Protein AF-0000000072664346 (afdb_homodimer)

Foldseek 3Di:
DCPPPDDPPVDDPDDDPDDDDDDDDPDPDDDPPPPPPPVPVVVVVLVVVQVVFEDEPVQKAFDDFDDDAPFWTWTWTDGPNAIKIKTWGDDDQCPPVVVVLLSVLCVVQVPDDDPQAWHWRGWHDDRGTTITITHDAPCAFQLCVLAVDPDDDDPLLLLQQLLSVLVQLLSQVPDVQHKAQQADARNQWTQHPVRRIHGHDSSPIDRQVPQLDAQPDVRGDLLQFALCNLVSHRDGNLRNLSSSLSVLQCSVVSDRGPVVDDDVVSNCCVNPVVDDDDHDPPPDVLNVVLSVLSSDNDSVSHDRSVVVSVSSVVVSVVVVVVVVVVVVVVD/DPCPPDDPPPDPPVPPPDDDDDDDDPDPPDDPPPPPPPVPPVVVVLVVVQVVFEDEPVQKAFDDFDDDAPFWTWTWTDGPNAIKIKTWGDDDQCPVVVVVLLSVLCVVQVPDDDPQAWHWRGWHDDRGTTITITHDAPCAFQLCVLAVDPDDDDPLLLLQQLLSVLVQLLSQVPDVQHKAQQADARNQWGQHPVRRIHGHDSSPIDRQVPQLDAQPDVRGDLQQFALCNLVSHRDGNLRNLSSSLSVLQCSVVSDRGPVVDDDVVSNCCVNPVVDDDDHDPPPDVLNVVLSVLSSDNDSVSRDRSVVVSVSSVVVSVVVVVVVVVVVVVVD

Solvent-accessible surface area (backbone atoms only — not comparable to full-atom values): 37732 Å² total; per-residue (Å²): 137,82,82,72,82,78,79,81,72,82,77,73,89,76,78,72,78,81,81,81,84,88,83,81,73,77,77,76,79,73,80,70,77,76,76,80,73,79,61,62,64,63,54,57,56,54,56,53,58,50,59,77,38,57,43,64,72,87,58,50,42,83,60,56,78,75,44,76,56,96,54,29,39,27,24,35,29,36,46,80,87,34,70,23,27,37,38,33,55,62,69,70,77,70,43,70,66,58,49,49,43,51,52,51,26,48,62,52,43,76,70,57,53,51,94,22,36,56,50,54,52,33,30,28,83,50,93,86,44,44,32,44,34,26,62,52,43,83,53,35,27,43,40,44,42,56,72,70,42,84,63,82,73,54,69,67,57,41,52,50,31,49,44,27,47,32,46,28,48,29,49,34,52,67,37,90,74,28,39,28,52,78,64,54,44,45,72,34,23,34,18,32,89,81,58,49,28,20,46,42,77,48,70,68,37,38,48,54,93,64,29,71,50,68,64,71,66,88,76,72,74,60,72,29,55,26,37,48,57,61,63,49,37,75,53,61,62,47,42,44,38,23,10,46,24,46,44,49,50,27,59,75,64,59,48,68,65,64,70,91,49,56,64,70,54,41,39,44,41,36,37,71,65,67,50,76,83,83,76,68,86,85,56,56,62,68,57,53,49,52,34,52,37,22,58,40,87,54,54,86,70,29,63,53,42,65,57,50,42,55,54,49,52,54,50,53,55,52,53,52,51,52,52,54,49,53,56,55,66,74,98,135,82,81,80,74,73,85,76,76,82,77,80,73,75,74,72,86,70,88,84,88,82,86,80,78,81,78,77,71,80,78,79,75,78,74,79,74,79,59,62,66,65,55,57,56,54,57,52,59,51,59,77,37,57,42,62,71,86,58,52,43,83,59,55,78,75,43,76,58,97,54,30,39,26,24,36,30,35,46,80,87,34,70,23,27,38,38,35,55,64,70,72,77,70,43,70,64,58,47,49,43,52,50,51,28,48,62,51,42,74,70,58,53,50,93,21,34,56,52,55,53,32,29,28,85,51,93,87,44,43,33,44,33,26,63,55,45,83,53,35,26,43,41,45,43,56,71,68,43,86,63,82,75,52,68,69,58,42,51,49,30,49,43,27,48,33,44,26,49,30,50,36,53,67,36,89,73,27,40,26,52,78,63,56,44,45,73,32,23,34,19,32,88,80,59,50,28,19,46,44,75,49,69,68,38,38,49,54,94,62,29,71,52,67,64,74,65,88,77,73,75,57,71,30,56,26,34,48,57,62,64,52,37,80,53,62,60,47,41,44,36,23,10,45,25,46,46,50,50,27,58,75,65,60,47,68,65,64,70,91,49,56,63,69,53,41,40,45,40,36,35,72,65,68,50,74,83,84,75,68,87,85,57,56,64,69,57,52,49,52,34,52,36,22,58,40,86,54,54,86,68,29,62,51,41,65,56,49,42,55,53,48,51,53,50,52,54,52,53,53,51,52,53,54,52,54,56,56,67,73,98

Secondary structure (DSSP, 8-state):
---------------------------------------HHHHHHHHHHHHTTB--GGGEEEEEEEEE-SSEEEEEEEETTEEEEEEEEP-SS--HHHHHHHHHHHHHHTT---TTB--EEEEEE-SS-EEEEEE--TT-BHHHHHHT---PPPHHHHHHHHHHHHHHHHHHHTSSSPEE-S---GGGEEE-TT--EEE---TT-EEGGG-------S-S-GGG--HHHHTT----THHHHHHHHHHHHHHHHT--TTTTS-HHHHIIIIIIS---PPPPTT--HHHHHHHHHHT-SSGGGSPPHHHHHHHHHHHHHHHHHHHHHHHHH--/---------------------------------------HHHHHHHHHHHHTTB--GGGEEEEEEEEE-SSEEEEEEEETTEEEEEEEEP-SS--HHHHHHHHHHHHHHTT---TTB--EEEEEE-SS-EEEEEE--TT-BHHHHHHT---PPPHHHHHHHHHHHHHHHHHHHTSSS-EE-S---GGGEEE-TTS-EEE---TT-EEGGG-------S-S-GGG--HHHHTT----THHHHHHHHHHHHHHHHT--TTTTS-HHHHIIIIIIS---PPPPTT--HHHHHHHHHHT-SSGGGSPPHHHHHHHHHHHHHHHHHHHHHHHHH--

Radius of gyration: 31.1 Å; Cα contacts (8 Å, |Δi|>4): 952; chains: 2; bounding box: 90×84×97 Å

InterPro domains:
  IPR000719 Protein kinase domain [PS50011] (60-315)
  IPR000719 Protein kinase domain [SM00220] (60-316)
  IPR001245 Serine-threonine/tyrosine-protein kinase, catalytic domain [PF07714] (60-311)
  IPR008271 Serine/threonine-protein kinase, active site [PS00108] (179-191)
  IPR017441 Protein kinase, ATP binding site [PS00107] (66-87)
  IPR050167 Serine/threonine-protein kinase [PTHR23257] (41-314)

Sequence (662 aa):
MKLEVSNLKALEIEDEMQEQEDDKRLPSSAETMGSNGSSSSKGENESNSLVACEIRWEDLHFGDEIGQGFYAIVYRGIWNESDVAIKVYLGNECSEGTLQDYKKEIDIMKRLRHPNVLLFMGAVYTQERLAIVTEFLPRGSLFRTLHKNNQALDIRRRLRMALDVARGMNYLHRRNPPIVHRDLKSSNLLVDKNWTVKVGDFGLSRLKNSTFLTARSGRGTPQWMAPEVLRNEPSNEKSDVFSYGVILWELMTESIPWNNLNALQVVGVVGFMDRRLDLPQGLDPQIEYIIQDCWQRDPEQRPSFEDVIQRMTALIASAAAVSTRRSTTETMKLEVSNLKALEIEDEMQEQEDDKRLPSSAETMGSNGSSSSKGENESNSLVACEIRWEDLHFGDEIGQGFYAIVYRGIWNESDVAIKVYLGNECSEGTLQDYKKEIDIMKRLRHPNVLLFMGAVYTQERLAIVTEFLPRGSLFRTLHKNNQALDIRRRLRMALDVARGMNYLHRRNPPIVHRDLKSSNLLVDKNWTVKVGDFGLSRLKNSTFLTARSGRGTPQWMAPEVLRNEPSNEKSDVFSYGVILWELMTESIPWNNLNALQVVGVVGFMDRRLDLPQGLDPQIEYIIQDCWQRDPEQRPSFEDVIQRMTALIASAAAVSTRRSTTET

pLDDT: mean 80.13, std 26.4, range [16.0, 98.94]

Organism: Carya illinoinensis (NCBI:txid32201)

Structure (mmCIF, N/CA/C/O backbone):
data_AF-0000000072664346-model_v1
#
loop_
_entity.id
_entity.type
_entity.pdbx_description
1 polymer 'non-specific serine/threonine protein kinase'
#
loop_
_atom_site.group_PDB
_atom_site.id
_atom_site.type_symbol
_atom_site.label_atom_id
_atom_site.label_alt_id
_atom_site.label_comp_id
_atom_site.label_asym_id
_atom_site.label_entity_id
_atom_site.label_seq_id
_atom_site.pdbx_PDB_ins_code
_atom_site.Cartn_x
_atom_site.Cartn_y
_atom_site.Cartn_z
_atom_site.occupancy
_atom_site.B_iso_or_equiv
_atom_site.auth_seq_id
_atom_site.auth_comp_id
_atom_site.auth_asym_id
_atom_site.auth_atom_id
_atom_site.pdbx_PDB_model_num
ATOM 1 N N . MET A 1 1 ? 19.484 34.375 45.156 1 18.06 1 MET A N 1
ATOM 2 C CA . MET A 1 1 ? 18.5 34.344 46.25 1 18.06 1 MET A CA 1
ATOM 3 C C . MET A 1 1 ? 17.125 33.969 45.719 1 18.06 1 MET A C 1
ATOM 5 O O . MET A 1 1 ? 16.859 34.031 44.531 1 18.06 1 MET A O 1
ATOM 9 N N . LYS A 1 2 ? 16.219 33.844 46.812 1 19.61 2 LYS A N 1
ATOM 10 C CA . LYS A 1 2 ? 15.062 33.062 47.25 1 19.61 2 LYS A CA 1
ATOM 11 C C . LYS A 1 2 ? 13.789 33.5 46.531 1 19.61 2 LYS A C 1
ATOM 13 O O . LYS A 1 2 ? 13.055 34.344 47.031 1 19.61 2 LYS A O 1
ATOM 18 N N . LEU A 1 3 ? 13.789 34.062 45.281 1 18.95 3 LEU A N 1
ATOM 19 C CA . LEU A 1 3 ? 12.555 34.75 44.938 1 18.95 3 LEU A CA 1
ATOM 20 C C . LEU A 1 3 ? 11.359 33.812 45.031 1 18.95 3 LEU A C 1
ATOM 22 O O . LEU A 1 3 ? 11.242 32.875 44.25 1 18.95 3 LEU A O 1
ATOM 26 N N . GLU A 1 4 ? 10.914 33.625 46.312 1 20.72 4 GLU A N 1
ATOM 27 C CA . GLU A 1 4 ? 9.789 32.906 46.875 1 20.72 4 GLU A CA 1
ATOM 28 C C . GLU A 1 4 ? 8.469 33.375 46.281 1 20.72 4 GLU A C 1
ATOM 30 O O . GLU A 1 4 ? 8.047 34.5 46.5 1 20.72 4 GLU A O 1
ATOM 35 N N . VAL A 1 5 ? 8.297 33.188 45 1 21.7 5 VAL A N 1
ATOM 36 C CA . VAL A 1 5 ? 7.051 33.531 44.312 1 21.7 5 VAL A CA 1
ATOM 37 C C . VAL A 1 5 ? 5.859 33.031 45.125 1 21.7 5 VAL A C 1
ATOM 39 O O . VAL A 1 5 ? 5.773 31.844 45.469 1 21.7 5 VAL A O 1
ATOM 42 N N . SER A 1 6 ? 5.281 33.969 45.969 1 18.61 6 SER A N 1
ATOM 43 C CA . SER A 1 6 ? 4.148 34.188 46.875 1 18.61 6 SER A CA 1
ATOM 44 C C . SER A 1 6 ? 2.879 33.531 46.312 1 18.61 6 SER A C 1
ATOM 46 O O . SER A 1 6 ? 2.67 33.5 45.094 1 18.61 6 SER A O 1
ATOM 48 N N . ASN A 1 7 ? 2.184 32.688 47.156 1 19.41 7 ASN A N 1
ATOM 49 C CA . ASN A 1 7 ? 1.11 31.734 47.375 1 19.41 7 ASN A CA 1
ATOM 50 C C . ASN A 1 7 ? -0.263 32.375 47.25 1 19.41 7 ASN A C 1
ATOM 52 O O . ASN A 1 7 ? -0.812 32.906 48.219 1 19.41 7 ASN A O 1
ATOM 56 N N . LEU A 1 8 ? -0.493 33.281 46.25 1 16.84 8 LEU A N 1
ATOM 57 C CA . LEU A 1 8 ? -1.784 33.969 46.25 1 16.84 8 LEU A CA 1
ATOM 58 C C . LEU A 1 8 ? -2.924 32.969 46.438 1 16.84 8 LEU A C 1
ATOM 60 O O . LEU A 1 8 ? -3.15 32.125 45.562 1 16.84 8 LEU A O 1
ATOM 64 N N . LYS A 1 9 ? -3.273 32.656 47.656 1 18.67 9 LYS A N 1
ATOM 65 C CA . LYS A 1 9 ? -4.391 31.938 48.25 1 18.67 9 LYS A CA 1
ATOM 66 C C . LYS A 1 9 ? -5.727 32.469 47.75 1 18.67 9 LYS A C 1
ATOM 68 O O . LYS A 1 9 ? -6.18 33.531 48.188 1 18.67 9 LYS A O 1
ATOM 73 N N . ALA A 1 10 ? -5.996 32.594 46.438 1 18.38 10 ALA A N 1
ATOM 74 C CA . ALA A 1 10 ? -7.293 33.125 46 1 18.38 10 ALA A CA 1
ATOM 75 C C . ALA A 1 10 ? -8.43 32.5 46.812 1 18.38 10 ALA A C 1
ATOM 77 O O . ALA A 1 10 ? -8.633 31.281 46.75 1 18.38 10 ALA A O 1
ATOM 78 N N . LEU A 1 11 ? -8.836 33.125 47.906 1 18.77 11 LEU A N 1
ATOM 79 C CA . LEU A 1 11 ? -9.797 32.969 48.969 1 18.77 11 LEU A CA 1
ATOM 80 C C . LEU A 1 11 ? -11.156 32.531 48.438 1 18.77 11 LEU A C 1
ATOM 82 O O . LEU A 1 11 ? -11.438 32.688 47.25 1 18.77 11 LEU A O 1
ATOM 86 N N . GLU A 1 12 ? -12.227 32.625 49.375 1 18.42 12 GLU A N 1
ATOM 87 C CA . GLU A 1 12 ? -13.32 31.953 50.062 1 18.42 12 GLU A CA 1
ATOM 88 C C . GLU A 1 12 ? -14.672 32.312 49.438 1 18.42 12 GLU A C 1
ATOM 90 O O . GLU A 1 12 ? -15.711 32.156 50.094 1 18.42 12 GLU A O 1
ATOM 95 N N . ILE A 1 13 ? -14.734 32.969 48.25 1 18.67 13 ILE A N 1
ATOM 96 C CA . ILE A 1 13 ? -15.992 33.688 48.062 1 18.67 13 ILE A CA 1
ATOM 97 C C . ILE A 1 13 ? -17.172 32.75 48.312 1 18.67 13 ILE A C 1
ATOM 99 O O . ILE A 1 13 ? -17.266 31.688 47.688 1 18.67 13 ILE A O 1
ATOM 103 N N . GLU A 1 14 ? -17.797 32.906 49.438 1 17.89 14 GLU A N 1
ATOM 104 C CA . GLU A 1 14 ? -18.938 32.438 50.219 1 17.89 14 GLU A CA 1
ATOM 105 C C . GLU A 1 14 ? -20.188 32.312 49.375 1 17.89 14 GLU A C 1
ATOM 107 O O . GLU A 1 14 ? -20.328 33 48.375 1 17.89 14 GLU A O 1
ATOM 112 N N . ASP A 1 15 ? -21.172 31.406 49.844 1 18.48 15 ASP A N 1
ATOM 113 C CA . ASP A 1 15 ? -22.234 30.438 49.656 1 18.48 15 ASP A CA 1
ATOM 114 C C . ASP A 1 15 ? -23.578 31.141 49.406 1 18.48 15 ASP A C 1
ATOM 116 O O . ASP A 1 15 ? -24.609 30.484 49.281 1 18.48 15 ASP A O 1
ATOM 120 N N . GLU A 1 16 ? -23.594 32.5 49.531 1 18.09 16 GLU A N 1
ATOM 121 C CA . GLU A 1 16 ? -24.891 32.75 50.156 1 18.09 16 GLU A CA 1
ATOM 122 C C . GLU A 1 16 ? -26.031 32.531 49.156 1 18.09 16 GLU A C 1
ATOM 124 O O . GLU A 1 16 ? -26.906 33.406 49.062 1 18.09 16 GLU A O 1
ATOM 129 N N . MET A 1 17 ? -25.797 32.062 48.031 1 18.48 17 MET A N 1
ATOM 130 C CA . MET A 1 17 ? -26.906 32.406 47.156 1 18.48 17 MET A CA 1
ATOM 131 C C . MET A 1 17 ? -28.25 32.031 47.75 1 18.48 17 MET A C 1
ATOM 133 O O . MET A 1 17 ? -28.406 30.891 48.219 1 18.48 17 MET A O 1
ATOM 137 N N . GLN A 1 18 ? -29.156 33 47.75 1 18.3 18 GLN A N 1
ATOM 138 C CA . GLN A 1 18 ? -30.484 33.281 48.312 1 18.3 18 GLN A CA 1
ATOM 139 C C . GLN A 1 18 ? -31.484 32.219 47.875 1 18.3 18 GLN A C 1
ATOM 141 O O . GLN A 1 18 ? -31.375 31.641 46.781 1 18.3 18 GLN A O 1
ATOM 146 N N . GLU A 1 19 ? -32.594 32.062 48.719 1 17.73 19 GLU A N 1
ATOM 147 C CA . GLU A 1 19 ? -33.594 31.141 49.281 1 17.73 19 GLU A CA 1
ATOM 148 C C . GLU A 1 19 ? -34.688 30.844 48.281 1 17.73 19 GLU A C 1
ATOM 150 O O . GLU A 1 19 ? -35.344 29.797 48.344 1 17.73 19 GLU A O 1
ATOM 155 N N . GLN A 1 20 ? -35.062 31.844 47.406 1 17.22 20 GLN A N 1
ATOM 156 C CA . GLN A 1 20 ? -36.5 32 47.625 1 17.22 20 GLN A CA 1
ATOM 157 C C . GLN A 1 20 ? -37.281 30.781 47.125 1 17.22 20 GLN A C 1
ATOM 159 O O . GLN A 1 20 ? -36.781 30.016 46.312 1 17.22 20 GLN A O 1
ATOM 164 N N . GLU A 1 21 ? -38.688 31.031 47 1 17.03 21 GLU A N 1
ATOM 165 C CA . GLU A 1 21 ? -39.969 30.453 47.469 1 17.03 21 GLU A CA 1
ATOM 166 C C . GLU A 1 21 ? -40.469 29.359 46.531 1 17.03 21 GLU A C 1
ATOM 168 O O . GLU A 1 21 ? -40.75 28.25 46.969 1 17.03 21 GLU A O 1
ATOM 173 N N . ASP A 1 22 ? -41.531 29.688 45.781 1 17.56 22 ASP A N 1
ATOM 174 C CA . ASP A 1 22 ? -42.875 29.109 45.969 1 17.56 22 ASP A CA 1
ATOM 175 C C . ASP A 1 22 ? -43.062 27.859 45.094 1 17.56 22 ASP A C 1
ATOM 177 O O . ASP A 1 22 ? -42.312 27.656 44.156 1 17.56 22 ASP A O 1
ATOM 181 N N . ASP A 1 23 ? -44.344 27.391 45.062 1 16 23 ASP A N 1
ATOM 182 C CA . ASP A 1 23 ? -45.125 26.156 45.25 1 16 23 ASP A CA 1
ATOM 183 C C . ASP A 1 23 ? -45.25 25.375 43.969 1 16 23 ASP A C 1
ATOM 185 O O . ASP A 1 23 ? -44.938 24.188 43.906 1 16 23 ASP A O 1
ATOM 189 N N . LYS A 1 24 ? -46.281 25.859 43.156 1 19.19 24 LYS A N 1
ATOM 190 C CA . LYS A 1 24 ? -47.406 25.016 42.844 1 19.19 24 LYS A CA 1
ATOM 191 C C . LYS A 1 24 ? -47.062 24 41.75 1 19.19 24 LYS A C 1
ATOM 193 O O . LYS A 1 24 ? -46.125 24.219 41 1 19.19 24 LYS A O 1
ATOM 198 N N . ARG A 1 25 ? -48.125 23.188 41.438 1 18.84 25 ARG A N 1
ATOM 199 C CA . ARG A 1 25 ? -48.469 21.844 41.031 1 18.84 25 ARG A CA 1
ATOM 200 C C . ARG A 1 25 ? -48.375 21.703 39.5 1 18.84 25 ARG A C 1
ATOM 202 O O . ARG A 1 25 ? -49.375 21.734 38.812 1 18.84 25 ARG A O 1
ATOM 209 N N . LEU A 1 26 ? -47.5 22.453 38.812 1 18.08 26 LEU A N 1
ATOM 210 C CA . LEU A 1 26 ? -48.094 22.281 37.469 1 18.08 26 LEU A CA 1
ATOM 211 C C . LEU A 1 26 ? -48.188 20.797 37.125 1 18.08 26 LEU A C 1
ATOM 213 O O . LEU A 1 26 ? -47.312 20.016 37.438 1 18.08 26 LEU A O 1
ATOM 217 N N . PRO A 1 27 ? -49.469 20.391 36.656 1 20.3 27 PRO A N 1
ATOM 218 C CA . PRO A 1 27 ? -49.938 19.047 36.344 1 20.3 27 PRO A CA 1
ATOM 219 C C . PRO A 1 27 ? -49.156 18.375 35.219 1 20.3 27 PRO A C 1
ATOM 221 O O . PRO A 1 27 ? -48.844 19.016 34.219 1 20.3 27 PRO A O 1
ATOM 224 N N . SER A 1 28 ? -48.219 17.656 35.562 1 19.64 28 SER A N 1
ATOM 225 C CA . SER A 1 28 ? -47.438 16.953 34.562 1 19.64 28 SER A CA 1
ATOM 226 C C . SER A 1 28 ? -48.312 16.094 33.656 1 19.64 28 SER A C 1
ATOM 228 O O . SER A 1 28 ? -48.938 15.141 34.125 1 19.64 28 SER A O 1
ATOM 230 N N . SER A 1 29 ? -49.094 16.781 32.812 1 20.03 29 SER A N 1
ATOM 231 C CA . SER A 1 29 ? -49.812 15.883 31.922 1 20.03 29 SER A CA 1
ATOM 232 C C . SER A 1 29 ? -48.844 14.844 31.312 1 20.03 29 SER A C 1
ATOM 234 O O . SER A 1 29 ? -47.688 15.133 31.047 1 20.03 29 SER A O 1
ATOM 236 N N . ALA A 1 30 ? -49.344 13.492 31.281 1 18.97 30 ALA A N 1
ATOM 237 C CA . ALA A 1 30 ? -48.938 12.102 31.109 1 18.97 30 ALA A CA 1
ATOM 238 C C . ALA A 1 30 ? -48.312 11.875 29.75 1 18.97 30 ALA A C 1
ATOM 240 O O . ALA A 1 30 ? -47.344 11.117 29.641 1 18.97 30 ALA A O 1
ATOM 241 N N . GLU A 1 31 ? -48.844 12.438 28.641 1 21.3 31 GLU A N 1
ATOM 242 C CA . GLU A 1 31 ? -49 11.367 27.656 1 21.3 31 GLU A CA 1
ATOM 243 C C . GLU A 1 31 ? -47.688 11.062 26.953 1 21.3 31 GLU A C 1
ATOM 245 O O . GLU A 1 31 ? -47.156 11.906 26.234 1 21.3 31 GLU A O 1
ATOM 250 N N . THR A 1 32 ? -46.688 10.602 27.547 1 21.44 32 THR A N 1
ATOM 251 C CA . THR A 1 32 ? -45.469 10.328 26.797 1 21.44 32 THR A CA 1
ATOM 252 C C . THR A 1 32 ? -45.719 9.297 25.703 1 21.44 32 THR A C 1
ATOM 254 O O . THR A 1 32 ? -46.125 8.156 26 1 21.44 32 THR A O 1
ATOM 257 N N . MET A 1 33 ? -46.25 9.719 24.562 1 23.98 33 MET A N 1
ATOM 258 C CA . MET A 1 33 ? -46.25 8.797 23.422 1 23.98 33 MET A CA 1
ATOM 259 C C . MET A 1 33 ? -44.844 8.211 23.203 1 23.98 33 MET A C 1
ATOM 261 O O . MET A 1 33 ? -43.875 8.945 23.125 1 23.98 33 MET A O 1
ATOM 265 N N . GLY A 1 34 ? -44.594 7.012 23.672 1 23.16 34 GLY A N 1
ATOM 266 C CA . GLY A 1 34 ? -43.469 6.133 23.547 1 23.16 34 GLY A CA 1
ATOM 267 C C . GLY A 1 34 ? -42.938 6.008 22.125 1 23.16 34 GLY A C 1
ATOM 268 O O . GLY A 1 34 ? -43.625 5.453 21.266 1 23.16 34 GLY A O 1
ATOM 269 N N . SER A 1 35 ? -42.406 7.105 21.531 1 26.16 35 SER A N 1
ATOM 270 C CA . SER A 1 35 ? -41.781 6.855 20.234 1 26.16 35 SER A CA 1
ATOM 271 C C . SER A 1 35 ? -40.812 5.684 20.297 1 26.16 35 SER A C 1
ATOM 273 O O . SER A 1 35 ? -39.938 5.645 21.172 1 26.16 35 SER A O 1
ATOM 275 N N . ASN A 1 36 ? -41.219 4.469 19.922 1 27.02 36 ASN A N 1
ATOM 276 C CA . ASN A 1 36 ? -40.406 3.277 19.688 1 27.02 36 ASN A CA 1
ATOM 277 C C . ASN A 1 36 ? -39.219 3.59 18.812 1 27.02 36 ASN A C 1
ATOM 279 O O . ASN A 1 36 ? -39.344 4.047 17.688 1 27.02 36 ASN A O 1
ATOM 283 N N . GLY A 1 37 ? -38.188 4.125 19.375 1 27.14 37 GLY A N 1
ATOM 284 C CA . GLY A 1 37 ? -36.875 4.363 18.781 1 27.14 37 GLY A CA 1
ATOM 285 C C . GLY A 1 37 ? -36.344 3.176 18 1 27.14 37 GLY A C 1
ATOM 286 O O . GLY A 1 37 ? -36.25 2.072 18.547 1 27.14 37 GLY A O 1
ATOM 287 N N . SER A 1 38 ? -36.594 3.146 16.719 1 32 38 SER A N 1
ATOM 288 C CA . SER A 1 38 ? -35.938 2.299 15.727 1 32 38 SER A CA 1
ATOM 289 C C . SER A 1 38 ? -34.438 2.355 15.867 1 32 38 SER A C 1
ATOM 291 O O . SER A 1 38 ? -33.75 3.031 15.094 1 32 38 SER A O 1
ATOM 293 N N . SER A 1 39 ? -33.906 2.418 17.062 1 33.78 39 SER A N 1
ATOM 294 C CA . SER A 1 39 ? -32.469 2.414 17.234 1 33.78 39 SER A CA 1
ATOM 295 C C . SER A 1 39 ? -31.844 1.115 16.734 1 33.78 39 SER A C 1
ATOM 297 O O . SER A 1 39 ? -30.625 0.948 16.75 1 33.78 39 SER A O 1
ATOM 299 N N . SER A 1 40 ? -32.656 0.131 16.531 1 36.44 40 SER A N 1
ATOM 300 C CA . SER A 1 40 ? -32 -1.166 16.406 1 36.44 40 SER A CA 1
ATOM 301 C C . SER A 1 40 ? -31.281 -1.273 15.062 1 36.44 40 SER A C 1
ATOM 303 O O . SER A 1 40 ? -30.438 -2.158 14.883 1 36.44 40 SER A O 1
ATOM 305 N N . SER A 1 41 ? -31.734 -0.542 14.094 1 38.72 41 SER A N 1
ATOM 306 C CA . SER A 1 41 ? -31.188 -0.863 12.773 1 38.72 41 SER A CA 1
ATOM 307 C C . SER A 1 41 ? -29.766 -0.348 12.633 1 38.72 41 SER A C 1
ATOM 309 O O . SER A 1 41 ? -28.984 -0.865 11.82 1 38.72 41 SER A O 1
ATOM 311 N N . LYS A 1 42 ? -29.344 0.7 13.297 1 40.41 42 LYS A N 1
ATOM 312 C CA . LYS A 1 42 ? -27.984 1.227 13.188 1 40.41 42 LYS A CA 1
ATOM 313 C C . LYS A 1 42 ? -26.984 0.299 13.867 1 40.41 42 LYS A C 1
ATOM 315 O O . LYS A 1 42 ? -25.828 0.22 13.461 1 40.41 42 LYS A O 1
ATOM 320 N N . GLY A 1 43 ? -27.312 -0.434 14.906 1 40.62 43 GLY A N 1
ATOM 321 C CA . GLY A 1 43 ? -26.453 -1.358 15.625 1 40.62 43 GLY A CA 1
ATOM 322 C C . GLY A 1 43 ? -26.047 -2.568 14.797 1 40.62 43 GLY A C 1
ATOM 323 O O . GLY A 1 43 ? -24.922 -3.049 14.898 1 40.62 43 GLY A O 1
ATOM 324 N N . GLU A 1 44 ? -26.953 -3.143 14.141 1 43.72 44 GLU A N 1
ATOM 325 C CA . GLU A 1 44 ? -26.703 -4.363 13.383 1 43.72 44 GLU A CA 1
ATOM 326 C C . GLU A 1 44 ? -25.797 -4.09 12.18 1 43.72 44 GLU A C 1
ATOM 328 O O . GLU A 1 44 ? -24.938 -4.902 11.844 1 43.72 44 GLU A O 1
ATOM 333 N N . ASN A 1 45 ? -25.953 -3.016 11.5 1 45.5 45 ASN A N 1
ATOM 334 C CA . ASN A 1 45 ? -25.141 -2.686 10.328 1 45.5 45 ASN A CA 1
ATOM 335 C C . ASN A 1 45 ? -23.703 -2.336 10.711 1 45.5 45 ASN A C 1
ATOM 337 O O . ASN A 1 45 ? -22.766 -2.656 9.984 1 45.5 45 ASN A O 1
ATOM 341 N N . GLU A 1 46 ? -23.578 -1.609 11.836 1 47.22 46 GLU A N 1
ATOM 342 C CA . GLU A 1 46 ? -22.25 -1.286 12.375 1 47.22 46 GLU A CA 1
ATOM 343 C C . GLU A 1 46 ? -21.5 -2.549 12.773 1 47.22 46 GLU A C 1
ATOM 345 O O . GLU A 1 46 ? -20.297 -2.645 12.57 1 47.22 46 GLU A O 1
ATOM 350 N N . SER A 1 47 ? -22.172 -3.439 13.531 1 47.31 47 SER A N 1
ATOM 351 C CA . SER A 1 47 ? -21.562 -4.715 13.914 1 47.31 47 SER A CA 1
ATOM 352 C C . SER A 1 47 ? -21.078 -5.484 12.688 1 47.31 47 SER A C 1
ATOM 354 O O . SER A 1 47 ? -20.031 -6.129 12.727 1 47.31 47 SER A O 1
ATOM 356 N N . ASN A 1 48 ? -21.797 -5.309 11.609 1 51.53 48 ASN A N 1
ATOM 357 C CA . ASN A 1 48 ? -21.484 -6.086 10.414 1 51.53 48 ASN A CA 1
ATOM 358 C C . ASN A 1 48 ? -20.234 -5.562 9.711 1 51.53 48 ASN A C 1
ATOM 360 O O . ASN A 1 48 ? -19.453 -6.348 9.172 1 51.53 48 ASN A O 1
ATOM 364 N N . SER A 1 49 ? -20.031 -4.227 9.812 1 57.03 49 SER A N 1
ATOM 365 C CA . SER A 1 49 ? -18.906 -3.621 9.109 1 57.03 49 SER A CA 1
ATOM 366 C C . SER A 1 49 ? -17.578 -4.004 9.766 1 57.03 49 SER A C 1
ATOM 368 O O . SER A 1 49 ? -16.594 -4.277 9.078 1 57.03 49 SER A O 1
ATOM 370 N N . LEU A 1 50 ? -17.625 -4.18 11.07 1 60.38 50 LEU A N 1
ATOM 371 C CA . LEU A 1 50 ? -16.391 -4.551 11.758 1 60.38 50 LEU A CA 1
ATOM 372 C C . LEU A 1 50 ? -16.062 -6.027 11.547 1 60.38 50 LEU A C 1
ATOM 374 O O . LEU A 1 50 ? -14.906 -6.426 11.578 1 60.38 50 LEU A O 1
ATOM 378 N N . VAL A 1 51 ? -17.031 -6.723 11.242 1 64.75 51 VAL A N 1
ATOM 379 C CA . VAL A 1 51 ? -16.859 -8.164 11.109 1 64.75 51 VAL A CA 1
ATOM 380 C C . VAL A 1 51 ? -15.969 -8.469 9.906 1 64.75 51 VAL A C 1
ATOM 382 O O . VAL A 1 51 ? -15.094 -9.336 9.977 1 64.75 51 VAL A O 1
ATOM 385 N N . ALA A 1 52 ? -15.953 -7.578 8.945 1 77.44 52 ALA A N 1
ATOM 386 C CA . ALA A 1 52 ? -15.219 -7.859 7.715 1 77.44 52 ALA A CA 1
ATOM 387 C C . ALA A 1 52 ? -13.727 -7.602 7.898 1 77.44 52 ALA A C 1
ATOM 389 O O . ALA A 1 52 ? -12.898 -8.188 7.199 1 77.44 52 ALA A O 1
ATOM 390 N N . CYS A 1 53 ? -13.359 -6.871 8.906 1 88.75 53 CYS A N 1
ATOM 391 C CA . CYS A 1 53 ? -11.953 -6.531 9.094 1 88.75 53 CYS A CA 1
ATOM 392 C C . CYS A 1 53 ? -11.461 -6.996 10.453 1 88.75 53 CYS A C 1
ATOM 394 O O . CYS A 1 53 ? -10.453 -6.488 10.961 1 88.75 53 CYS A O 1
ATOM 396 N N . GLU A 1 54 ? -12.094 -7.965 10.984 1 93.06 54 GLU A N 1
ATOM 397 C CA . GLU A 1 54 ? -11.75 -8.414 12.328 1 93.06 54 GLU A CA 1
ATOM 398 C C . GLU A 1 54 ? -10.523 -9.328 12.305 1 93.06 54 GLU A C 1
ATOM 400 O O . GLU A 1 54 ? -10.438 -10.234 11.477 1 93.06 54 GLU A O 1
ATOM 405 N N . ILE A 1 55 ? -9.641 -9.078 13.188 1 96.38 55 ILE A N 1
ATOM 406 C CA . ILE A 1 55 ? -8.469 -9.898 13.461 1 96.38 55 ILE A CA 1
ATOM 407 C C . ILE A 1 55 ? -8.539 -10.461 14.875 1 96.38 55 ILE A C 1
ATOM 409 O O . ILE A 1 55 ? -8.898 -9.742 15.812 1 96.38 55 ILE A O 1
ATOM 413 N N . ARG A 1 56 ? -8.32 -11.727 15.086 1 95.12 56 ARG A N 1
ATOM 414 C CA . ARG A 1 56 ? -8.297 -12.305 16.422 1 95.12 56 ARG A CA 1
ATOM 415 C C . ARG A 1 56 ? -7.008 -11.93 17.156 1 95.12 56 ARG A C 1
ATOM 417 O O . ARG A 1 56 ? -5.918 -12.016 16.594 1 95.12 56 ARG A O 1
ATOM 424 N N . TRP A 1 57 ? -7.133 -11.609 18.375 1 95.62 57 TRP A N 1
ATOM 425 C CA . TRP A 1 57 ? -6 -11.234 19.219 1 95.62 57 TRP A CA 1
ATOM 426 C C . TRP A 1 57 ? -4.949 -12.336 19.234 1 95.62 57 TRP A C 1
ATOM 428 O O . TRP A 1 57 ? -3.75 -12.055 19.172 1 95.62 57 TRP A O 1
ATOM 438 N N . GLU A 1 58 ? -5.395 -13.578 19.203 1 95.5 58 GLU A N 1
ATOM 439 C CA . GLU A 1 58 ? -4.539 -14.75 19.359 1 95.5 58 GLU A CA 1
ATOM 440 C C . GLU A 1 58 ? -3.672 -14.969 18.125 1 95.5 58 GLU A C 1
ATOM 442 O O . GLU A 1 58 ? -2.686 -15.711 18.172 1 95.5 58 GLU A O 1
ATOM 447 N N . ASP A 1 59 ? -4.066 -14.344 17.062 1 95.94 59 ASP A N 1
ATOM 448 C CA . ASP A 1 59 ? -3.322 -14.516 15.82 1 95.94 59 ASP A CA 1
ATOM 449 C C . ASP A 1 59 ? -2.182 -13.508 15.719 1 95.94 59 ASP A C 1
ATOM 451 O O . ASP A 1 59 ? -1.374 -13.57 14.789 1 95.94 59 ASP A O 1
ATOM 455 N N . LEU A 1 60 ? -2.121 -12.625 16.656 1 97.69 60 LEU A N 1
ATOM 456 C CA . LEU A 1 60 ? -1.086 -11.594 16.656 1 97.69 60 LEU A CA 1
ATOM 457 C C . LEU A 1 60 ? 0.101 -12.023 17.516 1 97.69 60 LEU A C 1
ATOM 459 O O . LEU A 1 60 ? -0.078 -12.539 18.609 1 97.69 60 LEU A O 1
ATOM 463 N N . HIS A 1 61 ? 1.264 -11.844 16.969 1 98.19 61 HIS A N 1
ATOM 464 C CA . HIS A 1 61 ? 2.498 -12.016 17.719 1 98.19 61 HIS A CA 1
ATOM 465 C C . HIS A 1 61 ? 3.178 -10.68 17.984 1 98.19 61 HIS A C 1
ATOM 467 O O . HIS A 1 61 ? 3.621 -10.016 17.047 1 98.19 61 HIS A O 1
ATOM 473 N N . PHE A 1 62 ? 3.379 -10.328 19.25 1 97.69 62 PHE A N 1
ATOM 474 C CA . PHE A 1 62 ? 3.889 -9.016 19.625 1 97.69 62 PHE A CA 1
ATOM 475 C C . PHE A 1 62 ? 5.406 -9.039 19.734 1 97.69 62 PHE A C 1
ATOM 477 O O . PHE A 1 62 ? 5.988 -9.992 20.25 1 97.69 62 PHE A O 1
ATOM 484 N N . GLY A 1 63 ? 6 -8.016 19.219 1 97.56 63 GLY A N 1
ATOM 485 C CA . GLY A 1 63 ? 7.414 -7.73 19.406 1 97.56 63 GLY A CA 1
ATOM 486 C C . GLY A 1 63 ? 7.672 -6.488 20.234 1 97.56 63 GLY A C 1
ATOM 487 O O . GLY A 1 63 ? 7.051 -6.297 21.281 1 97.56 63 GLY A O 1
ATOM 488 N N . ASP A 1 64 ? 8.562 -5.625 19.766 1 96.56 64 ASP A N 1
ATOM 489 C CA . ASP A 1 64 ? 9 -4.453 20.516 1 96.56 64 ASP A CA 1
ATOM 490 C C . ASP A 1 64 ? 7.969 -3.33 20.422 1 96.56 64 ASP A C 1
ATOM 492 O O . ASP A 1 64 ? 7.273 -3.199 19.406 1 96.56 64 ASP A O 1
ATOM 496 N N . GLU A 1 65 ? 7.965 -2.514 21.5 1 95.56 65 GLU A N 1
ATOM 497 C CA . GLU A 1 65 ? 7.254 -1.241 21.438 1 95.56 65 GLU A CA 1
ATOM 498 C C . GLU A 1 65 ? 7.965 -0.256 20.516 1 95.56 65 GLU A C 1
ATOM 500 O O . GLU A 1 65 ? 9.172 -0.044 20.641 1 95.56 65 GLU A O 1
ATOM 505 N N . ILE A 1 66 ? 7.207 0.311 19.609 1 94.06 66 ILE A N 1
ATOM 506 C CA . ILE A 1 66 ? 7.867 1.182 18.641 1 94.06 66 ILE A CA 1
ATOM 507 C C . ILE A 1 66 ? 7.27 2.584 18.719 1 94.06 66 ILE A C 1
ATOM 509 O O . ILE A 1 66 ? 7.742 3.506 18.047 1 94.06 66 ILE A O 1
ATOM 513 N N . GLY A 1 67 ? 6.242 2.719 19.422 1 89 67 GLY A N 1
ATOM 514 C CA . GLY A 1 67 ? 5.621 4.023 19.578 1 89 67 GLY A CA 1
ATOM 515 C C . GLY A 1 67 ? 4.645 4.082 20.734 1 89 67 GLY A C 1
ATOM 516 O O . GLY A 1 67 ? 4.09 3.059 21.141 1 89 67 GLY A O 1
ATOM 517 N N . GLN A 1 68 ? 4.508 5.324 21.172 1 83.88 68 GLN A N 1
ATOM 518 C CA . GLN A 1 68 ? 3.564 5.555 22.266 1 83.88 68 GLN A CA 1
ATOM 519 C C . GLN A 1 68 ? 2.785 6.852 22.062 1 83.88 68 GLN A C 1
ATOM 521 O O . GLN A 1 68 ? 3.359 7.871 21.672 1 83.88 68 GLN A O 1
ATOM 526 N N . GLY A 1 69 ? 1.467 6.641 22.047 1 73.19 69 GLY A N 1
ATOM 527 C CA . GLY A 1 69 ? 0.605 7.812 22.047 1 73.19 69 GLY A CA 1
ATOM 528 C C . GLY A 1 69 ? -0.107 8.031 23.375 1 73.19 69 GLY A C 1
ATOM 529 O O . GLY A 1 69 ? 0.21 7.375 24.375 1 73.19 69 GLY A O 1
ATOM 530 N N . PHE A 1 70 ? -0.987 9.062 23.344 1 66.5 70 PHE A N 1
ATOM 531 C CA . PHE A 1 70 ? -1.687 9.438 24.578 1 66.5 70 PHE A CA 1
ATOM 532 C C . PHE A 1 70 ? -2.518 8.266 25.094 1 66.5 70 PHE A C 1
ATOM 534 O O . PHE A 1 70 ? -2.529 8 26.297 1 66.5 70 PHE A O 1
ATOM 541 N N . TYR A 1 71 ? -3.133 7.582 24.203 1 75.06 71 TYR A N 1
ATOM 542 C CA . TYR A 1 71 ? -4.043 6.547 24.672 1 75.06 71 TYR A CA 1
ATOM 543 C C . TYR A 1 71 ? -3.723 5.203 24.031 1 75.06 71 TYR A C 1
ATOM 545 O O . TYR A 1 71 ? -4.543 4.281 24.062 1 75.06 71 TYR A O 1
ATOM 553 N N . ALA A 1 72 ? -2.547 5.113 23.422 1 88.75 72 ALA A N 1
ATOM 554 C CA . ALA A 1 72 ? -2.262 3.854 22.734 1 88.75 72 ALA A CA 1
ATOM 555 C C . ALA A 1 72 ? -0.761 3.588 22.688 1 88.75 72 ALA A C 1
ATOM 557 O O . ALA A 1 72 ? 0.044 4.52 22.766 1 88.75 72 ALA A O 1
ATOM 558 N N . ILE A 1 73 ? -0.424 2.377 22.609 1 93 73 ILE A N 1
ATOM 559 C CA . ILE A 1 73 ? 0.94 1.912 22.391 1 93 73 ILE A CA 1
ATOM 560 C C . ILE A 1 73 ? 1.013 1.145 21.078 1 93 73 ILE A C 1
ATOM 562 O O . ILE A 1 73 ? 0.124 0.348 20.766 1 93 73 ILE A O 1
ATOM 566 N N . VAL A 1 74 ? 2.057 1.42 20.359 1 96.38 74 VAL A N 1
ATOM 567 C CA . VAL A 1 74 ? 2.23 0.719 19.094 1 96.38 74 VAL A CA 1
ATOM 568 C C . VAL A 1 74 ? 3.371 -0.288 19.203 1 96.38 74 VAL A C 1
ATOM 570 O O . VAL A 1 74 ? 4.469 0.057 19.656 1 96.38 74 VAL A O 1
ATOM 573 N N . TYR A 1 75 ? 3.078 -1.516 18.812 1 97.56 75 TYR A N 1
ATOM 574 C CA . TYR A 1 75 ? 4.055 -2.6 18.797 1 97.56 75 TYR A CA 1
ATOM 575 C C . TYR A 1 75 ? 4.359 -3.053 17.375 1 97.56 75 TYR A C 1
ATOM 577 O O . TYR A 1 75 ? 3.473 -3.072 16.531 1 97.56 75 TYR A O 1
ATOM 585 N N . ARG A 1 76 ? 5.629 -3.352 17.203 1 97.94 76 ARG A N 1
ATOM 586 C CA . ARG A 1 76 ? 5.918 -4.211 16.062 1 97.94 76 ARG A CA 1
ATOM 587 C C . ARG A 1 76 ? 5.43 -5.633 16.312 1 97.94 76 ARG A C 1
ATOM 589 O O . ARG A 1 76 ? 5.488 -6.129 17.438 1 97.94 76 ARG A O 1
ATOM 596 N N . GLY A 1 77 ? 4.922 -6.312 15.227 1 98.19 77 GLY A N 1
ATOM 597 C CA . GLY A 1 77 ? 4.449 -7.676 15.398 1 98.19 77 GLY A CA 1
ATOM 598 C C . GLY A 1 77 ? 4.359 -8.445 14.094 1 98.19 77 GLY A C 1
ATOM 599 O O . GLY A 1 77 ? 4.859 -7.992 13.062 1 98.19 77 GLY A O 1
ATOM 600 N N . ILE A 1 78 ? 3.838 -9.648 14.234 1 98.06 78 ILE A N 1
ATOM 601 C CA . ILE A 1 78 ? 3.607 -10.531 13.094 1 98.06 78 ILE A CA 1
ATOM 602 C C . ILE A 1 78 ? 2.145 -10.961 13.062 1 98.06 78 ILE A C 1
ATOM 604 O O . ILE A 1 78 ? 1.571 -11.32 14.094 1 98.06 78 ILE A O 1
ATOM 608 N N . TRP A 1 79 ? 1.495 -10.805 11.945 1 97.88 79 TRP A N 1
ATOM 609 C CA . TRP A 1 79 ? 0.167 -11.344 11.68 1 97.88 79 TRP A CA 1
ATOM 610 C C . TRP A 1 79 ? 0.178 -12.203 10.414 1 97.88 79 TRP A C 1
ATOM 612 O O . TRP A 1 79 ? 0.492 -11.719 9.328 1 97.88 79 TRP A O 1
ATOM 622 N N . ASN A 1 80 ? -0.069 -13.5 10.531 1 96.06 80 ASN A N 1
ATOM 623 C CA . ASN A 1 80 ? -0.067 -14.43 9.406 1 96.06 80 ASN A CA 1
ATOM 624 C C . ASN A 1 80 ? 1.221 -14.328 8.594 1 96.06 80 ASN A C 1
ATOM 626 O O . ASN A 1 80 ? 1.178 -14.188 7.371 1 96.06 80 ASN A O 1
ATOM 630 N N . GLU A 1 81 ? 2.369 -14.297 9.266 1 95.94 81 GLU A N 1
ATOM 631 C CA . GLU A 1 81 ? 3.713 -14.352 8.695 1 95.94 81 GLU A CA 1
ATOM 632 C C . GLU A 1 81 ? 4.059 -13.047 7.98 1 95.94 81 GLU A C 1
ATOM 634 O O . GLU A 1 81 ? 4.949 -13.016 7.125 1 95.94 81 GLU A O 1
ATOM 639 N N . SER A 1 82 ? 3.316 -12 8.32 1 96.62 82 SER A N 1
ATOM 640 C CA . SER A 1 82 ? 3.621 -10.672 7.785 1 96.62 82 SER A CA 1
ATOM 641 C C . SER A 1 82 ? 3.961 -9.695 8.906 1 96.62 82 SER A C 1
ATOM 643 O O . SER A 1 82 ? 3.336 -9.711 9.961 1 96.62 82 SER A O 1
ATOM 645 N N . ASP A 1 83 ? 4.922 -8.844 8.625 1 96.88 83 ASP A N 1
ATOM 646 C CA . ASP A 1 83 ? 5.238 -7.777 9.562 1 96.88 83 ASP A CA 1
ATOM 647 C C . ASP A 1 83 ? 4.105 -6.758 9.648 1 96.88 83 ASP A C 1
ATOM 649 O O . ASP A 1 83 ? 3.604 -6.301 8.617 1 96.88 83 ASP A O 1
ATOM 653 N N . VAL A 1 84 ? 3.703 -6.449 10.914 1 98.5 84 VAL A N 1
ATOM 654 C CA . VAL A 1 84 ? 2.623 -5.488 11.109 1 98.5 84 VAL A CA 1
ATOM 655 C C . VAL A 1 84 ? 2.971 -4.543 12.258 1 98.5 84 VAL A C 1
ATOM 657 O O . VAL A 1 84 ? 3.896 -4.805 13.023 1 98.5 84 VAL A O 1
ATOM 660 N N . ALA A 1 85 ? 2.344 -3.383 12.273 1 98.38 85 ALA A N 1
ATOM 661 C CA . ALA A 1 85 ? 2.268 -2.529 13.453 1 98.38 85 ALA A CA 1
ATOM 662 C C . ALA A 1 85 ? 0.927 -2.691 14.164 1 98.38 85 ALA A C 1
ATOM 664 O O . ALA A 1 85 ? -0.127 -2.682 13.523 1 98.38 85 ALA A O 1
ATOM 665 N N . ILE A 1 86 ? 0.995 -2.881 15.469 1 98.12 86 ILE A N 1
ATOM 666 C CA . ILE A 1 86 ? -0.196 -3.111 16.281 1 98.12 86 ILE A CA 1
ATOM 667 C C . ILE A 1 86 ? -0.38 -1.963 17.266 1 98.12 86 ILE A C 1
ATOM 669 O O . ILE A 1 86 ? 0.375 -1.841 18.234 1 98.12 86 ILE A O 1
ATOM 673 N N . LYS A 1 87 ? -1.318 -1.118 17.016 1 96.19 87 LYS A N 1
ATOM 674 C CA . LYS A 1 87 ? -1.688 -0.049 17.938 1 96.19 87 LYS A CA 1
ATOM 675 C C . LYS A 1 87 ? -2.693 -0.54 18.969 1 96.19 87 LYS A C 1
ATOM 677 O O . LYS A 1 87 ? -3.854 -0.804 18.641 1 96.19 87 LYS A O 1
ATOM 682 N N . VAL A 1 88 ? -2.271 -0.649 20.203 1 95.06 88 VAL A N 1
ATOM 683 C CA . VAL A 1 88 ? -3.1 -1.167 21.281 1 95.06 88 VAL A CA 1
ATOM 684 C C . VAL A 1 88 ? -3.619 -0.012 22.141 1 95.06 88 VAL A C 1
ATOM 686 O O . VAL A 1 88 ? -2.838 0.809 22.625 1 95.06 88 VAL A O 1
ATOM 689 N N . TYR A 1 89 ? -4.883 0.052 22.266 1 90 89 TYR A N 1
ATOM 690 C CA . TYR A 1 89 ? -5.492 1.112 23.062 1 90 89 TYR A CA 1
ATOM 691 C C . TYR A 1 89 ? -5.523 0.74 24.547 1 90 89 TYR A C 1
ATOM 693 O O . TYR A 1 89 ? -5.812 -0.405 24.891 1 90 89 TYR A O 1
ATOM 701 N N . LEU A 1 90 ? -4.891 1.751 25.25 1 77.62 90 LEU A N 1
ATOM 702 C CA . LEU A 1 90 ? -4.758 1.562 26.688 1 77.62 90 LEU A CA 1
ATOM 703 C C . LEU A 1 90 ? -6.016 2.035 27.422 1 77.62 90 LEU A C 1
ATOM 705 O O . LEU A 1 90 ? -6.688 2.961 26.969 1 77.62 90 LEU A O 1
ATOM 709 N N . GLY A 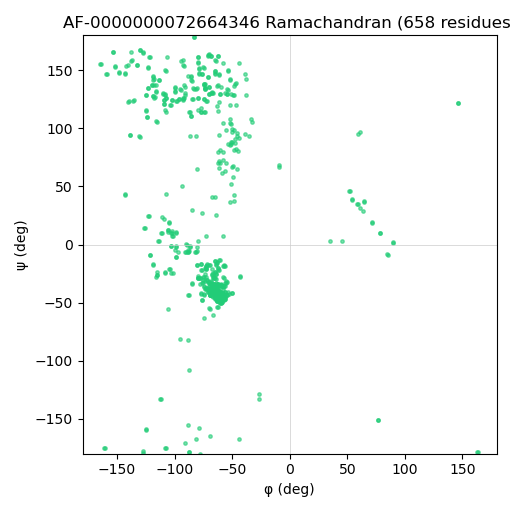1 91 ? -6.477 1.476 28.453 1 63.38 91 GLY A N 1
ATOM 710 C CA . GLY A 1 91 ? -7.488 1.943 29.391 1 63.38 91 GLY A CA 1
ATOM 711 C C . GLY A 1 91 ? -8.344 0.825 29.953 1 63.38 91 GLY A C 1
ATOM 712 O O . GLY A 1 91 ? -8.422 -0.258 29.359 1 63.38 91 GLY A O 1
ATOM 713 N N . ASN A 1 92 ? -8.328 0.716 31.234 1 55.41 92 ASN A N 1
ATOM 714 C CA . ASN A 1 92 ? -9.289 -0.143 31.906 1 55.41 92 ASN A CA 1
ATOM 715 C C . ASN A 1 92 ? -10.578 -0.288 31.094 1 55.41 92 ASN A C 1
ATOM 717 O O . ASN A 1 92 ? -10.672 0.226 29.984 1 55.41 92 ASN A O 1
ATOM 721 N N . GLU A 1 93 ? -11.719 -0.112 31.828 1 48.75 93 GLU A N 1
ATOM 722 C CA . GLU A 1 93 ? -13.086 -0.18 31.312 1 48.75 93 GLU A CA 1
ATOM 723 C C . GLU A 1 93 ? -13.25 0.699 30.078 1 48.75 93 GLU A C 1
ATOM 725 O O . GLU A 1 93 ? -12.891 1.879 30.094 1 48.75 93 GLU A O 1
ATOM 730 N N . CYS A 1 94 ? -12.914 0.135 28.781 1 53.31 94 CYS A N 1
ATOM 731 C CA . CYS A 1 94 ? -13.336 0.827 27.562 1 53.31 94 CYS A CA 1
ATOM 732 C C . CYS A 1 94 ? -14.297 1.966 27.906 1 53.31 94 CYS A C 1
ATOM 734 O O . CYS A 1 94 ? -15.508 1.759 27.984 1 53.31 94 CYS A O 1
ATOM 736 N N . SER A 1 95 ? -13.711 2.992 28.578 1 63.84 95 SER A N 1
ATOM 737 C CA . SER A 1 95 ? -14.633 4.117 28.734 1 63.84 95 SER A CA 1
ATOM 738 C C . SER A 1 95 ? -15.32 4.434 27.406 1 63.84 95 SER A C 1
ATOM 740 O O . SER A 1 95 ? -14.797 4.137 26.328 1 63.84 95 SER A O 1
ATOM 742 N N . GLU A 1 96 ? -16.438 4.668 27.484 1 73.25 96 GLU A N 1
ATOM 743 C CA . GLU A 1 96 ? -17.312 4.969 26.344 1 73.25 96 GLU A CA 1
ATOM 744 C C . GLU A 1 96 ? -16.625 5.914 25.359 1 73.25 96 GLU A C 1
ATOM 746 O O . GLU A 1 96 ? -16.781 5.766 24.156 1 73.25 96 GLU A O 1
ATOM 751 N N . GLY A 1 97 ? -15.695 6.742 25.969 1 76.31 97 GLY A N 1
ATOM 752 C CA . GLY A 1 97 ? -15.023 7.703 25.109 1 76.31 97 GLY A CA 1
ATOM 753 C C . GLY A 1 97 ? -13.938 7.082 24.25 1 76.31 97 GLY A C 1
ATOM 754 O O . GLY A 1 97 ? -13.859 7.34 23.047 1 76.31 97 GLY A O 1
ATOM 755 N N . THR A 1 98 ? -13.195 6.23 24.828 1 78.25 98 THR A N 1
ATOM 756 C CA . THR A 1 98 ? -12.117 5.555 24.109 1 78.25 98 THR A CA 1
ATOM 757 C C . THR A 1 98 ? -12.68 4.645 23.031 1 78.25 98 THR A C 1
ATOM 759 O O . THR A 1 98 ? -12.148 4.59 21.906 1 78.25 98 THR A O 1
ATOM 762 N N . LEU A 1 99 ? -13.695 4 23.359 1 84.56 99 LEU A N 1
ATOM 763 C CA . LEU A 1 99 ? -14.336 3.09 22.406 1 84.56 99 LEU A CA 1
ATOM 764 C C . LEU A 1 99 ? -14.891 3.854 21.203 1 84.56 99 LEU A C 1
ATOM 766 O O . LEU A 1 99 ? -14.781 3.393 20.062 1 84.56 99 LEU A O 1
ATOM 770 N N . GLN A 1 100 ? -15.469 4.926 21.516 1 84.44 100 GLN A N 1
ATOM 771 C CA . GLN A 1 100 ? -16.031 5.738 20.438 1 84.44 100 GLN A CA 1
ATOM 772 C C . GLN A 1 100 ? -14.922 6.246 19.516 1 84.44 100 GLN A C 1
ATOM 774 O O . GLN A 1 100 ? -15.078 6.227 18.297 1 84.44 100 GLN A O 1
ATOM 779 N N . ASP A 1 101 ? -13.867 6.664 20.125 1 83.56 101 ASP A N 1
ATOM 780 C CA . ASP A 1 101 ? -12.742 7.148 19.328 1 83.56 101 ASP A CA 1
ATOM 781 C C . ASP A 1 101 ? -12.141 6.027 18.484 1 83.56 101 ASP A C 1
ATOM 783 O O . ASP A 1 101 ? -11.805 6.234 17.328 1 83.56 101 ASP A O 1
ATOM 787 N N . TYR A 1 102 ? -12.055 4.922 19.062 1 90 102 TYR A N 1
ATOM 788 C CA . TYR A 1 102 ? -11.562 3.725 18.406 1 90 102 TYR A CA 1
ATOM 789 C C . TYR A 1 102 ? -12.422 3.377 17.188 1 90 102 TYR A C 1
ATOM 791 O O . TYR A 1 102 ? -11.906 3.17 16.094 1 90 102 TYR A O 1
ATOM 799 N N . LYS A 1 103 ? -13.641 3.4 17.359 1 90.31 103 LYS A N 1
ATOM 800 C CA . LYS A 1 103 ? -14.578 3.053 16.297 1 90.31 103 LYS A CA 1
ATOM 801 C C . LYS A 1 103 ? -14.539 4.078 15.172 1 90.31 103 LYS A C 1
ATOM 803 O O . LYS A 1 103 ? -14.57 3.717 13.992 1 90.31 103 LYS A O 1
ATOM 808 N N . LYS A 1 104 ? -14.461 5.297 15.562 1 89.62 104 LYS A N 1
ATOM 809 C CA . LYS A 1 104 ? -14.398 6.367 14.57 1 89.62 104 LYS A CA 1
ATOM 810 C C . LYS A 1 104 ? -13.141 6.258 13.719 1 89.62 104 LYS A C 1
ATOM 812 O O . LYS A 1 104 ? -13.188 6.434 12.5 1 89.62 104 LYS A O 1
ATOM 817 N N . GLU A 1 105 ? -12.055 6.023 14.367 1 92.19 105 GLU A N 1
ATOM 818 C CA . GLU A 1 105 ? -10.789 5.887 13.641 1 92.19 105 GLU A CA 1
ATOM 819 C C . GLU A 1 105 ? -10.844 4.734 12.641 1 92.19 105 GLU A C 1
ATOM 821 O O . GLU A 1 105 ? -10.43 4.883 11.492 1 92.19 105 GLU A O 1
ATOM 826 N N . ILE A 1 106 ? -11.398 3.641 13.023 1 93.44 106 ILE A N 1
ATOM 827 C CA . ILE A 1 106 ? -11.523 2.475 12.156 1 93.44 106 ILE A CA 1
ATOM 828 C C . ILE A 1 106 ? -12.453 2.799 10.984 1 93.44 106 ILE A C 1
ATOM 830 O O . ILE A 1 106 ? -12.164 2.447 9.844 1 93.44 106 ILE A O 1
ATOM 834 N N . ASP A 1 107 ? -13.523 3.479 11.312 1 92.81 107 ASP A N 1
ATOM 835 C CA . ASP A 1 107 ? -14.5 3.824 10.281 1 92.81 107 ASP A CA 1
ATOM 836 C C . ASP A 1 107 ? -13.852 4.672 9.188 1 92.81 107 ASP A C 1
ATOM 838 O O . ASP A 1 107 ? -14.195 4.539 8.008 1 92.81 107 ASP A O 1
ATOM 842 N N . ILE A 1 108 ? -12.945 5.469 9.578 1 93.62 108 ILE A N 1
ATOM 843 C CA . ILE A 1 108 ? -12.234 6.305 8.609 1 93.62 108 ILE A CA 1
ATOM 844 C C . ILE A 1 108 ? -11.211 5.461 7.859 1 93.62 108 ILE A C 1
ATOM 846 O O . ILE A 1 108 ? -11.195 5.445 6.625 1 93.62 108 ILE A O 1
ATOM 850 N N . MET A 1 109 ? -10.445 4.699 8.531 1 95.25 109 MET A N 1
ATOM 851 C CA . MET A 1 109 ? -9.32 3.982 7.938 1 95.25 109 MET A CA 1
ATOM 852 C C . MET A 1 109 ? -9.805 2.91 6.965 1 95.25 109 MET A C 1
ATOM 854 O O . MET A 1 109 ? -9.164 2.662 5.941 1 95.25 109 MET A O 1
ATOM 858 N N . LYS A 1 110 ? -10.875 2.297 7.285 1 92.81 110 LYS A N 1
ATOM 859 C CA . LYS A 1 110 ? -11.375 1.201 6.461 1 92.81 110 LYS A CA 1
ATOM 860 C C . LYS A 1 110 ? -11.766 1.692 5.066 1 92.81 110 LYS A C 1
ATOM 862 O O . LYS A 1 110 ? -11.828 0.904 4.121 1 92.81 110 LYS A O 1
ATOM 867 N N . ARG A 1 111 ? -11.922 2.943 4.926 1 92.19 111 ARG A N 1
ATOM 868 C CA . ARG A 1 111 ? -12.375 3.512 3.658 1 92.19 111 ARG A CA 1
ATOM 869 C C . ARG A 1 111 ? -11.203 4.051 2.85 1 92.19 111 ARG A C 1
ATOM 871 O O . ARG A 1 111 ? -11.359 4.414 1.682 1 92.19 111 ARG A O 1
ATOM 878 N N . LEU A 1 112 ? -10.125 4.129 3.424 1 95.44 112 LEU A N 1
ATOM 879 C CA . LEU A 1 112 ? -8.992 4.797 2.791 1 95.44 112 LEU A CA 1
ATOM 880 C C . LEU A 1 112 ? -8.141 3.801 2.012 1 95.44 112 LEU A C 1
ATOM 882 O O . LEU A 1 112 ? -7.742 2.764 2.547 1 95.44 112 LEU A O 1
ATOM 886 N N . ARG A 1 113 ? -7.93 4.137 0.73 1 95.81 113 ARG A N 1
ATOM 887 C CA . ARG A 1 113 ? -7.152 3.301 -0.178 1 95.81 113 ARG A CA 1
ATOM 888 C C . ARG A 1 113 ? -6.238 4.148 -1.055 1 95.81 113 ARG A C 1
ATOM 890 O O . ARG A 1 113 ? -6.629 4.574 -2.143 1 95.81 113 ARG A O 1
ATOM 897 N N . HIS A 1 114 ? -5.051 4.32 -0.661 1 97.88 114 HIS A N 1
ATOM 898 C CA . HIS A 1 114 ? -4.102 5.152 -1.39 1 97.88 114 HIS A CA 1
ATOM 899 C C . HIS A 1 114 ? -2.662 4.805 -1.017 1 97.88 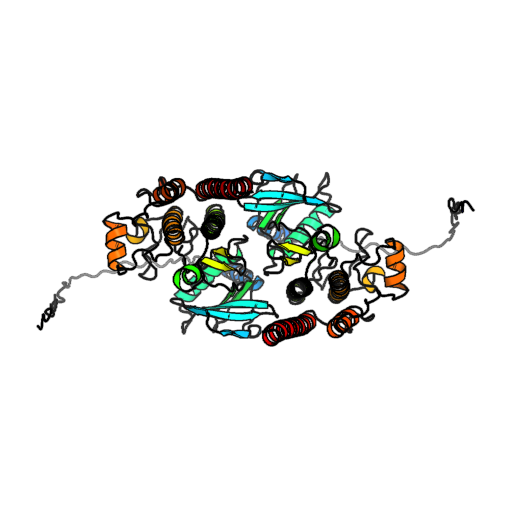114 HIS A C 1
ATOM 901 O O . HIS A 1 114 ? -2.367 4.531 0.149 1 97.88 114 HIS A O 1
ATOM 907 N N . PRO A 1 115 ? -1.729 4.934 -1.994 1 97.56 115 PRO A N 1
ATOM 908 C CA . PRO A 1 115 ? -0.337 4.562 -1.731 1 97.56 115 PRO A CA 1
ATOM 909 C C . PRO A 1 115 ? 0.316 5.438 -0.664 1 97.56 115 PRO A C 1
ATOM 911 O O . PRO A 1 115 ? 1.296 5.023 -0.037 1 97.56 115 PRO A O 1
ATOM 914 N N . ASN A 1 116 ? -0.169 6.648 -0.479 1 98.62 116 ASN A N 1
ATOM 915 C CA . ASN A 1 116 ? 0.424 7.562 0.49 1 98.62 116 ASN A CA 1
ATOM 916 C C . ASN A 1 116 ? -0.429 7.676 1.75 1 98.62 116 ASN A C 1
ATOM 918 O O . ASN A 1 116 ? -0.347 8.672 2.473 1 98.62 116 ASN A O 1
ATOM 922 N N . VAL A 1 117 ? -1.277 6.746 1.963 1 98.62 117 VAL A N 1
ATOM 923 C CA . VAL A 1 117 ? -2.031 6.605 3.203 1 98.62 117 VAL A CA 1
ATOM 924 C C . VAL A 1 117 ? -1.719 5.258 3.85 1 98.62 117 VAL A C 1
ATOM 926 O O . VAL A 1 117 ? -1.635 4.234 3.162 1 98.62 117 VAL A O 1
ATOM 929 N N . LEU A 1 118 ? -1.531 5.289 5.156 1 98.5 118 LEU A N 1
ATOM 930 C CA . LEU A 1 118 ? -1.187 4.09 5.91 1 98.5 118 LEU A CA 1
ATOM 931 C C . LEU A 1 118 ? -2.203 2.98 5.656 1 98.5 118 LEU A C 1
ATOM 933 O O . LEU A 1 118 ? -3.41 3.205 5.758 1 98.5 118 LEU A O 1
ATOM 937 N N . LEU A 1 119 ? -1.686 1.827 5.332 1 98.38 119 LEU A N 1
ATOM 938 C CA . LEU A 1 119 ? -2.541 0.699 4.98 1 98.38 119 LEU A CA 1
ATOM 939 C C . LEU A 1 119 ? -3.15 0.071 6.23 1 98.38 119 LEU A C 1
ATOM 941 O O . LEU A 1 119 ? -2.43 -0.454 7.078 1 98.38 119 LEU A O 1
ATOM 945 N N . PHE A 1 120 ? -4.461 0.192 6.34 1 97.88 120 PHE A N 1
ATOM 946 C CA . PHE A 1 120 ? -5.242 -0.519 7.344 1 97.88 120 PHE A CA 1
ATOM 947 C C . PHE A 1 120 ? -5.387 -1.99 6.977 1 97.88 120 PHE A C 1
ATOM 949 O O . PHE A 1 120 ? -5.816 -2.318 5.867 1 97.88 120 PHE A O 1
ATOM 956 N N . MET A 1 121 ? -4.988 -2.883 7.902 1 97.88 121 MET A N 1
ATOM 957 C CA . MET A 1 121 ? -5.051 -4.309 7.582 1 97.88 121 MET A CA 1
ATOM 958 C C . MET A 1 121 ? -6.164 -4.992 8.359 1 97.88 121 MET A C 1
ATOM 960 O O . MET A 1 121 ? -6.645 -6.055 7.961 1 97.88 121 MET A O 1
ATOM 964 N N . GLY A 1 122 ? -6.562 -4.43 9.508 1 97.19 122 GLY A N 1
ATOM 9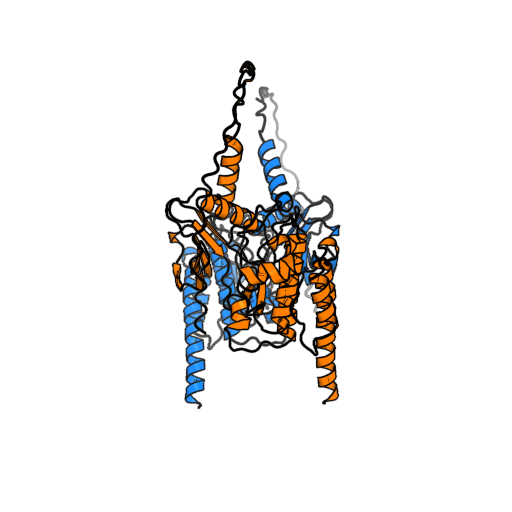65 C CA . GLY A 1 122 ? -7.641 -4.977 10.312 1 97.19 122 GLY A CA 1
ATOM 966 C C . GLY A 1 122 ? -7.652 -4.438 11.734 1 97.19 122 GLY A C 1
ATOM 967 O O . GLY A 1 122 ? -6.887 -3.531 12.07 1 97.19 122 GLY A O 1
ATOM 968 N N . ALA A 1 123 ? -8.664 -4.973 12.562 1 96.88 123 ALA A N 1
ATOM 969 C CA . ALA A 1 123 ? -8.82 -4.492 13.938 1 96.88 123 ALA A CA 1
ATOM 970 C C . ALA A 1 123 ? -9.211 -5.633 14.875 1 96.88 123 ALA A C 1
ATOM 972 O O . ALA A 1 123 ? -9.836 -6.609 14.453 1 96.88 123 ALA A O 1
ATOM 973 N N . VAL A 1 124 ? -8.727 -5.492 16.078 1 95.81 124 VAL A N 1
ATOM 974 C CA . VAL A 1 124 ? -9.164 -6.367 17.172 1 95.81 124 VAL A CA 1
ATOM 975 C C . VAL A 1 124 ? -10.234 -5.664 18 1 95.81 124 VAL A C 1
ATOM 977 O O . VAL A 1 124 ? -10.023 -4.547 18.469 1 95.81 124 VAL A O 1
ATOM 980 N N . TYR A 1 125 ? -11.336 -6.332 18.094 1 91.12 125 TYR A N 1
ATOM 981 C CA . TYR A 1 125 ? -12.422 -5.777 18.891 1 91.12 125 TYR A CA 1
ATOM 982 C C . TYR A 1 125 ? -12.977 -6.812 19.859 1 91.12 125 TYR A C 1
ATOM 984 O O . TYR A 1 125 ? -13.805 -7.648 19.484 1 91.12 125 TYR A O 1
ATOM 992 N N . THR A 1 126 ? -12.422 -6.77 21.031 1 86.62 126 THR A N 1
ATOM 993 C CA . THR A 1 126 ? -12.969 -7.539 22.141 1 86.62 126 THR A CA 1
ATOM 994 C C . THR A 1 126 ? -13.203 -6.645 23.359 1 86.62 126 THR A C 1
ATOM 996 O O . THR A 1 126 ? -12.773 -5.488 23.375 1 86.62 126 THR A O 1
ATOM 999 N N . GLN A 1 127 ? -13.945 -7.145 24.266 1 80.62 127 GLN A N 1
ATOM 1000 C CA . GLN A 1 127 ? -14.234 -6.383 25.484 1 80.62 127 GLN A CA 1
ATOM 1001 C C . GLN A 1 127 ? -12.953 -5.984 26.203 1 80.62 127 GLN A C 1
ATOM 1003 O O . GLN A 1 127 ? -12.883 -4.914 26.812 1 80.62 127 GLN A O 1
ATOM 1008 N N . GLU A 1 128 ? -11.961 -6.773 26.031 1 83.88 128 GLU A N 1
ATOM 1009 C CA . GLU A 1 128 ? -10.742 -6.574 26.797 1 83.88 128 GLU A CA 1
ATOM 1010 C C . GLU A 1 128 ? -9.664 -5.891 25.969 1 83.88 128 GLU A C 1
ATOM 1012 O O . GLU A 1 128 ? -8.742 -5.273 26.516 1 83.88 128 GLU A O 1
ATOM 1017 N N . ARG A 1 129 ? -9.812 -6.066 24.75 1 90.19 129 ARG A N 1
ATOM 1018 C CA . ARG A 1 129 ? -8.688 -5.652 23.906 1 90.19 129 ARG A CA 1
ATOM 1019 C C . ARG A 1 129 ? -9.18 -4.902 22.672 1 90.19 129 ARG A C 1
ATOM 1021 O O . ARG A 1 129 ? -10.031 -5.406 21.938 1 90.19 129 ARG A O 1
ATOM 1028 N N . LEU A 1 130 ? -8.695 -3.691 22.5 1 93.06 130 LEU A N 1
ATOM 1029 C CA . LEU A 1 130 ? -8.891 -2.92 21.281 1 93.06 130 LEU A CA 1
ATOM 1030 C C . LEU A 1 130 ? -7.551 -2.646 20.594 1 93.06 130 LEU A C 1
ATOM 1032 O O . LEU A 1 130 ? -6.613 -2.166 21.234 1 93.06 130 LEU A O 1
ATOM 1036 N N . ALA A 1 131 ? -7.477 -3.006 19.312 1 96.19 131 ALA A N 1
ATOM 1037 C CA . ALA A 1 131 ? -6.234 -2.75 18.594 1 96.19 131 ALA A CA 1
ATOM 1038 C C . ALA A 1 131 ? -6.516 -2.477 17.109 1 96.19 131 ALA A C 1
ATOM 1040 O O . ALA A 1 131 ? -7.516 -2.949 16.562 1 96.19 131 ALA A O 1
ATOM 1041 N N . ILE A 1 132 ? -5.715 -1.673 16.531 1 96.88 132 ILE A N 1
ATOM 1042 C CA . ILE A 1 132 ? -5.68 -1.47 15.086 1 96.88 132 ILE A CA 1
ATOM 1043 C C . ILE A 1 132 ? -4.395 -2.055 14.516 1 96.88 132 ILE A C 1
ATOM 1045 O O . ILE A 1 132 ? -3.305 -1.816 15.047 1 96.88 132 IL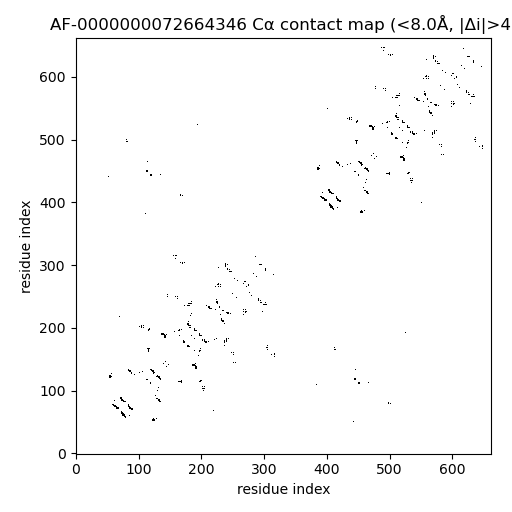E A O 1
ATOM 1049 N N . VAL A 1 133 ? -4.52 -2.867 13.469 1 98.25 133 VAL A N 1
ATOM 1050 C CA . VAL A 1 133 ? -3.379 -3.496 12.812 1 98.25 133 VAL A CA 1
ATOM 1051 C C . VAL A 1 133 ? -3.137 -2.842 11.461 1 98.25 133 VAL A C 1
ATOM 1053 O O . VAL A 1 133 ? -4.051 -2.744 10.641 1 98.25 133 VAL A O 1
ATOM 1056 N N . THR A 1 134 ? -1.91 -2.381 11.219 1 98.5 134 THR A N 1
ATOM 1057 C CA . THR A 1 134 ? -1.529 -1.734 9.969 1 98.5 134 THR A CA 1
ATOM 1058 C C . THR A 1 134 ? -0.248 -2.348 9.406 1 98.5 134 THR A C 1
ATOM 1060 O O . THR A 1 134 ? 0.385 -3.178 10.062 1 98.5 134 THR A O 1
ATOM 1063 N N . GLU A 1 135 ? 0.03 -2.004 8.141 1 98.56 135 GLU A N 1
ATOM 1064 C CA . GLU A 1 135 ? 1.36 -2.312 7.621 1 98.56 135 GLU A CA 1
ATOM 1065 C C . GLU A 1 135 ? 2.449 -1.743 8.523 1 98.56 135 GLU A C 1
ATOM 1067 O O . GLU A 1 135 ? 2.232 -0.746 9.219 1 98.56 135 GLU A O 1
ATOM 1072 N N . PHE A 1 136 ? 3.562 -2.434 8.531 1 97.94 136 PHE A N 1
ATOM 1073 C CA . PHE A 1 136 ? 4.723 -1.972 9.281 1 97.94 136 PHE A CA 1
ATOM 1074 C C . PHE A 1 136 ? 5.684 -1.206 8.383 1 97.94 136 PHE A C 1
ATOM 1076 O O . PHE A 1 136 ? 6.086 -1.707 7.328 1 97.94 136 PHE A O 1
ATOM 1083 N N . LEU A 1 137 ? 5.988 -0.041 8.758 1 97.5 137 LEU A N 1
ATOM 1084 C CA . LEU A 1 137 ? 6.961 0.782 8.039 1 97.5 137 LEU A CA 1
ATOM 1085 C C . LEU A 1 137 ? 8.258 0.907 8.836 1 97.5 137 LEU A C 1
ATOM 1087 O O . LEU A 1 137 ? 8.289 1.562 9.883 1 97.5 137 LEU A O 1
ATOM 1091 N N . PRO A 1 138 ? 9.297 0.402 8.336 1 94.62 138 PRO A N 1
ATOM 1092 C CA . PRO A 1 138 ? 10.477 0.122 9.148 1 94.62 138 PRO A CA 1
ATOM 1093 C C . PRO A 1 138 ? 11.242 1.388 9.539 1 94.62 138 PRO A C 1
ATOM 1095 O O . PRO A 1 138 ? 12 1.38 10.516 1 94.62 138 PRO A O 1
ATOM 1098 N N . ARG A 1 139 ? 11.062 2.508 8.836 1 95.19 139 ARG A N 1
ATOM 1099 C CA . ARG A 1 139 ? 11.844 3.693 9.172 1 95.19 139 ARG A CA 1
ATOM 1100 C C . ARG A 1 139 ? 11.141 4.531 10.234 1 95.19 139 ARG A C 1
ATOM 1102 O O . ARG A 1 139 ? 11.68 5.539 10.695 1 95.19 139 ARG A O 1
ATOM 1109 N N . GLY A 1 140 ? 9.961 4.137 10.547 1 94.62 140 GLY A N 1
ATOM 1110 C CA . GLY A 1 140 ? 9.234 4.852 11.586 1 94.62 140 GLY A CA 1
ATOM 1111 C C . GLY A 1 140 ? 8.656 6.168 11.109 1 94.62 140 GLY A C 1
ATOM 1112 O O . GLY A 1 140 ? 8.273 6.301 9.945 1 94.62 140 GLY A O 1
ATOM 1113 N N . SER A 1 141 ? 8.531 7.102 12.055 1 95.38 141 SER A N 1
ATOM 1114 C CA . SER A 1 141 ? 7.891 8.375 11.719 1 95.38 141 SER A CA 1
ATOM 1115 C C . SER A 1 141 ? 8.852 9.305 10.992 1 95.38 141 SER A C 1
ATOM 1117 O O . SER A 1 141 ? 10.07 9.164 11.117 1 95.38 141 SER A O 1
ATOM 1119 N N . LEU A 1 142 ? 8.258 10.211 10.273 1 97.31 142 LEU A N 1
ATOM 1120 C CA . LEU A 1 142 ? 9.062 11.258 9.641 1 97.31 142 LEU A CA 1
ATOM 1121 C C . LEU A 1 142 ? 9.82 12.062 10.695 1 97.31 142 LEU A C 1
ATOM 1123 O O . LEU A 1 142 ? 10.969 12.445 10.477 1 97.31 142 LEU A O 1
ATOM 1127 N N . PHE A 1 143 ? 9.25 12.266 11.828 1 95.31 143 PHE A N 1
ATOM 1128 C CA . PHE A 1 143 ? 9.891 12.992 12.922 1 95.31 143 PHE A CA 1
ATOM 1129 C C . PHE A 1 143 ? 11.18 12.289 13.344 1 95.31 143 PHE A C 1
ATOM 1131 O O . PHE A 1 143 ? 12.234 12.922 13.445 1 95.31 143 PHE A O 1
ATOM 1138 N N . ARG A 1 144 ? 11.055 11.031 13.57 1 93.56 144 ARG A N 1
ATOM 1139 C CA . ARG A 1 144 ? 12.227 10.266 13.969 1 93.56 144 ARG A CA 1
ATOM 1140 C C . ARG A 1 144 ? 13.297 10.281 12.883 1 93.56 144 ARG A C 1
ATOM 1142 O O . ARG A 1 144 ? 14.484 10.438 13.172 1 93.56 144 ARG A O 1
ATOM 1149 N N . THR A 1 145 ? 12.875 10.125 11.68 1 94.69 145 THR A N 1
ATOM 1150 C CA . THR A 1 145 ? 13.781 10.094 10.531 1 94.69 145 THR A CA 1
ATOM 1151 C C . THR A 1 145 ? 14.539 11.406 10.406 1 94.69 145 THR A C 1
ATOM 1153 O O . THR A 1 145 ? 15.727 11.422 10.078 1 94.69 145 THR A O 1
ATOM 1156 N N . LEU A 1 146 ? 13.891 12.477 10.727 1 94.94 146 LEU A N 1
ATOM 1157 C CA . LEU A 1 146 ? 14.484 13.797 10.555 1 94.94 146 LEU A CA 1
ATOM 1158 C C . LEU A 1 146 ? 15.352 14.172 11.75 1 94.94 146 LEU A C 1
ATOM 1160 O O . LEU A 1 146 ? 16.391 14.805 11.594 1 94.94 146 LEU A O 1
ATOM 1164 N N . HIS A 1 147 ? 14.938 13.711 12.93 1 93.56 147 HIS A N 1
ATOM 1165 C CA . HIS A 1 147 ? 15.523 14.336 14.109 1 93.56 147 HIS A CA 1
ATOM 1166 C C . HIS A 1 147 ? 16.297 13.312 14.953 1 93.56 147 HIS A C 1
ATOM 1168 O O . HIS A 1 147 ? 17.078 13.688 15.828 1 93.56 147 HIS A O 1
ATOM 1174 N N . LYS A 1 148 ? 16.047 12.078 14.727 1 90.06 148 LYS A N 1
ATOM 1175 C CA . LYS A 1 148 ? 16.688 11.078 15.578 1 90.06 148 LYS A CA 1
ATOM 1176 C C . LYS A 1 148 ? 17.641 10.203 14.781 1 90.06 148 LYS A C 1
ATOM 1178 O O . LYS A 1 148 ? 18.516 9.547 15.359 1 90.06 148 LYS A O 1
ATOM 1183 N N . ASN A 1 149 ? 17.359 10.156 13.516 1 81.94 149 ASN A N 1
ATOM 1184 C CA . ASN A 1 149 ? 18.25 9.359 12.664 1 81.94 149 ASN A CA 1
ATOM 1185 C C . ASN A 1 149 ? 19.453 10.164 12.188 1 81.94 149 ASN A C 1
ATOM 1187 O O . ASN A 1 149 ? 19.328 11.359 11.93 1 81.94 149 ASN A O 1
ATOM 1191 N N . ASN A 1 150 ? 20.562 9.617 12.125 1 76.75 150 ASN A N 1
ATOM 1192 C CA . ASN A 1 150 ? 21.828 10.281 11.797 1 76.75 150 ASN A CA 1
ATOM 1193 C C . ASN A 1 150 ? 22.047 10.336 10.289 1 76.75 150 ASN A C 1
ATOM 1195 O O . ASN A 1 150 ? 23.031 10.922 9.828 1 76.75 150 ASN A O 1
ATOM 1199 N N . GLN A 1 151 ? 21.234 9.82 9.586 1 78.94 151 GLN A N 1
ATOM 1200 C CA . GLN A 1 151 ? 21.422 9.859 8.141 1 78.94 151 GLN A CA 1
ATOM 1201 C C . GLN A 1 151 ? 20.844 11.141 7.543 1 78.94 151 GLN A C 1
ATOM 1203 O O . GLN A 1 151 ? 19.656 11.422 7.715 1 78.94 151 GLN A O 1
ATOM 1208 N N . ALA A 1 152 ? 21.781 11.891 7.047 1 82.81 152 ALA A N 1
ATOM 1209 C CA . ALA A 1 152 ? 21.312 13.094 6.371 1 82.81 152 ALA A CA 1
ATOM 1210 C C . ALA A 1 152 ? 20.547 12.758 5.102 1 82.81 152 ALA A C 1
ATOM 1212 O O . ALA A 1 152 ? 20.953 11.891 4.324 1 82.81 152 ALA A O 1
ATOM 1213 N N . LEU A 1 153 ? 19.359 13.367 4.965 1 91.31 153 LEU A N 1
ATOM 1214 C CA . LEU A 1 153 ? 18.562 13.227 3.75 1 91.31 153 LEU A CA 1
ATOM 1215 C C . LEU A 1 153 ? 18.891 14.336 2.754 1 91.31 153 LEU A C 1
ATOM 1217 O O . LEU A 1 153 ? 18.969 15.508 3.125 1 91.31 153 LEU A O 1
ATOM 1221 N N . ASP A 1 154 ? 19.172 13.914 1.545 1 92.5 154 ASP A N 1
ATOM 1222 C CA . ASP A 1 154 ? 19.422 14.953 0.547 1 92.5 154 ASP A CA 1
ATOM 1223 C C . ASP A 1 154 ? 18.141 15.695 0.196 1 92.5 154 ASP A C 1
ATOM 1225 O O . ASP A 1 154 ? 17.047 15.25 0.531 1 92.5 154 ASP A O 1
ATOM 1229 N N . ILE A 1 155 ? 18.328 16.859 -0.432 1 93.06 155 ILE A N 1
ATOM 1230 C CA . ILE A 1 155 ? 17.234 17.781 -0.688 1 93.06 155 ILE A CA 1
ATOM 1231 C C . ILE A 1 155 ? 16.219 17.125 -1.624 1 93.06 155 ILE A C 1
ATOM 1233 O O . ILE A 1 155 ? 15.008 17.344 -1.488 1 93.06 155 ILE A O 1
ATOM 1237 N N . ARG A 1 156 ? 16.641 16.344 -2.541 1 94.12 156 ARG A N 1
ATOM 1238 C CA . ARG A 1 156 ? 15.742 15.688 -3.473 1 94.12 156 ARG A CA 1
ATOM 1239 C C . ARG A 1 156 ? 14.805 14.727 -2.74 1 94.12 156 ARG A C 1
ATOM 1241 O O . ARG A 1 156 ? 13.602 14.703 -2.998 1 94.12 156 ARG A O 1
ATOM 1248 N N . ARG A 1 157 ? 15.391 13.992 -1.893 1 95.56 157 ARG A N 1
ATOM 1249 C CA . ARG A 1 157 ? 14.609 13.062 -1.087 1 95.56 157 ARG A CA 1
ATOM 1250 C C . ARG A 1 157 ? 13.602 13.805 -0.214 1 95.56 157 ARG A C 1
ATOM 1252 O O . ARG A 1 157 ? 12.438 13.414 -0.128 1 95.56 157 ARG A O 1
ATOM 1259 N N . ARG A 1 158 ? 14.039 14.852 0.381 1 97 158 ARG A N 1
ATOM 1260 C CA . ARG A 1 158 ? 13.164 15.633 1.25 1 97 158 ARG A CA 1
ATOM 1261 C C . ARG A 1 158 ? 12 16.219 0.465 1 97 158 ARG A C 1
ATOM 1263 O O . ARG A 1 158 ? 10.867 16.25 0.951 1 97 158 ARG A O 1
ATOM 1270 N N . LEU A 1 159 ? 12.25 16.672 -0.729 1 97.75 159 LEU A N 1
ATOM 1271 C CA . LEU A 1 159 ? 11.203 17.219 -1.579 1 97.75 159 LEU A CA 1
ATOM 1272 C C . LEU A 1 159 ? 10.219 16.125 -1.992 1 97.75 159 LEU A C 1
ATOM 1274 O O . LEU A 1 159 ? 9.008 16.359 -2.016 1 97.75 159 LEU A O 1
ATOM 1278 N N . ARG A 1 160 ? 10.727 14.984 -2.266 1 97.62 160 ARG A N 1
ATOM 1279 C CA . ARG A 1 160 ? 9.867 13.859 -2.619 1 97.62 160 ARG A CA 1
ATOM 1280 C C . ARG A 1 160 ? 8.992 13.445 -1.44 1 97.62 160 ARG A C 1
ATOM 1282 O O . ARG A 1 160 ? 7.824 13.102 -1.619 1 97.62 160 ARG A O 1
ATOM 1289 N N . MET A 1 161 ? 9.586 13.477 -0.305 1 98.38 161 MET A N 1
ATOM 1290 C CA . MET A 1 161 ? 8.828 13.172 0.901 1 98.38 161 MET A CA 1
ATOM 1291 C C . MET A 1 161 ? 7.691 14.172 1.095 1 98.38 161 MET A C 1
ATOM 1293 O O . MET A 1 161 ? 6.566 13.789 1.422 1 98.38 161 MET A O 1
ATOM 1297 N N . ALA A 1 162 ? 8.016 15.43 0.88 1 98.81 162 ALA A N 1
ATOM 1298 C CA . ALA A 1 162 ? 6.992 16.469 0.968 1 98.81 162 ALA A CA 1
ATOM 1299 C C . ALA A 1 162 ? 5.875 16.219 -0.04 1 98.81 162 ALA A C 1
ATOM 1301 O O . ALA A 1 162 ? 4.695 16.391 0.274 1 98.81 162 ALA A O 1
ATOM 1302 N N . LEU A 1 163 ? 6.246 15.836 -1.211 1 98.75 163 LEU A N 1
ATOM 1303 C CA . LEU A 1 163 ? 5.273 15.523 -2.256 1 98.75 163 LEU A CA 1
ATOM 1304 C C . LEU A 1 163 ? 4.395 14.344 -1.851 1 98.75 163 LEU A C 1
ATOM 1306 O O . LEU A 1 163 ? 3.182 14.367 -2.07 1 98.75 163 LEU A O 1
ATOM 1310 N N . ASP A 1 164 ? 4.969 13.328 -1.27 1 98.75 164 ASP A N 1
ATOM 1311 C CA . ASP A 1 164 ? 4.207 12.18 -0.778 1 98.75 164 ASP A CA 1
ATOM 1312 C C . ASP A 1 164 ? 3.133 12.625 0.214 1 98.75 164 ASP A C 1
ATOM 1314 O O . ASP A 1 164 ? 1.986 12.18 0.133 1 98.75 164 ASP A O 1
ATOM 1318 N N . VAL A 1 165 ? 3.498 13.492 1.117 1 98.94 165 VAL A N 1
ATOM 1319 C CA . VAL A 1 165 ? 2.559 13.992 2.113 1 98.94 165 VAL A CA 1
ATOM 1320 C C . VAL A 1 165 ? 1.411 14.719 1.421 1 98.94 165 VAL A C 1
ATOM 1322 O O . VAL A 1 165 ? 0.241 14.492 1.736 1 98.94 165 VAL A O 1
ATOM 1325 N N . ALA A 1 166 ? 1.779 15.555 0.504 1 98.94 166 ALA A N 1
ATOM 1326 C CA . ALA A 1 166 ? 0.769 16.328 -0.214 1 98.94 166 ALA A CA 1
ATOM 1327 C C . ALA A 1 166 ? -0.199 15.414 -0.956 1 98.94 166 ALA A C 1
ATOM 1329 O O . ALA A 1 166 ? -1.409 15.648 -0.962 1 98.94 166 ALA A O 1
ATOM 1330 N N . ARG A 1 167 ? 0.264 14.406 -1.549 1 98.75 167 ARG A N 1
ATOM 1331 C CA . ARG A 1 167 ? -0.572 13.461 -2.285 1 98.75 167 ARG A CA 1
ATOM 1332 C C . ARG A 1 167 ? -1.535 12.734 -1.35 1 98.75 167 ARG A C 1
ATOM 1334 O O . ARG A 1 167 ? -2.721 12.602 -1.655 1 98.75 167 ARG A O 1
ATOM 1341 N N . GLY A 1 168 ? -1.044 12.258 -0.245 1 98.81 168 GLY A N 1
ATOM 1342 C CA . GLY A 1 168 ? -1.915 11.641 0.744 1 98.81 168 GLY A CA 1
ATOM 1343 C C . GLY A 1 168 ? -3.008 12.57 1.236 1 98.81 168 GLY A C 1
ATOM 1344 O O . GLY A 1 168 ? -4.172 12.18 1.319 1 98.81 168 GLY A O 1
ATOM 1345 N N . MET A 1 169 ? -2.617 13.758 1.479 1 98.81 169 MET A N 1
ATOM 1346 C CA . MET A 1 169 ? -3.578 14.727 1.993 1 98.81 169 MET A CA 1
ATOM 1347 C C . MET A 1 169 ? -4.582 15.125 0.916 1 98.81 169 MET A C 1
ATOM 1349 O O . MET A 1 169 ? -5.758 15.352 1.209 1 98.81 169 MET A O 1
ATOM 1353 N N . ASN A 1 170 ? -4.105 15.305 -0.309 1 98.75 170 ASN A N 1
ATOM 1354 C CA . ASN A 1 170 ? -5.023 15.57 -1.41 1 98.75 170 ASN A CA 1
ATOM 1355 C C . ASN A 1 170 ? -6.098 14.492 -1.521 1 98.75 170 ASN A C 1
ATOM 1357 O O . ASN A 1 170 ? -7.273 14.797 -1.717 1 98.75 170 ASN A O 1
ATOM 1361 N N . TYR A 1 171 ? -5.711 13.297 -1.397 1 98 171 TYR A N 1
ATOM 1362 C CA . TYR A 1 171 ? -6.641 12.172 -1.416 1 98 171 TYR A CA 1
ATOM 1363 C C . TYR A 1 171 ? -7.699 12.32 -0.33 1 98 171 TYR A C 1
ATOM 1365 O O . TYR A 1 171 ? -8.898 12.18 -0.596 1 98 171 TYR A O 1
ATOM 1373 N N . LEU A 1 172 ? -7.297 12.641 0.871 1 97.88 172 LEU A N 1
ATOM 1374 C CA . LEU A 1 172 ? -8.234 12.82 1.975 1 97.88 172 LEU A CA 1
ATOM 1375 C C . LEU A 1 172 ? -9.203 13.961 1.683 1 97.88 172 LEU A C 1
ATOM 1377 O O . LEU A 1 172 ? -10.414 13.812 1.862 1 97.88 172 LEU A O 1
ATOM 1381 N N . HIS A 1 173 ? -8.648 15.023 1.214 1 97.5 173 HIS A N 1
ATOM 1382 C CA . HIS A 1 173 ? -9.438 16.234 1.028 1 97.5 173 HIS A CA 1
ATOM 1383 C C . HIS A 1 173 ? -10.391 16.094 -0.153 1 97.5 173 HIS A C 1
ATOM 1385 O O . HIS A 1 173 ? -11.352 16.875 -0.277 1 97.5 173 HIS A O 1
ATOM 1391 N N . ARG A 1 174 ? -10.148 15.156 -1.022 1 95.5 174 ARG A N 1
ATOM 1392 C CA . ARG A 1 174 ? -10.969 14.992 -2.213 1 95.5 174 ARG A CA 1
ATOM 1393 C C . ARG A 1 174 ? -12.008 13.891 -2.01 1 95.5 174 ARG A C 1
ATOM 1395 O O . ARG A 1 174 ? -12.805 13.609 -2.908 1 95.5 174 ARG A O 1
ATOM 1402 N N . ARG A 1 175 ? -11.953 13.289 -0.86 1 93.44 175 ARG A N 1
ATOM 1403 C CA . ARG A 1 175 ? -13.031 12.359 -0.536 1 93.44 175 ARG A CA 1
ATOM 1404 C C . ARG A 1 175 ? -14.375 13.086 -0.473 1 93.44 175 ARG A C 1
ATOM 1406 O O . ARG A 1 175 ? -14.414 14.32 -0.406 1 93.44 175 ARG A O 1
ATOM 1413 N N . ASN A 1 176 ? -15.445 12.258 -0.558 1 88.44 176 ASN A N 1
ATOM 1414 C CA . ASN A 1 176 ? -16.797 12.797 -0.42 1 88.44 176 ASN A CA 1
ATOM 1415 C C . ASN A 1 176 ? -17.562 12.086 0.693 1 88.44 176 ASN A C 1
ATOM 1417 O O . ASN A 1 176 ? -18 10.945 0.525 1 88.44 176 ASN A O 1
ATOM 1421 N N . PRO A 1 177 ? -17.812 12.789 1.787 1 90.94 177 PRO A N 1
ATOM 1422 C CA . PRO A 1 177 ? -17.312 14.125 2.115 1 90.94 177 PRO A CA 1
ATOM 1423 C C . PRO A 1 177 ? -15.805 14.141 2.381 1 90.94 177 PRO A C 1
ATOM 1425 O O . PRO A 1 177 ? -15.211 13.094 2.67 1 90.94 177 PRO A O 1
ATOM 1428 N N . PRO A 1 178 ? -15.203 15.383 2.322 1 94.06 178 PRO A N 1
ATOM 1429 C CA . PRO A 1 178 ? -13.773 15.492 2.619 1 94.06 178 PRO A CA 1
ATOM 1430 C C . PRO A 1 178 ? -13.438 15.047 4.039 1 94.06 178 PRO A C 1
ATOM 1432 O O . PRO A 1 178 ? -14.234 15.242 4.961 1 94.06 178 PRO A O 1
ATOM 1435 N N . ILE A 1 179 ? -12.336 14.5 4.137 1 95.44 179 ILE A N 1
ATOM 1436 C CA . ILE A 1 179 ? -11.805 14.133 5.445 1 95.44 179 ILE A CA 1
ATOM 1437 C C . ILE A 1 179 ? -10.734 15.133 5.867 1 95.44 179 ILE A C 1
ATOM 1439 O O . ILE A 1 179 ? -9.75 15.344 5.156 1 95.44 179 ILE A O 1
ATOM 1443 N N . VAL A 1 180 ? -10.969 15.766 6.969 1 96 180 VAL A N 1
ATOM 1444 C CA . VAL A 1 180 ? -9.984 16.656 7.582 1 96 180 VAL A CA 1
ATOM 1445 C C . VAL A 1 180 ? -9.148 15.875 8.594 1 96 180 VAL A C 1
ATOM 1447 O O . VAL A 1 180 ? -9.688 15.234 9.5 1 96 180 VAL A O 1
ATOM 1450 N N . HIS A 1 181 ? -7.855 15.867 8.484 1 95.5 181 HIS A N 1
ATOM 1451 C CA . HIS A 1 181 ? -6.984 15.055 9.328 1 95.5 181 HIS A CA 1
ATOM 1452 C C . HIS A 1 181 ? -6.977 15.57 10.758 1 95.5 181 HIS A C 1
ATOM 1454 O O . HIS A 1 181 ? -7.152 14.797 11.703 1 95.5 181 HIS A O 1
ATOM 1460 N N . ARG A 1 182 ? -6.648 16.891 10.953 1 93.12 182 ARG A N 1
ATOM 1461 C CA . ARG A 1 182 ? -6.785 17.656 12.188 1 93.12 182 ARG A CA 1
ATOM 1462 C C . ARG A 1 182 ? -5.57 17.469 13.086 1 93.12 182 ARG A C 1
ATOM 1464 O O . ARG A 1 182 ? -5.418 18.156 14.094 1 93.12 182 ARG A O 1
ATOM 1471 N N . ASP A 1 183 ? -4.668 16.578 12.797 1 91.88 183 ASP A N 1
ATOM 1472 C CA . ASP A 1 183 ? -3.449 16.391 13.578 1 91.88 183 ASP A CA 1
ATOM 1473 C C . ASP A 1 183 ? -2.266 16.047 12.672 1 91.88 183 ASP A C 1
ATOM 1475 O O . ASP A 1 183 ? -1.527 15.102 12.93 1 91.88 183 ASP A O 1
ATOM 1479 N N . LEU A 1 184 ? -2.191 16.781 11.578 1 96.38 184 LEU A N 1
ATOM 1480 C CA . LEU A 1 184 ? -1.093 16.562 10.641 1 96.38 184 LEU A CA 1
ATOM 1481 C C . LEU A 1 184 ? 0.213 17.125 11.195 1 96.38 184 LEU A C 1
ATOM 1483 O O . LEU A 1 184 ? 0.32 18.328 11.461 1 96.38 184 LEU A O 1
ATOM 1487 N N . LYS A 1 185 ? 1.153 16.234 11.484 1 96.19 185 LYS A N 1
ATOM 1488 C CA . LYS A 1 185 ? 2.494 16.531 11.977 1 96.19 185 LYS A CA 1
ATOM 1489 C C . LYS A 1 185 ? 3.477 15.422 11.594 1 96.19 185 LYS A C 1
ATOM 1491 O O . LYS A 1 185 ? 3.066 14.344 11.156 1 96.19 185 LYS A O 1
ATOM 1496 N N . SER A 1 186 ? 4.73 15.672 11.711 1 96.81 186 SER A N 1
ATOM 1497 C CA . SER A 1 186 ? 5.758 14.75 11.227 1 96.81 186 SER A CA 1
ATOM 1498 C C . SER A 1 186 ? 5.73 13.438 12.008 1 96.81 186 SER A C 1
ATOM 1500 O O . SER A 1 186 ? 6.094 12.391 11.469 1 96.81 186 SER A O 1
ATOM 1502 N N . SER A 1 187 ? 5.207 13.406 13.273 1 94.56 187 SER A N 1
ATOM 1503 C CA . SER A 1 187 ? 5.148 12.18 14.07 1 94.56 187 SER A CA 1
ATOM 1504 C C . SER A 1 187 ? 4.008 11.273 13.609 1 94.56 187 SER A C 1
ATOM 1506 O O . SER A 1 187 ? 3.971 10.094 13.961 1 94.56 187 SER A O 1
ATOM 1508 N N . ASN A 1 188 ? 3.07 11.852 12.836 1 94.62 188 ASN A N 1
ATOM 1509 C CA . ASN A 1 188 ? 1.94 11.086 12.32 1 94.62 188 ASN A CA 1
ATOM 1510 C C . ASN A 1 188 ? 2.133 10.727 10.844 1 94.62 188 ASN A C 1
ATOM 1512 O O . ASN A 1 188 ? 1.181 10.336 10.172 1 94.62 188 ASN A O 1
ATOM 1516 N N . LEU A 1 189 ? 3.322 10.977 10.344 1 98.25 189 LEU A N 1
ATOM 1517 C CA . LEU A 1 189 ? 3.775 10.57 9.016 1 98.25 189 LEU A CA 1
ATOM 1518 C C . LEU A 1 189 ? 4.816 9.461 9.117 1 98.25 189 LEU A C 1
ATOM 1520 O O . LEU A 1 189 ? 5.832 9.617 9.797 1 98.25 189 LEU A O 1
ATOM 1524 N N . LEU A 1 190 ? 4.492 8.375 8.422 1 98.25 190 LEU A N 1
ATOM 1525 C CA . LEU A 1 190 ? 5.367 7.211 8.539 1 98.25 190 LEU A CA 1
ATOM 1526 C C . LEU A 1 190 ? 6.16 7.008 7.25 1 98.25 190 LEU A C 1
ATOM 1528 O O . LEU A 1 190 ? 5.676 7.312 6.16 1 98.25 190 LEU A O 1
ATOM 1532 N N . VAL A 1 191 ? 7.363 6.449 7.43 1 97.69 191 VAL A N 1
ATOM 1533 C CA . VAL A 1 191 ? 8.297 6.324 6.32 1 97.69 191 VAL A CA 1
ATOM 1534 C C . VAL A 1 191 ? 8.617 4.852 6.066 1 97.69 191 VAL A C 1
ATOM 1536 O O . VAL A 1 191 ? 8.984 4.121 6.992 1 97.69 191 VAL A O 1
ATOM 1539 N N . ASP A 1 192 ? 8.461 4.438 4.824 1 96.25 192 ASP A N 1
ATOM 1540 C CA . ASP A 1 192 ? 8.758 3.039 4.516 1 96.25 192 ASP A CA 1
ATOM 1541 C C . ASP A 1 192 ? 10.234 2.854 4.176 1 96.25 192 ASP A C 1
ATOM 1543 O O . ASP A 1 192 ? 11.023 3.795 4.27 1 96.25 192 ASP A O 1
ATOM 1547 N N . LYS A 1 193 ? 10.625 1.674 3.861 1 92.75 193 LYS A N 1
ATOM 1548 C CA . LYS A 1 193 ? 12.016 1.318 3.609 1 92.75 193 LYS A CA 1
ATOM 1549 C C . LYS A 1 193 ? 12.57 2.094 2.42 1 92.75 193 LYS A C 1
ATOM 1551 O O . LYS A 1 193 ? 13.781 2.328 2.336 1 92.75 193 LYS A O 1
ATOM 1556 N N . ASN A 1 194 ? 11.68 2.57 1.558 1 91.94 194 ASN A N 1
ATOM 1557 C CA . ASN A 1 194 ? 12.094 3.256 0.338 1 91.94 194 ASN A CA 1
ATOM 1558 C C . ASN A 1 194 ? 11.883 4.766 0.445 1 91.94 194 ASN A C 1
ATOM 1560 O O . ASN A 1 194 ? 11.805 5.457 -0.57 1 91.94 194 ASN A O 1
ATOM 1564 N N . TRP A 1 195 ? 11.641 5.234 1.557 1 95.19 195 TRP A N 1
ATOM 1565 C CA . TRP A 1 195 ? 11.578 6.648 1.911 1 95.19 195 TRP A CA 1
ATOM 1566 C C . TRP A 1 195 ? 10.25 7.262 1.477 1 95.19 195 TRP A C 1
ATOM 1568 O O . TRP A 1 195 ? 10.094 8.484 1.481 1 95.19 195 TRP A O 1
ATOM 1578 N N . THR A 1 196 ? 9.32 6.402 1.051 1 97.12 196 THR A N 1
ATOM 1579 C CA . THR A 1 196 ? 7.965 6.879 0.785 1 97.12 196 THR A CA 1
ATOM 1580 C C . THR A 1 196 ? 7.258 7.246 2.086 1 97.12 196 THR A C 1
ATOM 1582 O O . THR A 1 196 ? 7.355 6.523 3.078 1 97.12 196 THR A O 1
ATOM 1585 N N . VAL A 1 197 ? 6.59 8.406 2.043 1 98.69 197 VAL A N 1
ATOM 1586 C CA . VAL A 1 197 ? 5.891 8.859 3.24 1 98.69 197 VAL A CA 1
ATOM 1587 C C . VAL A 1 197 ? 4.402 8.531 3.129 1 98.69 197 VAL A C 1
ATOM 1589 O O . VAL A 1 197 ? 3.799 8.711 2.07 1 98.69 197 VAL A O 1
ATOM 1592 N N . LYS A 1 198 ? 3.85 8 4.227 1 98.75 198 LYS A N 1
ATOM 1593 C CA . LYS A 1 198 ? 2.426 7.688 4.305 1 98.75 198 LYS A CA 1
ATOM 1594 C C . LYS A 1 198 ? 1.771 8.398 5.484 1 98.75 198 LYS A C 1
ATOM 1596 O O . LYS A 1 198 ? 2.344 8.469 6.574 1 98.75 198 LYS A O 1
ATOM 1601 N N . VAL A 1 199 ? 0.613 8.984 5.211 1 98.69 199 VAL A N 1
ATOM 1602 C CA . VAL A 1 199 ? -0.163 9.664 6.242 1 98.69 199 VAL A CA 1
ATOM 1603 C C . VAL A 1 199 ? -0.792 8.641 7.184 1 98.69 199 VAL A C 1
ATOM 1605 O O . VAL A 1 199 ? -1.429 7.684 6.73 1 98.69 199 VAL A O 1
ATOM 1608 N N . GLY A 1 200 ? -0.51 8.773 8.422 1 95.94 200 GLY A N 1
ATOM 1609 C CA . GLY A 1 200 ? -1.085 7.895 9.43 1 95.94 200 GLY A CA 1
ATOM 1610 C C . GLY A 1 200 ? -1.749 8.648 10.57 1 95.94 200 GLY A C 1
ATOM 1611 O O . GLY A 1 200 ? -1.901 9.867 10.508 1 95.94 200 GLY A O 1
ATOM 1612 N N . ASP A 1 201 ? -2.277 7.883 11.516 1 90.44 201 ASP A N 1
ATOM 1613 C CA . ASP A 1 201 ? -2.945 8.328 12.734 1 90.44 201 ASP A CA 1
ATOM 1614 C C . ASP A 1 201 ? -4.188 9.156 12.406 1 90.44 201 ASP A C 1
ATOM 1616 O O . ASP A 1 201 ? -4.105 10.383 12.281 1 90.44 201 ASP A O 1
ATOM 1620 N N . PHE A 1 202 ? -5.293 8.617 12.398 1 92.56 202 PHE A N 1
ATOM 1621 C CA . PHE A 1 202 ? -6.551 9.273 12.047 1 92.56 202 PHE A CA 1
ATOM 1622 C C . PHE A 1 202 ? -7.438 9.422 13.281 1 92.56 202 PHE A C 1
ATOM 1624 O O . PHE A 1 202 ? -8.664 9.516 13.156 1 92.56 202 PHE A O 1
ATOM 1631 N N . GLY A 1 203 ? -6.852 9.422 14.414 1 86.94 203 GLY A N 1
ATOM 1632 C CA . GLY A 1 203 ? -7.578 9.477 15.672 1 86.94 203 GLY A CA 1
ATOM 1633 C C . GLY A 1 203 ? -8.422 10.734 15.812 1 86.94 203 GLY A C 1
ATOM 1634 O O . GLY A 1 203 ? -9.523 10.688 16.359 1 86.94 203 GLY A O 1
ATOM 1635 N N . LEU A 1 204 ? -7.98 11.852 15.32 1 77.75 204 LEU A N 1
ATOM 1636 C CA . LEU A 1 204 ? -8.695 13.117 15.453 1 77.75 204 LEU A CA 1
ATOM 1637 C C . LEU A 1 204 ? -9.406 13.484 14.156 1 77.75 204 LEU A C 1
ATOM 1639 O O . LEU A 1 204 ? -10.109 14.492 14.094 1 77.75 204 LEU A O 1
ATOM 1643 N N . SER A 1 205 ? -9.258 12.68 13.164 1 80.19 205 SER A N 1
ATOM 1644 C CA . SER A 1 205 ? -9.812 13 11.852 1 80.19 205 SER A CA 1
ATOM 1645 C C . SER A 1 205 ? -11.336 13.047 11.898 1 80.19 205 SER A C 1
ATOM 1647 O O . SER A 1 205 ? -11.961 12.367 12.711 1 80.19 205 SER A O 1
ATOM 1649 N N . ARG A 1 206 ? -11.883 13.938 11.086 1 79.69 206 ARG A N 1
ATOM 1650 C CA . ARG A 1 206 ? -13.328 14.102 10.984 1 79.69 206 ARG A CA 1
ATOM 1651 C C . ARG A 1 206 ? -13.758 14.344 9.547 1 79.69 206 ARG A C 1
ATOM 1653 O O . ARG A 1 206 ? -12.977 14.852 8.734 1 79.69 206 ARG A O 1
ATOM 1660 N N . LEU A 1 207 ? -15.055 13.938 9.367 1 75.94 207 LEU A N 1
ATOM 1661 C CA . LEU A 1 207 ? -15.703 14.391 8.141 1 75.94 207 LEU A CA 1
ATOM 1662 C C . LEU A 1 207 ? -16.047 15.875 8.227 1 75.94 207 LEU A C 1
ATOM 1664 O O . LEU A 1 207 ? -16.453 16.359 9.281 1 75.94 207 LEU A O 1
ATOM 1668 N N . LYS A 1 208 ? -15.789 16.609 7.246 1 74.62 208 LYS A N 1
ATOM 1669 C CA . LYS A 1 208 ? -15.906 18.062 7.234 1 74.62 208 LYS A CA 1
ATOM 1670 C C . LYS A 1 208 ? -17.266 18.5 7.762 1 74.62 208 LYS A C 1
ATOM 1672 O O . LYS A 1 208 ? -17.375 19.547 8.422 1 74.62 208 LYS A O 1
ATOM 1677 N N . ASN A 1 209 ? -18.25 17.906 7.445 1 58.47 209 ASN A N 1
ATOM 1678 C CA . ASN A 1 209 ? -19.547 18.375 7.941 1 58.47 209 ASN A CA 1
ATOM 1679 C C . ASN A 1 209 ? -19.609 18.328 9.461 1 58.47 209 ASN A C 1
ATOM 1681 O O . ASN A 1 209 ? -20.469 18.984 10.07 1 58.47 209 ASN A O 1
ATOM 1685 N N . SER A 1 210 ? -18.75 17.719 10.086 1 52.16 210 SER A N 1
ATOM 1686 C CA . SER A 1 210 ? -18.719 17.562 11.539 1 52.16 210 SER A CA 1
ATOM 1687 C C . SER A 1 210 ? -17.562 18.328 12.156 1 52.16 210 SER A C 1
ATOM 1689 O O . SER A 1 210 ? -17.266 18.188 13.344 1 52.16 210 SER A O 1
ATOM 1691 N N . THR A 1 211 ? -16.938 19.078 11.484 1 51.62 211 THR A N 1
ATOM 1692 C CA . THR A 1 211 ? -15.633 19.562 11.914 1 51.62 211 THR A CA 1
ATOM 1693 C C . THR A 1 211 ? -15.781 20.703 12.906 1 51.62 211 THR A C 1
ATOM 1695 O O . THR A 1 211 ? -14.789 21.344 13.281 1 51.62 211 THR A O 1
ATOM 1698 N N . PHE A 1 212 ? -17.078 21.156 13.227 1 42.16 212 PHE A N 1
ATOM 1699 C CA . PHE A 1 212 ? -16.953 22.234 14.195 1 42.16 212 PHE A CA 1
ATOM 1700 C C . PHE A 1 212 ? -16.312 21.734 15.484 1 42.16 212 PHE A C 1
ATOM 1702 O O . PHE A 1 212 ? -16.891 20.922 16.203 1 42.16 212 PHE A O 1
ATOM 1709 N N . LEU A 1 213 ? -15.133 21.469 15.32 1 44.28 213 LEU A N 1
ATOM 1710 C CA . LEU A 1 213 ? -14.234 20.875 16.297 1 44.28 213 LEU A CA 1
ATOM 1711 C C . LEU A 1 213 ? -14.312 21.625 17.641 1 44.28 213 LEU A C 1
ATOM 1713 O O . LEU A 1 213 ? -14.266 22.844 17.672 1 44.28 213 LEU A O 1
ATOM 1717 N N . THR A 1 214 ? -15.25 21.172 18.453 1 39.19 214 THR A N 1
ATOM 1718 C CA . THR A 1 214 ? -15.016 21.594 19.828 1 39.19 214 THR A CA 1
ATOM 1719 C C . THR A 1 214 ? -13.531 21.547 20.172 1 39.19 214 THR A C 1
ATOM 1721 O O . THR A 1 214 ? -12.773 20.781 19.562 1 39.19 214 THR A O 1
ATOM 1724 N N . ALA A 1 215 ? -13.086 22.453 21.016 1 38.94 215 ALA A N 1
ATOM 1725 C CA . ALA A 1 215 ? -11.766 22.703 21.578 1 38.94 215 ALA A CA 1
ATOM 1726 C C . ALA A 1 215 ? -11.055 21.391 21.891 1 38.94 215 ALA A C 1
ATOM 1728 O O . ALA A 1 215 ? -11.617 20.5 22.531 1 38.94 215 ALA A O 1
ATOM 1729 N N . ARG A 1 216 ? -10.281 20.938 21.047 1 42.34 216 ARG A N 1
ATOM 1730 C CA . ARG A 1 216 ? -9.336 19.875 21.375 1 42.34 216 ARG A CA 1
ATOM 1731 C C . ARG A 1 216 ? -8.867 19.984 22.812 1 42.34 216 ARG A C 1
ATOM 1733 O O . ARG A 1 216 ? -8.539 21.078 23.281 1 42.34 216 ARG A O 1
ATOM 1740 N N . SER A 1 217 ? -9.32 19.219 23.516 1 38.53 217 SER A N 1
ATOM 1741 C CA . SER A 1 217 ? -8.859 19.016 24.891 1 38.53 217 SER A CA 1
ATOM 1742 C C . SER A 1 217 ? -7.332 18.969 24.953 1 38.53 217 SER A C 1
ATOM 1744 O O . SER A 1 217 ? -6.719 17.984 24.531 1 38.53 217 SER A O 1
ATOM 1746 N N . GLY A 1 218 ? -6.758 19.953 24.953 1 43.12 218 GLY A N 1
ATOM 1747 C CA . GLY A 1 218 ? -5.387 20.062 25.438 1 43.12 218 GLY A CA 1
ATOM 1748 C C . GLY A 1 218 ? -4.488 18.953 24.922 1 43.12 218 GLY A C 1
ATOM 1749 O O . GLY A 1 218 ? -3.332 18.844 25.344 1 43.12 218 GLY A O 1
ATOM 1750 N N . ARG A 1 219 ? -5 17.984 24 1 48.25 219 ARG A N 1
ATOM 1751 C CA . ARG A 1 219 ? -4.305 16.719 23.734 1 48.25 219 ARG A CA 1
ATOM 1752 C C . ARG A 1 219 ? -3.66 16.734 22.359 1 48.25 219 ARG A C 1
ATOM 1754 O O . ARG A 1 219 ? -4.359 16.812 21.344 1 48.25 219 ARG A O 1
ATOM 1761 N N . GLY A 1 220 ? -2.928 17.828 21.781 1 57.62 220 GLY A N 1
ATOM 1762 C CA . GLY A 1 220 ? -2.193 17.828 20.531 1 57.62 220 GLY A CA 1
ATOM 1763 C C . GLY A 1 220 ? -0.862 18.547 20.625 1 57.62 220 GLY A C 1
ATOM 1764 O O . GLY A 1 220 ? -0.468 19 21.703 1 57.62 220 GLY A O 1
ATOM 1765 N N . THR A 1 221 ? -0.038 18.312 19.609 1 76.25 221 THR A N 1
ATOM 1766 C CA . THR A 1 221 ? 1.243 19 19.484 1 76.25 221 THR A CA 1
ATOM 1767 C C . THR A 1 221 ? 1.072 20.328 18.75 1 76.25 221 THR A C 1
ATOM 1769 O O . THR A 1 221 ? 0.993 20.359 17.516 1 76.25 221 THR A O 1
ATOM 1772 N N . PRO A 1 222 ? 0.867 21.5 19.547 1 89.69 222 PRO A N 1
ATOM 1773 C CA . PRO A 1 222 ? 0.503 22.797 18.953 1 89.69 222 PRO A CA 1
ATOM 1774 C C . PRO A 1 222 ? 1.489 23.266 17.891 1 89.69 222 PRO A C 1
ATOM 1776 O O . PRO A 1 222 ? 1.129 24.047 17 1 89.69 222 PRO A O 1
ATOM 1779 N N . GLN A 1 223 ? 2.666 22.719 17.875 1 94.19 223 GLN A N 1
ATOM 1780 C CA . GLN A 1 223 ? 3.775 23.234 17.078 1 94.19 223 GLN A CA 1
ATOM 1781 C C . GLN A 1 223 ? 3.449 23.172 15.586 1 94.19 223 GLN A C 1
ATOM 1783 O O . GLN A 1 223 ? 4.004 23.938 14.789 1 94.19 223 GLN A O 1
ATOM 1788 N N . TRP A 1 224 ? 2.529 22.375 15.227 1 96.69 224 TRP A N 1
ATOM 1789 C CA . TRP A 1 224 ? 2.238 22.188 13.812 1 96.69 224 TRP A CA 1
ATOM 1790 C C . TRP A 1 224 ? 0.847 22.719 13.469 1 96.69 224 TRP A C 1
ATOM 1792 O O . TRP A 1 224 ? 0.427 22.672 12.305 1 96.69 224 TRP A O 1
ATOM 1802 N N . MET A 1 225 ? 0.136 23.297 14.398 1 94.75 225 MET A N 1
ATOM 1803 C CA . MET A 1 225 ? -1.292 23.562 14.25 1 94.75 225 MET A CA 1
ATOM 1804 C C . MET A 1 225 ? -1.529 24.953 13.672 1 94.75 225 MET A C 1
ATOM 1806 O O . MET A 1 225 ? -0.757 25.875 13.938 1 94.75 225 MET A O 1
ATOM 1810 N N . ALA A 1 226 ? -2.637 25.078 13.031 1 96.88 226 ALA A N 1
ATOM 1811 C CA . ALA A 1 226 ? -3.072 26.359 12.461 1 96.88 226 ALA A CA 1
ATOM 1812 C C . ALA A 1 226 ? -3.574 27.297 13.555 1 96.88 226 ALA A C 1
ATOM 1814 O O . ALA A 1 226 ? -4.102 26.844 14.578 1 96.88 226 ALA A O 1
ATOM 1815 N N . PRO A 1 227 ? -3.457 28.609 13.297 1 96.5 227 PRO A N 1
ATOM 1816 C CA . PRO A 1 227 ? -3.867 29.594 14.305 1 96.5 227 PRO A CA 1
ATOM 1817 C C . PRO A 1 227 ? -5.34 29.469 14.688 1 96.5 227 PRO A C 1
ATOM 1819 O O . PRO A 1 227 ? -5.688 29.562 15.867 1 96.5 227 PRO A O 1
ATOM 1822 N N . GLU A 1 228 ? -6.242 29.266 13.719 1 95.62 228 GLU A N 1
ATOM 1823 C CA . GLU A 1 228 ? -7.664 29.156 14.031 1 95.62 228 GLU A CA 1
ATOM 1824 C C . GLU A 1 228 ? -7.949 27.953 14.914 1 95.62 228 GLU A C 1
ATOM 1826 O O . GLU A 1 228 ? -8.867 27.969 15.742 1 95.62 228 GLU A O 1
ATOM 1831 N N . VAL A 1 229 ? -7.199 26.859 14.742 1 93.06 229 VAL A N 1
ATOM 1832 C CA . VAL A 1 229 ? -7.34 25.672 15.594 1 93.06 229 VAL A CA 1
ATOM 1833 C C . VAL A 1 229 ? -6.828 26 17 1 93.06 229 VAL A C 1
ATOM 1835 O O . VAL A 1 229 ? -7.477 25.656 17.984 1 93.06 229 VAL A O 1
ATOM 1838 N N . LEU A 1 230 ? -5.719 26.703 17.109 1 91.69 230 LEU A N 1
ATOM 1839 C CA . LEU A 1 230 ? -5.129 27.062 18.391 1 91.69 230 LEU A CA 1
ATOM 1840 C C . LEU A 1 230 ? -6.055 28 19.156 1 91.69 230 LEU A C 1
ATOM 1842 O O . LEU A 1 230 ? -6.09 27.969 20.391 1 91.69 230 LEU A O 1
ATOM 1846 N N . ARG A 1 231 ? -6.82 28.766 18.422 1 92.12 231 ARG A N 1
ATOM 1847 C CA . ARG A 1 231 ? -7.75 29.703 19.047 1 92.12 231 ARG A CA 1
ATOM 1848 C C . ARG A 1 231 ? -9.109 29.047 19.281 1 92.12 231 ARG A C 1
ATOM 1850 O O . ARG A 1 231 ? -10.078 29.719 19.641 1 92.12 231 ARG A O 1
ATOM 1857 N N . ASN A 1 232 ? -9.188 27.797 18.891 1 88.69 232 ASN A N 1
ATOM 1858 C CA . ASN A 1 232 ? -10.43 27.047 19.047 1 88.69 232 ASN A CA 1
ATOM 1859 C C . ASN A 1 232 ? -11.547 27.625 18.203 1 88.69 232 ASN A C 1
ATOM 1861 O O . ASN A 1 232 ? -12.703 27.688 18.641 1 88.69 232 ASN A O 1
ATOM 1865 N N . GLU A 1 233 ? -11.234 28.062 17.078 1 90.44 233 GLU A N 1
ATOM 1866 C CA . GLU A 1 233 ? -12.195 28.562 16.109 1 90.44 233 GLU A CA 1
ATOM 1867 C C . GLU A 1 233 ? -12.609 27.453 15.133 1 90.44 233 GLU A C 1
ATOM 1869 O O . GLU A 1 233 ? -11.922 26.453 15 1 90.44 233 GLU A O 1
ATOM 1874 N N . PRO A 1 234 ? -13.797 27.641 14.5 1 88.5 234 PRO A N 1
ATOM 1875 C CA . PRO A 1 234 ? -14.148 26.703 13.438 1 88.5 234 PRO A CA 1
ATOM 1876 C C . PRO A 1 234 ? -13.07 26.578 12.367 1 88.5 234 PRO A C 1
ATOM 1878 O O . PRO A 1 234 ? -12.453 27.578 11.992 1 88.5 234 PRO A O 1
ATOM 1881 N N . SER A 1 235 ? -12.781 25.375 12.039 1 91.44 235 SER A N 1
ATOM 1882 C CA . SER A 1 235 ? -11.75 25.109 11.039 1 91.44 235 SER A CA 1
ATOM 1883 C C . SER A 1 235 ? -12.227 24.094 10.008 1 91.44 235 SER A C 1
ATOM 1885 O O . SER A 1 235 ? -13.219 23.406 10.219 1 91.44 235 SER A O 1
ATOM 1887 N N . ASN A 1 236 ? -11.672 24.125 8.82 1 93.62 236 ASN A N 1
ATOM 1888 C CA . ASN A 1 236 ? -11.922 23.172 7.75 1 93.62 236 ASN A CA 1
ATOM 1889 C C . ASN A 1 236 ? -10.617 22.547 7.25 1 93.62 236 ASN A C 1
ATOM 1891 O O . ASN A 1 236 ? -9.617 22.531 7.965 1 93.62 236 ASN A O 1
ATOM 1895 N N . GLU A 1 237 ? -10.617 22 6.066 1 96.06 237 GLU A N 1
ATOM 1896 C CA . GLU A 1 237 ? -9.484 21.234 5.547 1 96.06 237 GLU A CA 1
ATOM 1897 C C . GLU A 1 237 ? -8.258 22.125 5.371 1 96.06 237 GLU A C 1
ATOM 1899 O O . GLU A 1 237 ? -7.129 21.609 5.297 1 96.06 237 GLU A O 1
ATOM 1904 N N . LYS A 1 238 ? -8.406 23.438 5.406 1 97.81 238 LYS A N 1
ATOM 1905 C CA . LYS A 1 238 ? -7.297 24.359 5.203 1 97.81 238 LYS A CA 1
ATOM 1906 C C . LYS A 1 238 ? -6.371 24.375 6.418 1 97.81 238 LYS A C 1
ATOM 1908 O O . LYS A 1 238 ? -5.219 24.812 6.32 1 97.81 238 LYS A O 1
ATOM 1913 N N . SER A 1 239 ? -6.855 23.953 7.594 1 97 239 SER A N 1
ATOM 1914 C CA . SER A 1 239 ? -5.98 23.828 8.758 1 97 239 SER A CA 1
ATOM 1915 C C . SER A 1 239 ? -4.883 22.797 8.516 1 97 239 SER A C 1
ATOM 1917 O O . SER A 1 239 ? -3.756 22.953 8.984 1 97 239 SER A O 1
ATOM 1919 N N . ASP A 1 240 ? -5.23 21.734 7.738 1 98.12 240 ASP A N 1
ATOM 1920 C CA . ASP A 1 240 ? -4.238 20.734 7.352 1 98.12 240 ASP A CA 1
ATOM 1921 C C . ASP A 1 240 ? -3.17 21.344 6.445 1 98.12 240 ASP A C 1
ATOM 1923 O O . ASP A 1 240 ? -2.004 20.953 6.5 1 98.12 240 ASP A O 1
ATOM 1927 N N . VAL A 1 241 ? -3.574 22.281 5.645 1 98.88 241 VAL A N 1
ATOM 1928 C CA . VAL A 1 241 ? -2.654 22.922 4.715 1 98.88 241 VAL A CA 1
ATOM 1929 C C . VAL A 1 241 ? -1.621 23.734 5.492 1 98.88 241 VAL A C 1
ATOM 1931 O O . VAL A 1 241 ? -0.434 23.719 5.156 1 98.88 241 VAL A O 1
ATOM 1934 N N . PHE A 1 242 ? -2.074 24.406 6.512 1 98.69 242 PHE A N 1
ATOM 1935 C CA . PHE A 1 242 ? -1.154 25.125 7.379 1 98.69 242 PHE A CA 1
ATOM 1936 C C . PHE A 1 242 ? -0.126 24.188 7.988 1 98.69 242 PHE A C 1
ATOM 1938 O O . PHE A 1 242 ? 1.077 24.453 7.934 1 98.69 242 PHE A O 1
ATOM 1945 N N . SER A 1 243 ? -0.625 23.078 8.547 1 98.44 243 SER A N 1
ATOM 1946 C CA . SER A 1 243 ? 0.247 22.078 9.156 1 98.44 243 SER A CA 1
ATOM 1947 C C . SER A 1 243 ? 1.267 21.547 8.156 1 98.44 243 SER A C 1
ATOM 1949 O O . SER A 1 243 ? 2.434 21.344 8.5 1 98.44 243 SER A O 1
ATOM 1951 N N . TYR A 1 244 ? 0.809 21.391 6.941 1 98.88 244 TYR A N 1
ATOM 1952 C CA . TYR A 1 244 ? 1.712 20.938 5.883 1 98.88 244 TYR A CA 1
ATOM 1953 C C . TYR A 1 244 ? 2.834 21.953 5.672 1 98.88 244 TYR A C 1
ATOM 1955 O O . TYR A 1 244 ? 3.994 21.578 5.492 1 98.88 244 TYR A O 1
ATOM 1963 N N . GLY A 1 245 ? 2.484 23.188 5.633 1 98.94 245 GLY A N 1
ATOM 1964 C CA . GLY A 1 245 ? 3.514 24.219 5.523 1 98.94 245 GLY A CA 1
ATOM 1965 C C . GLY A 1 245 ? 4.586 24.094 6.59 1 98.94 245 GLY A C 1
ATOM 1966 O O . GLY A 1 245 ? 5.773 24.281 6.312 1 98.94 245 GLY A O 1
ATOM 1967 N N . VAL A 1 246 ? 4.184 23.828 7.793 1 98.69 246 VAL A N 1
ATOM 1968 C CA . VAL A 1 246 ? 5.125 23.656 8.898 1 98.69 246 VAL A CA 1
ATOM 1969 C C . VAL A 1 246 ? 5.996 22.422 8.656 1 98.69 246 VAL A C 1
ATOM 1971 O O . VAL A 1 246 ? 7.207 22.469 8.891 1 98.69 246 VAL A O 1
ATOM 1974 N N . ILE A 1 247 ? 5.418 21.375 8.172 1 98.75 247 ILE A N 1
ATOM 1975 C CA . ILE A 1 247 ? 6.156 20.156 7.875 1 98.75 247 ILE A CA 1
ATOM 1976 C C . ILE A 1 247 ? 7.164 20.422 6.762 1 98.75 247 ILE A C 1
ATOM 1978 O O . ILE A 1 247 ? 8.297 19.938 6.816 1 98.75 247 ILE A O 1
ATOM 1982 N N . LEU A 1 248 ? 6.688 21.141 5.715 1 98.81 248 LEU A N 1
ATOM 1983 C CA . LEU A 1 248 ? 7.605 21.5 4.637 1 98.81 248 LEU A CA 1
ATOM 1984 C C . LEU A 1 248 ? 8.789 22.297 5.168 1 98.81 248 LEU A C 1
ATOM 1986 O O . LEU A 1 248 ? 9.938 22.031 4.805 1 98.81 248 LEU A O 1
ATOM 1990 N N . TRP A 1 249 ? 8.555 23.219 6.074 1 98.62 249 TRP A N 1
ATOM 1991 C CA . TRP A 1 249 ? 9.617 23.953 6.758 1 98.62 249 TRP A CA 1
ATOM 1992 C C . TRP A 1 249 ? 10.539 23.016 7.512 1 98.62 249 TRP A C 1
ATOM 1994 O O . TRP A 1 249 ? 11.766 23.141 7.426 1 98.62 249 TRP A O 1
ATOM 2004 N N . GLU A 1 250 ? 9.945 22.109 8.195 1 97.75 250 GLU A N 1
ATOM 2005 C CA . GLU A 1 250 ? 10.68 21.094 8.969 1 97.75 250 GLU A CA 1
ATOM 2006 C C . GLU A 1 250 ? 11.586 20.266 8.07 1 97.75 250 GLU A C 1
ATOM 2008 O O . GLU A 1 250 ? 12.75 20.031 8.398 1 97.75 250 GLU A O 1
ATOM 2013 N N . LEU A 1 251 ? 11.102 19.906 6.945 1 97.81 251 LEU A N 1
ATOM 2014 C CA . LEU A 1 251 ? 11.852 19.109 5.98 1 97.81 251 LEU A CA 1
ATOM 2015 C C . LEU A 1 251 ? 13.016 19.906 5.398 1 97.81 251 LEU A C 1
ATOM 2017 O O . LEU A 1 251 ? 14.094 19.375 5.152 1 97.81 251 LEU A O 1
ATOM 2021 N N . MET A 1 252 ? 12.82 21.188 5.211 1 96.75 252 MET A N 1
ATOM 2022 C CA . MET A 1 252 ? 13.844 22.016 4.59 1 96.75 252 MET A CA 1
ATOM 2023 C C . MET A 1 252 ? 14.922 22.391 5.598 1 96.75 252 MET A C 1
ATOM 2025 O O . MET A 1 252 ? 16.094 22.547 5.234 1 96.75 252 MET A O 1
ATOM 2029 N N . THR A 1 253 ? 14.539 22.469 6.832 1 95.38 253 THR A N 1
ATOM 2030 C CA . THR A 1 253 ? 15.469 22.984 7.824 1 95.38 253 THR A CA 1
ATOM 2031 C C . THR A 1 253 ? 16.047 21.844 8.672 1 95.38 253 THR A C 1
ATOM 2033 O O . THR A 1 253 ? 17.047 22.031 9.359 1 95.38 253 THR A O 1
ATOM 2036 N N . GLU A 1 254 ? 15.305 20.719 8.672 1 94.88 254 GLU A N 1
ATOM 2037 C CA . GLU A 1 254 ? 15.625 19.609 9.562 1 94.88 254 GLU A CA 1
ATOM 2038 C C . GLU A 1 254 ? 15.703 20.078 11.016 1 94.88 254 GLU A C 1
ATOM 2040 O O . GLU A 1 254 ? 16.594 19.672 11.758 1 94.88 254 GLU A O 1
ATOM 2045 N N . SER A 1 255 ? 14.781 20.969 11.344 1 94.88 255 SER A N 1
ATOM 2046 C CA . SER A 1 255 ? 14.633 21.516 12.695 1 94.88 255 SER A CA 1
ATOM 2047 C C . SER A 1 255 ? 13.227 21.281 13.234 1 94.88 255 SER A C 1
ATOM 2049 O O . SER A 1 255 ? 12.273 21.172 12.461 1 94.88 255 SER A O 1
ATOM 2051 N N . ILE A 1 256 ? 13.18 21.188 14.562 1 95.69 256 ILE A N 1
ATOM 2052 C CA . ILE A 1 256 ? 11.875 21.047 15.211 1 95.69 256 ILE A CA 1
ATOM 2053 C C . ILE A 1 256 ? 11.195 22.406 15.297 1 95.69 256 ILE A C 1
ATOM 2055 O O . ILE A 1 256 ? 11.789 23.375 15.789 1 95.69 256 ILE A O 1
ATOM 2059 N N . PRO A 1 257 ? 9.992 22.562 14.812 1 97.44 257 PRO A N 1
ATOM 2060 C CA . PRO A 1 257 ? 9.305 23.859 14.898 1 97.44 257 PRO A CA 1
ATOM 2061 C C . PRO A 1 257 ? 9.117 24.312 16.344 1 97.44 257 PRO A C 1
ATOM 2063 O O . PRO A 1 257 ? 8.719 23.531 17.203 1 97.44 257 PRO A O 1
ATOM 2066 N N . TRP A 1 258 ? 9.516 25.547 16.578 1 96.56 258 TRP A N 1
ATOM 2067 C CA . TRP A 1 258 ? 9.305 26.234 17.844 1 96.56 258 TRP A CA 1
ATOM 2068 C C . TRP A 1 258 ? 9.961 25.469 18.984 1 96.56 258 TRP A C 1
ATOM 2070 O O . TRP A 1 258 ? 9.391 25.375 20.078 1 96.56 258 TRP A O 1
ATOM 2080 N N . ASN A 1 259 ? 11.047 24.875 18.688 1 93.06 259 ASN A N 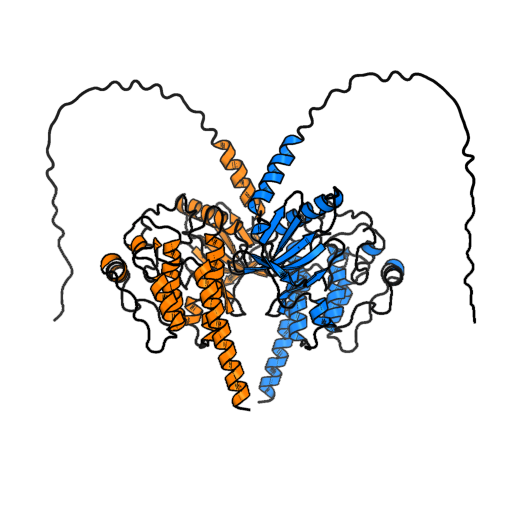1
ATOM 2081 C CA . ASN A 1 259 ? 11.727 23.984 19.609 1 93.06 259 ASN A CA 1
ATOM 2082 C C . ASN A 1 259 ? 12.062 24.688 20.922 1 93.06 259 ASN A C 1
ATOM 2084 O O . ASN A 1 259 ? 12.219 24.047 21.969 1 93.06 259 ASN A O 1
ATOM 2088 N N . ASN A 1 260 ? 12.078 26 21.031 1 93.06 260 ASN A N 1
ATOM 2089 C CA . ASN A 1 260 ? 12.469 26.734 22.234 1 93.06 260 ASN A CA 1
ATOM 2090 C C . ASN A 1 260 ? 11.25 27.25 22.984 1 93.06 260 ASN A C 1
ATOM 2092 O O . ASN A 1 260 ? 11.383 27.984 23.969 1 93.06 260 ASN A O 1
ATOM 2096 N N . LEU A 1 261 ? 10.078 26.844 22.547 1 93.12 261 LEU A N 1
ATOM 2097 C CA . LEU A 1 261 ? 8.844 27.312 23.172 1 93.12 261 LEU A CA 1
ATOM 2098 C C . LEU A 1 261 ? 8.055 26.141 23.75 1 93.12 261 LEU A C 1
ATOM 2100 O O . LEU A 1 261 ? 8.078 25.047 23.188 1 93.12 261 LEU A O 1
ATOM 2104 N N . ASN A 1 262 ? 7.434 26.391 24.828 1 88.94 262 ASN A N 1
ATOM 2105 C CA . ASN A 1 262 ? 6.492 25.391 25.328 1 88.94 262 ASN A CA 1
ATOM 2106 C C . ASN A 1 262 ? 5.133 25.516 24.641 1 88.94 262 ASN A C 1
ATOM 2108 O O . ASN A 1 262 ? 4.914 26.422 23.844 1 88.94 262 ASN A O 1
ATOM 2112 N N . ALA A 1 263 ? 4.234 24.703 24.953 1 89.25 263 ALA A N 1
ATOM 2113 C CA . ALA A 1 263 ? 2.947 24.594 24.266 1 89.25 263 ALA A CA 1
ATOM 2114 C C . ALA A 1 263 ? 2.156 25.891 24.375 1 89.25 263 ALA A C 1
ATOM 2116 O O . ALA A 1 263 ? 1.611 26.391 23.391 1 89.25 263 ALA A O 1
ATOM 2117 N N . LEU A 1 264 ? 2.053 26.375 25.562 1 89.38 264 LEU A N 1
ATOM 2118 C CA . LEU A 1 264 ? 1.285 27.594 25.797 1 89.38 264 LEU A CA 1
ATOM 2119 C C . LEU A 1 264 ? 1.883 28.781 25.031 1 89.38 264 LEU A C 1
ATOM 2121 O O . LEU A 1 264 ? 1.151 29.594 24.484 1 89.38 264 LEU A O 1
ATOM 2125 N N . GLN A 1 265 ? 3.176 28.84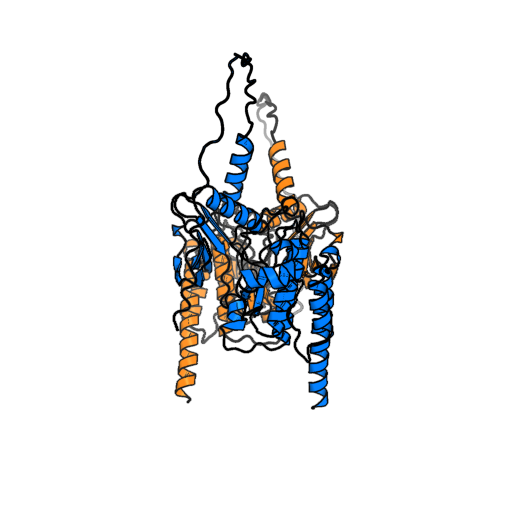4 25.016 1 92.25 265 GLN A N 1
ATOM 2126 C CA . GLN A 1 265 ? 3.859 29.906 24.266 1 92.25 265 GLN A CA 1
ATOM 2127 C C . GLN A 1 265 ? 3.582 29.797 22.781 1 92.25 265 GLN A C 1
ATOM 2129 O O . GLN A 1 265 ? 3.412 30.797 22.094 1 92.25 265 GLN A O 1
ATOM 2134 N N . VAL A 1 266 ? 3.543 28.578 22.25 1 94.12 266 VAL A N 1
ATOM 2135 C CA . VAL A 1 266 ? 3.238 28.375 20.828 1 94.12 266 VAL A CA 1
ATOM 2136 C C . VAL A 1 266 ? 1.823 28.859 20.531 1 94.12 266 VAL A C 1
ATOM 2138 O O . VAL A 1 266 ? 1.594 29.531 19.531 1 94.12 266 VAL A O 1
ATOM 2141 N N . VAL A 1 267 ? 0.879 28.547 21.375 1 93.44 267 VAL A N 1
ATOM 2142 C CA . VAL A 1 267 ? -0.49 29.016 21.203 1 93.44 267 VAL A CA 1
ATOM 2143 C C . VAL A 1 267 ? -0.502 30.547 21.141 1 93.44 267 VAL A C 1
ATOM 2145 O O . VAL A 1 267 ? -1.188 31.141 20.297 1 93.44 267 VAL A O 1
ATOM 2148 N N . GLY A 1 268 ? 0.251 31.156 22.031 1 94.25 268 GLY A N 1
ATOM 2149 C CA . GLY A 1 268 ? 0.322 32.594 22.047 1 94.25 268 GLY A CA 1
ATOM 2150 C C . GLY A 1 268 ? 0.903 33.188 20.781 1 94.25 268 GLY A C 1
ATOM 2151 O O . GLY A 1 268 ? 0.266 34.031 20.125 1 94.25 268 GLY A O 1
ATOM 2152 N N . VAL A 1 269 ? 2.109 32.719 20.406 1 96.38 269 VAL A N 1
ATOM 2153 C CA . VAL A 1 269 ? 2.875 33.344 19.344 1 96.38 269 VAL A CA 1
ATOM 2154 C C . VAL A 1 269 ? 2.236 33.031 17.984 1 96.38 269 VAL A C 1
ATOM 2156 O O . VAL A 1 269 ? 2.164 33.906 17.109 1 96.38 269 VAL A O 1
ATOM 2159 N N . VAL A 1 270 ? 1.708 31.812 17.75 1 97 270 VAL A N 1
ATOM 2160 C CA . VAL A 1 270 ? 1.132 31.422 16.469 1 97 270 VAL A CA 1
ATOM 2161 C C . VAL A 1 270 ? -0.348 31.797 16.422 1 97 270 VAL A C 1
ATOM 2163 O O . VAL A 1 270 ? -0.828 32.344 15.438 1 97 270 VAL A O 1
ATOM 2166 N N . GLY A 1 271 ? -1.054 31.562 17.422 1 95.5 271 GLY A N 1
ATOM 2167 C CA . GLY A 1 271 ? -2.496 31.75 17.469 1 95.5 271 GLY A CA 1
ATOM 2168 C C . GLY A 1 271 ? -2.906 33.219 17.562 1 95.5 271 GLY A C 1
ATOM 2169 O O . GLY A 1 271 ? -3.795 33.656 16.844 1 95.5 271 GLY A O 1
ATOM 2170 N N . PHE A 1 272 ? -2.193 33.906 18.406 1 95.12 272 PHE A N 1
ATOM 2171 C CA . PHE A 1 272 ? -2.744 35.219 18.75 1 95.12 272 PHE A CA 1
ATOM 2172 C C . PHE A 1 272 ? -1.839 36.344 18.266 1 95.12 272 PHE A C 1
ATOM 2174 O O . PHE A 1 272 ? -2.309 37.438 18 1 95.12 272 PHE A O 1
ATOM 2181 N N . MET A 1 273 ? -0.538 36.094 18.125 1 97.25 273 MET A N 1
ATOM 2182 C CA . MET A 1 273 ? 0.376 37.156 17.688 1 97.25 273 MET A CA 1
ATOM 2183 C C . MET A 1 273 ? 0.675 37.031 16.203 1 97.25 273 MET A C 1
ATOM 2185 O O . MET A 1 273 ? 1.444 37.812 15.656 1 97.25 273 MET A O 1
ATOM 2189 N N . ASP A 1 274 ? 0.163 35.938 15.539 1 96.69 274 ASP A N 1
ATOM 2190 C CA . ASP A 1 274 ? 0.259 35.719 14.102 1 96.69 274 ASP A CA 1
ATOM 2191 C C . ASP A 1 274 ? 1.716 35.562 13.664 1 96.69 274 ASP A C 1
ATOM 2193 O O . ASP A 1 274 ? 2.084 36.031 12.578 1 96.69 274 ASP A O 1
ATOM 2197 N N . ARG A 1 275 ? 2.555 35.062 14.539 1 97.5 275 ARG A N 1
ATOM 2198 C CA . ARG A 1 275 ? 3.947 34.812 14.18 1 97.5 275 ARG A CA 1
ATOM 2199 C C . ARG A 1 275 ? 4.09 33.531 13.383 1 97.5 275 ARG A C 1
ATOM 2201 O O . ARG A 1 275 ? 3.301 32.594 13.555 1 97.5 275 ARG A O 1
ATOM 2208 N N . ARG A 1 276 ? 5.047 33.562 12.5 1 98.25 276 ARG A N 1
ATOM 2209 C CA . ARG A 1 276 ? 5.441 32.406 11.742 1 98.25 276 ARG A CA 1
ATOM 2210 C C . ARG A 1 276 ? 6.918 32.062 11.961 1 98.25 276 ARG A C 1
ATOM 2212 O O . ARG A 1 276 ? 7.672 32.906 12.469 1 98.25 276 ARG A O 1
ATOM 2219 N N . LEU A 1 277 ? 7.297 30.828 11.641 1 98.25 277 LEU A N 1
ATOM 2220 C CA . LEU A 1 277 ? 8.695 30.422 11.711 1 98.25 277 LEU A CA 1
ATOM 2221 C C . LEU A 1 277 ? 9.539 31.188 10.703 1 98.25 277 LEU A C 1
ATOM 2223 O O . LEU A 1 277 ? 9.086 31.469 9.586 1 98.25 277 LEU A O 1
ATOM 2227 N N . ASP A 1 278 ? 10.82 31.406 11.062 1 97.19 278 ASP A N 1
ATOM 2228 C CA . ASP A 1 278 ? 11.742 32.062 10.148 1 97.19 278 ASP A CA 1
ATOM 2229 C C . ASP A 1 278 ? 12.156 31.125 9.016 1 97.19 278 ASP A C 1
ATOM 2231 O O . ASP A 1 278 ? 12.453 29.953 9.25 1 97.19 278 ASP A O 1
ATOM 2235 N N . LEU A 1 279 ? 12.125 31.641 7.824 1 97.31 279 LEU A N 1
ATOM 2236 C CA . LEU A 1 279 ? 12.641 30.875 6.691 1 97.31 279 LEU A CA 1
ATOM 2237 C C . LEU A 1 279 ? 14.148 31.031 6.57 1 97.31 279 LEU A C 1
ATOM 2239 O O . LEU A 1 279 ? 14.688 32.125 6.766 1 97.31 279 LEU A O 1
ATOM 2243 N N . PRO A 1 280 ? 14.766 29.906 6.363 1 93.06 280 PRO A N 1
ATOM 2244 C CA . PRO A 1 280 ? 16.219 30.016 6.25 1 93.06 280 PRO A CA 1
ATOM 2245 C C . PRO A 1 280 ? 16.672 30.828 5.035 1 93.06 280 PRO A C 1
ATOM 2247 O O . PRO A 1 280 ? 15.969 30.844 4.016 1 93.06 280 PRO A O 1
ATOM 2250 N N . GLN A 1 281 ? 17.875 31.281 5.176 1 92.44 281 GLN A N 1
ATOM 2251 C CA . GLN A 1 281 ? 18.484 31.984 4.043 1 92.44 281 GLN A CA 1
ATOM 2252 C C . GLN A 1 281 ? 18.891 31.016 2.945 1 92.44 281 GLN A C 1
ATOM 2254 O O . GLN A 1 281 ? 19.391 29.922 3.232 1 92.44 281 GLN A O 1
ATOM 2259 N N . GLY A 1 282 ? 18.672 31.297 1.72 1 92.12 282 GLY A N 1
ATOM 2260 C CA . GLY A 1 282 ? 19.109 30.469 0.607 1 92.12 282 GLY A CA 1
ATOM 2261 C C . GLY A 1 282 ? 18.094 29.422 0.196 1 92.12 282 GLY A C 1
ATOM 2262 O O . GLY A 1 282 ? 18.344 28.625 -0.708 1 92.12 282 GLY A O 1
ATOM 2263 N N . LEU A 1 283 ? 17.016 29.469 0.864 1 94.56 283 LEU A N 1
ATOM 2264 C CA . LEU A 1 283 ? 15.953 28.547 0.483 1 94.56 283 LEU A CA 1
ATOM 2265 C C . LEU A 1 283 ? 15.461 28.828 -0.932 1 94.56 283 LEU A C 1
ATOM 2267 O O . LEU A 1 283 ? 15.336 30 -1.324 1 94.56 283 LEU A O 1
ATOM 2271 N N . ASP A 1 284 ? 15.273 27.781 -1.7 1 94.81 284 ASP A N 1
ATOM 2272 C CA . ASP A 1 284 ? 14.688 27.953 -3.025 1 94.81 284 ASP A CA 1
ATOM 2273 C C . ASP A 1 284 ? 13.43 28.828 -2.963 1 94.81 284 ASP A C 1
ATOM 2275 O O . ASP A 1 284 ? 12.523 28.547 -2.176 1 94.81 284 ASP A O 1
ATOM 2279 N N . PRO A 1 285 ? 13.367 29.828 -3.764 1 96.06 285 PRO A N 1
ATOM 2280 C CA . PRO A 1 285 ? 12.242 30.766 -3.701 1 96.06 285 PRO A CA 1
ATOM 2281 C C . PRO A 1 285 ? 10.891 30.094 -3.912 1 96.06 285 PRO A C 1
ATOM 2283 O O . PRO A 1 285 ? 9.891 30.516 -3.334 1 96.06 285 PRO A O 1
ATOM 2286 N N . GLN A 1 286 ? 10.867 29.125 -4.738 1 96.69 286 GLN A N 1
ATOM 2287 C CA . GLN A 1 286 ? 9.602 28.438 -4.977 1 96.69 286 GLN A CA 1
ATOM 2288 C C . GLN A 1 286 ? 9.125 27.703 -3.721 1 96.69 286 GLN A C 1
ATOM 2290 O O . GLN A 1 286 ? 7.926 27.672 -3.439 1 96.69 286 GLN A O 1
ATOM 2295 N N . ILE A 1 287 ? 10.031 27.203 -3.002 1 97.88 287 ILE A N 1
ATOM 2296 C CA . ILE A 1 287 ? 9.695 26.531 -1.75 1 97.88 287 ILE A CA 1
ATOM 2297 C C . ILE A 1 287 ? 9.203 27.547 -0.732 1 97.88 287 ILE A C 1
ATOM 2299 O O . ILE A 1 287 ? 8.211 27.312 -0.041 1 97.88 287 ILE A O 1
ATOM 2303 N N . GLU A 1 288 ? 9.93 28.672 -0.682 1 98.06 288 GLU A N 1
ATOM 2304 C CA . GLU A 1 288 ? 9.523 29.75 0.208 1 98.06 288 GLU A CA 1
ATOM 2305 C C . GLU A 1 288 ? 8.094 30.203 -0.079 1 98.06 288 GLU A C 1
ATOM 2307 O O . GLU A 1 288 ? 7.305 30.406 0.846 1 98.06 288 GLU A O 1
ATOM 2312 N N . TYR A 1 289 ? 7.781 30.281 -1.322 1 98.06 289 TYR A N 1
ATOM 2313 C CA . TYR A 1 289 ? 6.453 30.734 -1.728 1 98.06 289 TYR A CA 1
ATOM 2314 C C . TYR A 1 289 ? 5.387 29.719 -1.308 1 98.06 289 TYR A C 1
ATOM 2316 O O . TYR A 1 289 ? 4.305 30.109 -0.855 1 98.06 289 TYR A O 1
ATOM 2324 N N . ILE A 1 290 ? 5.703 28.484 -1.496 1 98.69 290 ILE A N 1
ATOM 2325 C CA . ILE A 1 290 ? 4.742 27.453 -1.112 1 98.69 290 ILE A CA 1
ATOM 2326 C C . ILE A 1 290 ? 4.488 27.516 0.392 1 98.69 290 ILE A C 1
ATOM 2328 O O . ILE A 1 290 ? 3.338 27.5 0.835 1 98.69 290 ILE A O 1
ATOM 2332 N N . ILE A 1 291 ? 5.527 27.656 1.198 1 98.81 291 ILE A N 1
ATOM 2333 C CA . ILE A 1 291 ? 5.406 27.703 2.65 1 98.81 291 ILE A CA 1
ATOM 2334 C C . ILE A 1 291 ? 4.582 28.922 3.057 1 98.81 291 ILE A C 1
ATOM 2336 O O . ILE A 1 291 ? 3.643 28.812 3.846 1 98.81 291 ILE A O 1
ATOM 2340 N N . GLN A 1 292 ? 4.883 30.016 2.488 1 98.62 292 GLN A N 1
ATOM 2341 C CA . GLN A 1 292 ? 4.195 31.266 2.824 1 98.62 292 GLN A CA 1
ATOM 2342 C C . GLN A 1 292 ? 2.715 31.188 2.465 1 98.62 292 GLN A C 1
ATOM 2344 O O . GLN A 1 292 ? 1.86 31.641 3.225 1 98.62 292 GLN A O 1
ATOM 2349 N N . ASP A 1 293 ? 2.453 30.609 1.326 1 98.88 293 ASP A N 1
ATOM 2350 C CA . ASP A 1 293 ? 1.062 30.453 0.914 1 98.88 293 ASP A CA 1
ATOM 2351 C C . ASP A 1 293 ? 0.302 29.531 1.873 1 98.88 293 ASP A C 1
ATOM 2353 O O . ASP A 1 293 ? -0.86 29.797 2.195 1 98.88 293 ASP A O 1
ATOM 2357 N N . CYS A 1 294 ? 0.936 28.516 2.32 1 98.88 294 CYS A N 1
ATOM 2358 C CA . CYS A 1 294 ? 0.312 27.594 3.268 1 98.88 294 CYS A CA 1
ATOM 2359 C C . CYS A 1 294 ? 0.035 28.297 4.598 1 98.88 294 CYS A C 1
ATOM 2361 O O . CYS A 1 294 ? -0.911 27.938 5.301 1 98.88 294 CYS A O 1
ATOM 2363 N N . TRP A 1 295 ? 0.801 29.297 4.953 1 98.69 295 TRP A N 1
ATOM 2364 C CA . TRP A 1 295 ? 0.766 29.922 6.273 1 98.69 295 TRP A CA 1
ATOM 2365 C C . TRP A 1 295 ? -0.071 31.203 6.25 1 98.69 295 TRP A C 1
ATOM 2367 O O . TRP A 1 295 ? -0.044 31.984 7.203 1 98.69 295 TRP A O 1
ATOM 2377 N N . GLN A 1 296 ? -0.778 31.422 5.156 1 98.62 296 GLN A N 1
ATOM 2378 C CA . GLN A 1 296 ? -1.657 32.594 5.109 1 98.62 296 GLN A CA 1
ATOM 2379 C C . GLN A 1 296 ? -2.574 32.625 6.332 1 98.62 296 GLN A C 1
ATOM 2381 O O . GLN A 1 296 ? -3.084 31.594 6.766 1 98.62 296 GLN A O 1
ATOM 2386 N N . ARG A 1 297 ? -2.811 33.812 6.848 1 96.62 297 ARG A N 1
ATOM 2387 C CA . ARG A 1 297 ? -3.645 34 8.023 1 96.62 297 ARG A CA 1
ATOM 2388 C C . ARG A 1 297 ? -5.082 33.562 7.762 1 96.62 297 ARG A C 1
ATOM 2390 O O . ARG A 1 297 ? -5.684 32.844 8.578 1 96.62 297 ARG A O 1
ATOM 2397 N N . ASP A 1 298 ? -5.555 34.062 6.641 1 96.94 298 ASP A N 1
ATOM 2398 C CA . ASP A 1 298 ? -6.895 33.656 6.211 1 96.94 298 ASP A CA 1
ATOM 2399 C C . ASP A 1 298 ? -6.883 32.25 5.594 1 96.94 298 ASP A C 1
ATOM 2401 O O . ASP A 1 298 ? -6.293 32.062 4.531 1 96.94 298 ASP A O 1
ATOM 2405 N N . PRO A 1 299 ? -7.566 31.344 6.191 1 97.38 299 PRO A N 1
ATOM 2406 C CA . PRO A 1 299 ? -7.562 29.969 5.668 1 97.38 299 PRO A CA 1
ATOM 2407 C C . PRO A 1 299 ? -8.008 29.891 4.211 1 97.38 299 PRO A C 1
ATOM 2409 O O . PRO A 1 299 ? -7.512 29.062 3.451 1 97.38 299 PRO A O 1
ATOM 2412 N N . GLU A 1 300 ? -8.883 30.719 3.764 1 97.06 300 GLU A N 1
ATOM 2413 C CA . GLU A 1 300 ? -9.43 30.656 2.412 1 97.06 300 GLU A CA 1
ATOM 2414 C C . GLU A 1 300 ? -8.383 31.047 1.375 1 97.06 300 GLU A C 1
ATOM 2416 O O . GLU A 1 300 ? -8.555 30.781 0.183 1 97.06 300 GLU A O 1
ATOM 2421 N N . GLN A 1 301 ? -7.355 31.688 1.816 1 98.5 301 GLN A N 1
ATOM 2422 C CA . GLN A 1 301 ? -6.293 32.094 0.909 1 98.5 301 GLN A CA 1
ATOM 2423 C C . GLN A 1 301 ? -5.215 31.031 0.799 1 98.5 301 GLN A C 1
ATOM 2425 O O . GLN A 1 301 ? -4.293 31.141 -0.013 1 98.5 301 GLN A O 1
ATOM 2430 N N . ARG A 1 302 ? -5.301 30.016 1.572 1 98.81 302 ARG A N 1
ATOM 2431 C CA . ARG A 1 302 ? -4.34 28.922 1.494 1 98.81 302 ARG A CA 1
ATOM 2432 C C . ARG A 1 302 ? -4.613 28.031 0.283 1 98.81 302 ARG A C 1
ATOM 2434 O O . ARG A 1 302 ? -5.766 27.859 -0.117 1 98.81 302 ARG A O 1
ATOM 2441 N N . PRO A 1 303 ? -3.588 27.484 -0.308 1 98.81 303 PRO A N 1
ATOM 2442 C CA . PRO A 1 303 ? -3.783 26.641 -1.495 1 98.81 303 PRO A CA 1
ATOM 2443 C C . PRO A 1 303 ? -4.438 25.312 -1.173 1 98.81 303 PRO A C 1
ATOM 2445 O O . PRO A 1 303 ? -4.52 24.922 -0.004 1 98.81 303 PRO A O 1
ATOM 2448 N N . SER A 1 304 ? -4.98 24.656 -2.238 1 98.69 304 SER A N 1
ATOM 2449 C CA . SER A 1 304 ? -5.363 23.25 -2.119 1 98.69 304 SER A CA 1
ATOM 2450 C C . SER A 1 304 ? -4.152 22.328 -2.24 1 98.69 304 SER A C 1
ATOM 2452 O O . SER A 1 304 ? -3.098 22.75 -2.723 1 98.69 304 SER A O 1
ATOM 2454 N N . PHE A 1 305 ? -4.316 21.156 -1.784 1 98.81 305 PHE A N 1
ATOM 2455 C CA . PHE A 1 305 ? -3.221 20.219 -1.968 1 98.81 305 PHE A CA 1
ATOM 2456 C C . PHE A 1 305 ? -3.016 19.906 -3.445 1 98.81 305 PHE A C 1
ATOM 2458 O O . PHE A 1 305 ? -1.896 19.625 -3.875 1 98.81 305 PHE A O 1
ATOM 2465 N N . GLU A 1 306 ? -4.062 19.984 -4.238 1 98.31 306 GLU A N 1
ATOM 2466 C CA . GLU A 1 306 ? -3.906 19.859 -5.684 1 98.31 306 GLU A CA 1
ATOM 2467 C C . GLU A 1 306 ? -2.918 20.891 -6.223 1 98.31 306 GLU A C 1
ATOM 2469 O O . GLU A 1 306 ? -2.008 20.547 -6.98 1 98.31 306 GLU A O 1
ATOM 2474 N N . ASP A 1 307 ? -3.102 22.094 -5.777 1 98.5 307 ASP A N 1
ATOM 2475 C CA . ASP A 1 307 ? -2.197 23.188 -6.164 1 98.5 307 ASP A CA 1
ATOM 2476 C C . ASP A 1 307 ? -0.778 22.906 -5.668 1 98.5 307 ASP A C 1
ATOM 2478 O O . ASP A 1 307 ? 0.189 23.109 -6.406 1 98.5 307 ASP A O 1
ATOM 2482 N N . VAL A 1 308 ? -0.633 22.484 -4.48 1 98.81 308 VAL A N 1
ATOM 2483 C CA . VAL A 1 308 ? 0.664 22.219 -3.867 1 98.81 308 VAL A CA 1
ATOM 2484 C C . VAL A 1 308 ? 1.394 21.141 -4.652 1 98.81 308 VAL A C 1
ATOM 2486 O O . VAL A 1 308 ? 2.584 21.266 -4.945 1 98.81 308 VAL A O 1
ATOM 2489 N N . ILE A 1 309 ? 0.661 20.062 -5.016 1 98.75 309 ILE A N 1
ATOM 2490 C CA . ILE A 1 309 ? 1.255 18.953 -5.738 1 98.75 309 ILE A CA 1
ATOM 2491 C C . ILE A 1 309 ? 1.801 19.438 -7.078 1 98.75 309 ILE A C 1
ATOM 2493 O O . ILE A 1 309 ? 2.92 19.094 -7.465 1 98.75 309 ILE A O 1
ATOM 2497 N N . GLN A 1 310 ? 1.052 20.203 -7.773 1 98 310 GLN A N 1
ATOM 2498 C CA . GLN A 1 310 ? 1.478 20.719 -9.07 1 98 310 GLN A CA 1
ATOM 2499 C C . GLN A 1 310 ? 2.76 21.531 -8.945 1 98 310 GLN A C 1
ATOM 2501 O O . GLN A 1 310 ? 3.699 21.344 -9.719 1 98 310 GLN A O 1
ATOM 2506 N N . ARG A 1 311 ? 2.822 22.359 -7.969 1 98 311 ARG A N 1
ATOM 2507 C CA . ARG A 1 311 ? 3.986 23.219 -7.754 1 98 311 ARG A CA 1
ATOM 2508 C C . ARG A 1 311 ? 5.195 22.391 -7.32 1 98 311 ARG A C 1
ATOM 2510 O O . ARG A 1 311 ? 6.305 22.594 -7.812 1 98 311 ARG A O 1
ATOM 2517 N N . MET A 1 312 ? 4.977 21.469 -6.422 1 97.81 312 MET A N 1
ATOM 2518 C CA . MET A 1 312 ? 6.062 20.609 -5.938 1 97.81 312 MET A CA 1
ATOM 2519 C C . MET A 1 312 ? 6.617 19.75 -7.062 1 97.81 312 MET A C 1
ATOM 2521 O O . MET A 1 312 ? 7.832 19.562 -7.164 1 97.81 312 MET A O 1
ATOM 2525 N N . THR A 1 313 ? 5.703 19.203 -7.863 1 96.81 313 THR A N 1
ATOM 2526 C CA . THR A 1 313 ? 6.117 18.375 -8.984 1 96.81 313 THR A CA 1
ATOM 2527 C C . THR A 1 313 ? 6.988 19.156 -9.953 1 96.81 313 THR A C 1
ATOM 2529 O O . THR A 1 313 ? 8.023 18.672 -10.414 1 96.81 313 THR A O 1
ATOM 2532 N N . ALA A 1 314 ? 6.621 20.359 -10.273 1 95.19 314 ALA A N 1
ATOM 2533 C CA . ALA A 1 314 ? 7.398 21.234 -11.156 1 95.19 314 ALA A CA 1
ATOM 2534 C C . ALA A 1 314 ? 8.773 21.516 -10.57 1 95.19 314 ALA A C 1
ATOM 2536 O O . ALA A 1 314 ? 9.773 21.531 -11.289 1 95.19 314 ALA A O 1
ATOM 2537 N N . LEU A 1 315 ? 8.828 21.734 -9.328 1 95.25 315 LEU A N 1
ATOM 2538 C CA . LEU A 1 315 ? 10.07 22.031 -8.617 1 95.25 315 LEU A CA 1
ATOM 2539 C C . LEU A 1 315 ? 11.031 20.844 -8.688 1 95.25 315 LEU A C 1
ATOM 2541 O O . LEU A 1 315 ? 12.219 21.016 -8.945 1 95.25 315 LEU A O 1
ATOM 2545 N N . ILE A 1 316 ? 10.516 19.672 -8.461 1 94.94 316 ILE A N 1
ATOM 2546 C CA . ILE A 1 316 ? 11.336 18.469 -8.438 1 94.94 316 ILE A CA 1
ATOM 2547 C C . ILE A 1 316 ? 11.859 18.172 -9.844 1 94.94 316 ILE A C 1
ATOM 2549 O O . ILE A 1 316 ? 13.016 17.781 -10.016 1 94.94 316 ILE A O 1
ATOM 2553 N N . ALA A 1 317 ? 11.039 18.391 -10.82 1 90.81 317 ALA A N 1
ATOM 2554 C CA . ALA A 1 317 ? 11.445 18.188 -12.203 1 90.81 317 ALA A CA 1
ATOM 2555 C C . ALA A 1 317 ? 12.562 19.156 -12.602 1 90.81 317 ALA A C 1
ATOM 2557 O O . ALA A 1 317 ? 13.5 18.766 -13.305 1 90.81 317 ALA A O 1
ATOM 2558 N N . SER A 1 318 ? 12.492 20.297 -12.133 1 87.75 318 SER A N 1
ATOM 2559 C CA . SER A 1 318 ? 13.492 21.312 -12.453 1 87.75 318 SER A CA 1
ATOM 2560 C C . SER A 1 318 ? 14.82 21.031 -11.758 1 87.75 318 SER A C 1
ATOM 2562 O O . SER A 1 318 ? 15.891 21.234 -12.328 1 87.75 318 SER A O 1
ATOM 2564 N N . ALA A 1 319 ? 14.789 20.562 -10.594 1 82.69 319 ALA A N 1
ATOM 2565 C CA . ALA A 1 319 ? 15.992 20.219 -9.836 1 82.69 319 ALA A CA 1
ATOM 2566 C C . ALA A 1 319 ? 16.719 19.047 -10.469 1 82.69 319 ALA A C 1
ATOM 2568 O O . ALA A 1 319 ? 17.953 19 -10.492 1 82.69 319 ALA A O 1
ATOM 2569 N N . ALA A 1 320 ? 16.031 18.125 -10.953 1 75.25 320 ALA A N 1
ATOM 2570 C CA . ALA A 1 320 ? 16.609 16.969 -11.609 1 75.25 320 ALA A CA 1
ATOM 2571 C C . ALA A 1 320 ? 17.281 17.359 -12.922 1 75.25 320 ALA A C 1
ATOM 2573 O O . ALA A 1 320 ? 18.328 16.812 -13.281 1 75.25 320 ALA A O 1
ATOM 2574 N N . ALA A 1 321 ? 16.703 18.312 -13.547 1 71.38 321 ALA A N 1
ATOM 2575 C CA . ALA A 1 321 ? 17.234 18.766 -14.82 1 71.38 321 ALA A CA 1
ATOM 2576 C C . ALA A 1 321 ? 18.562 19.484 -14.633 1 71.38 321 ALA A C 1
ATOM 2578 O O . ALA A 1 321 ? 19.484 19.344 -15.445 1 71.38 321 ALA A O 1
ATOM 2579 N N . VAL A 1 322 ? 18.641 20.125 -13.531 1 66.56 322 VAL A N 1
ATOM 2580 C CA . VAL A 1 322 ? 19.859 20.891 -13.258 1 66.56 322 VAL A CA 1
ATOM 2581 C C . VAL A 1 322 ? 20.984 19.938 -12.891 1 66.56 322 VAL A C 1
ATOM 2583 O O . VAL A 1 322 ? 22.141 20.141 -13.297 1 66.56 322 VAL A O 1
ATOM 2586 N N . SER A 1 323 ? 20.703 18.906 -12.211 1 67.06 323 SER A N 1
ATOM 2587 C CA . SER A 1 323 ? 21.703 17.922 -11.805 1 67.06 323 SER A CA 1
ATOM 2588 C C . SER A 1 323 ? 22.219 17.125 -12.992 1 67.06 323 SER A C 1
ATOM 2590 O O . SER A 1 323 ? 23.406 16.828 -13.086 1 67.06 323 SER A O 1
ATOM 2592 N N . THR A 1 324 ? 21.312 16.812 -13.906 1 61.41 324 THR A N 1
ATOM 2593 C CA . THR A 1 324 ? 21.703 16.078 -15.102 1 61.41 324 THR A CA 1
ATOM 2594 C C . THR A 1 324 ? 22.547 16.969 -16.016 1 61.41 324 THR A C 1
ATOM 2596 O O . THR A 1 324 ? 23.516 16.5 -16.625 1 61.41 324 THR A O 1
ATOM 2599 N N . ARG A 1 325 ? 22.266 18.234 -16.094 1 57.06 325 ARG A N 1
ATOM 2600 C CA . ARG A 1 325 ? 23.031 19.156 -16.922 1 57.06 325 ARG A CA 1
ATOM 2601 C C . ARG A 1 325 ? 24.438 19.375 -16.359 1 57.06 325 ARG A C 1
ATOM 2603 O O . ARG A 1 325 ? 25.406 19.5 -17.109 1 57.06 325 ARG A O 1
ATOM 2610 N N . ARG A 1 326 ? 24.516 19.438 -15.062 1 57.19 326 ARG A N 1
ATOM 2611 C CA . ARG A 1 326 ? 25.828 19.656 -14.453 1 57.19 326 ARG A CA 1
ATOM 2612 C C . ARG A 1 326 ? 26.719 18.438 -14.648 1 57.19 326 ARG A C 1
ATOM 2614 O O . ARG A 1 326 ? 27.938 18.562 -14.789 1 57.19 326 ARG A O 1
ATOM 2621 N N . SER A 1 327 ? 26.078 17.344 -14.672 1 59.34 327 SER A N 1
ATOM 2622 C CA . SER A 1 327 ? 26.859 16.125 -14.867 1 59.34 327 SER A CA 1
ATOM 2623 C C . SER A 1 327 ? 27.344 15.992 -16.312 1 59.34 327 SER A C 1
ATOM 2625 O O . SER A 1 327 ? 28.422 15.469 -16.562 1 59.34 327 SER A O 1
ATOM 2627 N N . THR A 1 328 ? 26.578 16.5 -17.219 1 60.16 328 THR A N 1
ATOM 2628 C CA . THR A 1 328 ? 26.984 16.422 -18.625 1 60.16 328 THR A CA 1
ATOM 2629 C C . THR A 1 328 ? 28.047 17.469 -18.938 1 60.16 328 THR A C 1
ATOM 2631 O O . THR A 1 328 ? 28.828 17.312 -19.875 1 60.16 328 THR A O 1
ATOM 2634 N N . THR A 1 329 ? 28.016 18.516 -18.25 1 55.03 329 THR A N 1
ATOM 2635 C CA . THR A 1 329 ? 29 19.547 -18.562 1 55.03 329 THR A CA 1
ATOM 2636 C C . THR A 1 329 ? 30.359 19.188 -17.938 1 55.03 329 THR A C 1
ATOM 2638 O O . THR A 1 329 ? 31.375 19.781 -18.297 1 55.03 329 THR A O 1
ATOM 2641 N N . GLU A 1 330 ? 30.297 18.5 -16.906 1 48.38 330 GLU A N 1
ATOM 2642 C CA . GLU A 1 330 ? 31.578 18.172 -16.281 1 48.38 330 GLU A CA 1
ATOM 2643 C C . GLU A 1 330 ? 32.25 17 -16.984 1 48.38 330 GLU A C 1
ATOM 2645 O O . GLU A 1 330 ? 33.375 16.641 -16.641 1 48.38 330 GLU A O 1
ATOM 2650 N N . THR A 1 331 ? 31.547 16.391 -17.953 1 40.66 331 THR A N 1
ATOM 2651 C CA . THR A 1 331 ? 32.312 15.445 -18.75 1 40.66 331 THR A CA 1
ATOM 2652 C C . THR A 1 331 ? 32.812 16.094 -20.031 1 40.66 331 THR A C 1
ATOM 2654 O O . THR A 1 331 ? 32.062 16.781 -20.719 1 40.66 331 THR A O 1
ATOM 2657 N N . MET B 1 1 ? 10.766 -33.562 -48.094 1 18.28 1 MET B N 1
ATOM 2658 C CA . MET B 1 1 ? 10.219 -34.312 -46.969 1 18.28 1 MET B CA 1
ATOM 2659 C C . MET B 1 1 ? 9.086 -33.562 -46.312 1 18.28 1 MET B C 1
ATOM 2661 O O . MET B 1 1 ? 9.219 -33.094 -45.188 1 18.28 1 MET B O 1
ATOM 2665 N N . LYS B 1 2 ? 8.414 -32.719 -47.25 1 23.22 2 LYS B N 1
ATOM 2666 C CA . LYS B 1 2 ? 7.375 -31.703 -47.094 1 23.22 2 LYS B CA 1
ATOM 2667 C C . LYS B 1 2 ? 6.102 -32.312 -46.5 1 23.22 2 LYS B C 1
ATOM 2669 O O . LYS B 1 2 ? 5.426 -33.094 -47.156 1 23.22 2 LYS B O 1
ATOM 2674 N N . LEU B 1 3 ? 6.062 -32.75 -45.094 1 21.61 3 LEU B N 1
ATOM 2675 C CA . LEU B 1 3 ? 5.102 -33.594 -44.406 1 21.61 3 LEU B CA 1
ATOM 2676 C C . LEU B 1 3 ? 3.713 -32.969 -44.406 1 21.61 3 LEU B C 1
ATOM 2678 O O . LEU B 1 3 ? 3.504 -31.906 -43.812 1 21.61 3 LEU B O 1
ATOM 2682 N N . GLU B 1 4 ? 2.988 -33.094 -45.531 1 22.91 4 GLU B N 1
ATOM 2683 C CA . GLU B 1 4 ? 1.677 -32.594 -45.906 1 22.91 4 GLU B CA 1
ATOM 2684 C C . GLU B 1 4 ? 0.582 -33.125 -45 1 22.91 4 GLU B C 1
ATOM 2686 O O . GLU B 1 4 ? 0.137 -34.25 -45.156 1 22.91 4 GLU B O 1
ATOM 2691 N N . VAL B 1 5 ? 0.558 -32.781 -43.719 1 21.34 5 VAL B N 1
ATOM 2692 C CA . VAL B 1 5 ? -0.196 -33.438 -42.625 1 21.34 5 VAL B CA 1
ATOM 2693 C C . VAL B 1 5 ? -1.689 -33.219 -42.844 1 21.34 5 VAL B C 1
ATOM 2695 O O . VAL B 1 5 ? -2.521 -33.844 -42.188 1 21.34 5 VAL B O 1
ATOM 2698 N N . SER B 1 6 ? -2.082 -32.156 -43.656 1 18.5 6 SER B N 1
ATOM 2699 C CA . SER B 1 6 ? -3.139 -31.469 -42.906 1 18.5 6 SER B CA 1
ATOM 2700 C C . SER B 1 6 ? -4.438 -32.281 -42.938 1 18.5 6 SER B C 1
ATOM 2702 O O . SER B 1 6 ? -5.145 -32.375 -41.938 1 18.5 6 SER B O 1
ATOM 2704 N N . ASN B 1 7 ? -5.148 -32.562 -44.125 1 20.11 7 ASN B N 1
ATOM 2705 C CA . ASN B 1 7 ? -6.527 -32.125 -44.312 1 20.11 7 ASN B CA 1
ATOM 2706 C C . ASN B 1 7 ? -7.516 -33.219 -43.906 1 20.11 7 ASN B C 1
ATOM 2708 O O . ASN B 1 7 ? -7.867 -34.062 -44.719 1 20.11 7 ASN B O 1
ATOM 2712 N N . LEU B 1 8 ? -7.41 -33.812 -42.75 1 17.84 8 LEU B N 1
ATOM 2713 C CA . LEU B 1 8 ? -8.211 -35 -42.438 1 17.84 8 LEU B CA 1
ATOM 2714 C C . LEU B 1 8 ? -9.695 -34.688 -42.562 1 17.84 8 LEU B C 1
ATOM 2716 O O . LEU B 1 8 ? -10.195 -33.719 -41.969 1 17.84 8 LEU B O 1
ATOM 2720 N N . LYS B 1 9 ? -10.352 -35.125 -43.594 1 20.3 9 LYS B N 1
ATOM 2721 C CA . LYS B 1 9 ? -11.719 -35.25 -44.094 1 20.3 9 LYS B CA 1
ATOM 2722 C C . LYS B 1 9 ? -12.633 -35.875 -43.031 1 20.3 9 LYS B C 1
ATOM 2724 O O . LYS B 1 9 ? -12.594 -37.062 -42.781 1 20.3 9 LYS B O 1
ATOM 2729 N N . ALA B 1 10 ? -12.68 -35.156 -41.812 1 19.55 10 ALA B N 1
ATOM 2730 C CA . ALA B 1 10 ? -13.469 -35.812 -40.781 1 19.55 10 ALA B CA 1
ATOM 2731 C C . ALA B 1 10 ? -14.852 -36.188 -41.281 1 19.55 10 ALA B C 1
ATOM 2733 O O . ALA B 1 10 ? -15.586 -35.344 -41.812 1 19.55 10 ALA B O 1
ATOM 2734 N N . LEU B 1 11 ? -15.148 -37.5 -41.5 1 19.66 11 LEU B N 1
ATOM 2735 C CA . LEU B 1 11 ? -16.188 -38.438 -41.906 1 19.66 11 LEU B CA 1
ATOM 2736 C C . LEU B 1 11 ? -17.5 -38.125 -41.156 1 19.66 11 LEU B C 1
ATOM 2738 O O . LEU B 1 11 ? -17.5 -37.875 -39.969 1 19.66 11 LEU B O 1
ATOM 2742 N N . GLU B 1 12 ? -18.578 -37.812 -41.906 1 20.36 12 GLU B N 1
ATOM 2743 C CA . GLU B 1 12 ? -20 -37.469 -41.875 1 20.36 12 GLU B CA 1
ATOM 2744 C C . GLU B 1 12 ? -20.797 -38.5 -41.062 1 20.36 12 GLU B C 1
ATOM 2746 O O . GLU B 1 12 ? -21.297 -39.469 -41.625 1 20.36 12 GLU B O 1
ATOM 2751 N N . ILE B 1 13 ? -20.203 -39.031 -39.938 1 18.55 13 ILE B N 1
ATOM 2752 C CA . ILE B 1 13 ? -20.922 -40.188 -39.406 1 18.55 13 ILE B CA 1
ATOM 2753 C C . ILE B 1 13 ? -22.344 -39.781 -39.062 1 18.55 13 ILE B C 1
ATOM 2755 O O . ILE B 1 13 ? -22.562 -39 -38.125 1 18.55 13 ILE B O 1
ATOM 2759 N N . GLU B 1 14 ? -23.125 -39.344 -40.062 1 20.36 14 GLU B N 1
ATOM 2760 C CA . GLU B 1 14 ? -24.531 -39.062 -39.875 1 20.36 14 GLU B CA 1
ATOM 2761 C C . GLU B 1 14 ? -25.25 -40.219 -39.156 1 20.36 14 GLU B C 1
ATOM 2763 O O . GLU B 1 14 ? -25.406 -41.281 -39.75 1 20.36 14 GLU B O 1
ATOM 2768 N N . ASP B 1 15 ? -24.844 -40.375 -37.844 1 17.84 15 ASP B N 1
ATOM 2769 C CA . ASP B 1 15 ? -25.359 -41.5 -37.062 1 17.84 15 ASP B CA 1
ATOM 2770 C C . ASP B 1 15 ? -26.891 -41.562 -37.125 1 17.84 15 ASP B C 1
ATOM 2772 O O . ASP B 1 15 ? -27.562 -40.531 -37.031 1 17.84 15 ASP B O 1
ATOM 2776 N N . GLU B 1 16 ? -27.422 -42.594 -37.594 1 20.22 16 GLU B N 1
ATOM 2777 C CA . GLU B 1 16 ? -28.703 -43.219 -37.938 1 20.22 16 GLU B CA 1
ATOM 2778 C C . GLU B 1 16 ? -29.609 -43.312 -36.719 1 20.22 16 GLU B C 1
ATOM 2780 O O . GLU B 1 16 ? -30.656 -43.969 -36.781 1 20.22 16 GLU B O 1
ATOM 2785 N N . MET B 1 17 ? -29.234 -42.688 -35.531 1 18.3 17 MET B N 1
ATOM 2786 C CA . MET B 1 17 ? -29.844 -43.438 -34.438 1 18.3 17 MET B CA 1
ATOM 2787 C C . MET B 1 17 ? -31.375 -43.406 -34.531 1 18.3 17 MET B C 1
ATOM 2789 O O . MET B 1 17 ? -31.969 -42.312 -34.5 1 18.3 17 MET B O 1
ATOM 2793 N N . GLN B 1 18 ? -32.031 -44.469 -34.75 1 18.03 18 GLN B N 1
ATOM 2794 C CA . GLN B 1 18 ? -33.375 -44.938 -35.062 1 18.03 18 GLN B CA 1
ATOM 2795 C C . GLN B 1 18 ? -34.312 -44.688 -33.938 1 18.03 18 GLN B C 1
ATOM 2797 O O . GLN B 1 18 ? -35.469 -44.25 -34.156 1 18.03 18 GLN B O 1
ATOM 2802 N N . GLU B 1 19 ? -34.156 -45.219 -32.656 1 18.55 19 GLU B N 1
ATOM 2803 C CA . GLU B 1 19 ? -35.188 -46.188 -32.281 1 18.55 19 GLU B CA 1
ATOM 2804 C C . GLU B 1 19 ? -36.438 -45.438 -31.797 1 18.55 19 GLU B C 1
ATOM 2806 O O . GLU B 1 19 ? -36.375 -44.281 -31.438 1 18.55 19 GLU B O 1
ATOM 2811 N N . GLN B 1 20 ? -37.438 -46.281 -31.125 1 17.94 20 GLN B N 1
ATOM 2812 C CA . GLN B 1 20 ? -38.844 -46.625 -31.109 1 17.94 20 GLN B CA 1
ATOM 2813 C C . GLN B 1 20 ? -39.594 -45.812 -30.062 1 17.94 20 GLN B C 1
ATOM 2815 O O . GLN B 1 20 ? -40.625 -45.219 -30.375 1 17.94 20 GLN B O 1
ATOM 2820 N N . GLU B 1 21 ? -39.562 -46.219 -28.734 1 18.17 21 GLU B N 1
ATOM 2821 C CA . GLU B 1 21 ? -40.781 -46.75 -28.125 1 18.17 21 GLU B CA 1
ATOM 2822 C C . GLU B 1 21 ? -41.625 -45.625 -27.531 1 18.17 21 GLU B C 1
ATOM 2824 O O . GLU B 1 21 ? -41.125 -44.531 -27.312 1 18.17 21 GLU B O 1
ATOM 2829 N N . ASP B 1 22 ? -42.5 -45.969 -26.5 1 18.36 22 ASP B N 1
ATOM 2830 C CA . ASP B 1 22 ? -43.938 -46 -26.188 1 18.36 22 ASP B CA 1
ATOM 2831 C C . ASP B 1 22 ? -44.281 -44.875 -25.234 1 18.36 22 ASP B C 1
ATOM 2833 O O . ASP B 1 22 ? -45.344 -44.25 -25.359 1 18.36 22 ASP B O 1
ATOM 2837 N N . ASP B 1 23 ? -43.594 -44.781 -24.047 1 16.78 23 ASP B N 1
ATOM 2838 C CA . ASP B 1 23 ? -44.438 -44.906 -22.859 1 16.78 23 ASP B CA 1
ATOM 2839 C C . ASP B 1 23 ? -45.156 -43.594 -22.594 1 16.78 23 ASP B C 1
ATOM 2841 O O . ASP B 1 23 ? -44.812 -42.562 -23.125 1 16.78 23 ASP B O 1
ATOM 2845 N N . LYS B 1 24 ? -45.594 -43.469 -21.156 1 20.16 24 LYS B N 1
ATOM 2846 C CA . LYS B 1 24 ? -46.719 -43.156 -20.297 1 20.16 24 LYS B CA 1
ATOM 2847 C C . LYS B 1 24 ? -46.812 -41.656 -20 1 20.16 24 LYS B C 1
ATOM 2849 O O . LYS B 1 24 ? -45.781 -40.969 -19.984 1 20.16 24 LYS B O 1
ATOM 2854 N N . ARG B 1 25 ? -47.969 -41.188 -19.891 1 20.3 25 ARG B N 1
ATOM 2855 C CA . ARG B 1 25 ? -48.75 -39.938 -19.75 1 20.3 25 ARG B CA 1
ATOM 2856 C C . ARG B 1 25 ? -48.406 -39.25 -18.422 1 20.3 25 ARG B C 1
ATOM 2858 O O . ARG B 1 25 ? -49.312 -38.844 -17.703 1 20.3 25 ARG B O 1
ATOM 2865 N N . LEU B 1 26 ? -47.219 -39.406 -17.734 1 19.25 26 LEU B N 1
ATOM 2866 C CA . LEU B 1 26 ? -47.531 -39.031 -16.359 1 19.25 26 LEU B CA 1
ATOM 2867 C C . LEU B 1 26 ? -48.031 -37.594 -16.297 1 19.25 26 LEU B C 1
ATOM 2869 O O . LEU B 1 26 ? -47.594 -36.75 -17.062 1 19.25 26 LEU B O 1
ATOM 2873 N N . PRO B 1 27 ? -49.156 -37.344 -15.5 1 22.17 27 PRO B N 1
ATOM 2874 C CA . PRO B 1 27 ? -50.031 -36.188 -15.281 1 22.17 27 PRO B CA 1
ATOM 2875 C C . PRO B 1 27 ? -49.281 -35 -14.672 1 22.17 27 PRO B C 1
ATOM 2877 O O . PRO B 1 27 ? -48.344 -35.188 -13.898 1 22.17 27 PRO B O 1
ATOM 2880 N N . SER B 1 28 ? -49.219 -33.906 -15.312 1 21.23 28 SER B N 1
ATOM 2881 C CA . SER B 1 28 ? -48.562 -32.656 -15.031 1 21.23 28 SER B CA 1
ATOM 2882 C C . SER B 1 28 ? -49.125 -31.969 -13.797 1 21.23 28 SER B C 1
ATOM 2884 O O . SER B 1 28 ? -49 -30.766 -13.625 1 21.23 28 SER B O 1
ATOM 2886 N N . SER B 1 29 ? -49.438 -32.688 -12.719 1 20.69 29 SER B N 1
ATOM 2887 C CA . SER B 1 29 ? -50.281 -31.875 -11.867 1 20.69 29 SER B CA 1
ATOM 2888 C C . SER B 1 29 ? -49.531 -30.688 -11.297 1 20.69 29 SER B C 1
ATOM 2890 O O . SER B 1 29 ? -50.094 -29.891 -10.531 1 20.69 29 SER B O 1
ATOM 2892 N N . ALA B 1 30 ? -48.188 -30.688 -11.148 1 20.16 30 ALA B N 1
ATOM 2893 C CA . ALA B 1 30 ? -47.75 -29.953 -9.961 1 20.16 30 ALA B CA 1
ATOM 2894 C C . ALA B 1 30 ? -48.156 -28.484 -10.047 1 20.16 30 ALA B C 1
ATOM 2896 O O . ALA B 1 30 ? -48.031 -27.875 -11.109 1 20.16 30 ALA B O 1
ATOM 2897 N N . GLU B 1 31 ? -48.906 -27.953 -9.086 1 21.91 31 GLU B N 1
ATOM 2898 C CA . GLU B 1 31 ? -49.344 -26.641 -8.602 1 21.91 31 GLU B CA 1
ATOM 2899 C C . GLU B 1 31 ? -48.188 -25.703 -8.398 1 21.91 31 GLU B C 1
ATOM 2901 O O . GLU B 1 31 ? -47.219 -26.031 -7.695 1 21.91 31 GLU B O 1
ATOM 2906 N N . THR B 1 32 ? -47.719 -24.938 -9.352 1 22.98 32 THR B N 1
ATOM 2907 C CA . THR B 1 32 ? -46.625 -23.984 -9.312 1 22.98 32 THR B CA 1
ATOM 2908 C C . THR B 1 32 ? -46.875 -22.922 -8.242 1 22.98 32 THR B C 1
ATOM 2910 O O . THR B 1 32 ? -47.812 -22.125 -8.359 1 22.98 32 THR B O 1
ATOM 2913 N N . MET B 1 33 ? -46.75 -23.25 -6.945 1 24.52 33 MET B N 1
ATOM 2914 C CA . MET B 1 33 ? -46.75 -22.188 -5.941 1 24.52 33 MET B CA 1
ATOM 2915 C C . MET B 1 33 ? -45.75 -21.109 -6.289 1 24.52 33 MET B C 1
ATOM 2917 O O . MET B 1 33 ? -44.594 -21.391 -6.609 1 24.52 33 MET B O 1
ATOM 2921 N N . GLY B 1 34 ? -46.188 -19.969 -6.785 1 23.91 34 GLY B N 1
ATOM 2922 C CA . GLY B 1 34 ? -45.531 -18.719 -7.133 1 23.91 34 GLY B CA 1
ATOM 2923 C C . GLY B 1 34 ? -44.656 -18.172 -6.031 1 23.91 34 GLY B C 1
ATOM 2924 O O . GLY B 1 34 ? -45.125 -17.75 -4.98 1 23.91 34 GLY B O 1
ATOM 2925 N N . SER B 1 35 ? -43.531 -18.875 -5.676 1 26.7 35 SER B N 1
ATOM 2926 C CA . SER B 1 35 ? -42.656 -18.266 -4.691 1 26.7 35 SER B CA 1
ATOM 2927 C C . SER B 1 35 ? -42.219 -16.875 -5.117 1 26.7 35 SER B C 1
ATOM 2929 O O . SER B 1 35 ? -41.781 -16.672 -6.246 1 26.7 35 SER B O 1
ATOM 2931 N N . ASN B 1 36 ? -42.875 -15.789 -4.613 1 28.28 36 ASN B N 1
ATOM 2932 C CA . ASN B 1 36 ? -42.469 -14.391 -4.676 1 28.28 36 ASN B CA 1
ATOM 2933 C C . ASN B 1 36 ? -41.031 -14.195 -4.297 1 28.28 36 ASN B C 1
ATOM 2935 O O . ASN B 1 36 ? -40.625 -14.523 -3.182 1 28.28 36 ASN B O 1
ATOM 2939 N N . GLY B 1 37 ? -40.125 -14.406 -5.203 1 27.94 37 GLY B N 1
ATOM 2940 C CA . GLY B 1 37 ? -38.688 -14.195 -5.109 1 27.94 37 GLY B CA 1
ATOM 2941 C C . GLY B 1 37 ? -38.312 -12.844 -4.535 1 27.94 37 GLY B C 1
ATOM 2942 O O . GLY B 1 37 ? -38.719 -11.805 -5.074 1 27.94 37 GLY B O 1
ATOM 2943 N N . SER B 1 38 ? -38.156 -12.758 -3.227 1 32.53 38 SER B N 1
ATOM 2944 C CA . SER B 1 38 ? -37.5 -11.672 -2.508 1 32.53 38 SER B CA 1
ATOM 2945 C C . SER B 1 38 ? -36.156 -11.336 -3.141 1 32.53 38 SER B C 1
ATOM 2947 O O . SER B 1 38 ? -35.125 -11.844 -2.719 1 32.53 38 SER B O 1
ATOM 2949 N N . SER B 1 39 ? -36.062 -11.281 -4.434 1 33.94 39 SER B N 1
ATOM 2950 C CA . SER B 1 39 ? -34.812 -10.906 -5.098 1 33.94 39 SER B CA 1
ATOM 2951 C C . SER B 1 39 ? -34.406 -9.477 -4.754 1 33.94 39 SER B C 1
ATOM 2953 O O . SER B 1 39 ? -33.375 -9 -5.18 1 33.94 39 SER B O 1
ATOM 2955 N N . SER B 1 40 ? -35.344 -8.719 -4.215 1 37 40 SER B N 1
ATOM 2956 C CA . SER B 1 40 ? -35.031 -7.293 -4.242 1 37 40 SER B CA 1
ATOM 2957 C C . SER B 1 40 ? -33.938 -6.949 -3.234 1 37 40 SER B C 1
ATOM 2959 O O . SER B 1 40 ? -33.312 -5.879 -3.305 1 37 40 SER B O 1
ATOM 2961 N N . SER B 1 41 ? -33.844 -7.703 -2.174 1 38.69 41 SER B N 1
ATOM 2962 C CA . SER B 1 41 ? -32.969 -7.211 -1.104 1 38.69 41 SER B CA 1
ATOM 2963 C C . SER B 1 41 ? -31.5 -7.375 -1.462 1 38.69 41 SER B C 1
ATOM 2965 O O . SER B 1 41 ? -30.641 -6.668 -0.924 1 38.69 41 SER B O 1
ATOM 2967 N N . LYS B 1 42 ? -31.125 -8.32 -2.27 1 40.69 42 LYS B N 1
ATOM 2968 C CA . LYS B 1 42 ? -29.719 -8.516 -2.656 1 40.69 42 LYS B CA 1
ATOM 2969 C C . LYS B 1 42 ? -29.25 -7.406 -3.596 1 40.69 42 LYS B C 1
ATOM 2971 O O . LYS B 1 42 ? -28.078 -7.051 -3.604 1 40.69 42 LYS B O 1
ATOM 2976 N N . GLY B 1 43 ? -30.078 -6.812 -4.41 1 40.97 43 GLY B N 1
ATOM 2977 C CA . GLY B 1 43 ? -29.75 -5.742 -5.34 1 40.97 43 GLY B CA 1
ATOM 2978 C C . GLY B 1 43 ? -29.375 -4.445 -4.648 1 40.97 43 GLY B C 1
ATOM 2979 O O . GLY B 1 43 ? -28.5 -3.721 -5.105 1 40.97 43 GLY B O 1
ATOM 2980 N N . GLU B 1 44 ? -30.094 -4.059 -3.678 1 43.53 44 GLU B N 1
ATOM 2981 C CA . GLU B 1 44 ? -29.891 -2.783 -2.998 1 43.53 44 GLU B CA 1
ATOM 2982 C C . GLU B 1 44 ? -28.594 -2.795 -2.191 1 43.53 44 GLU B C 1
ATOM 2984 O O . GLU B 1 44 ? -27.875 -1.792 -2.143 1 43.53 44 GLU B O 1
ATOM 2989 N N . ASN B 1 45 ? -28.266 -3.852 -1.533 1 45.62 45 ASN B N 1
ATOM 2990 C CA . ASN B 1 45 ? -27.047 -3.939 -0.73 1 45.62 45 ASN B CA 1
ATOM 2991 C C . ASN B 1 45 ? -25.797 -3.969 -1.606 1 45.62 45 ASN B C 1
ATOM 2993 O O . ASN B 1 45 ? -24.766 -3.42 -1.232 1 45.62 45 ASN B O 1
ATOM 2997 N N . GLU B 1 46 ? -25.891 -4.688 -2.74 1 47.12 46 GLU B N 1
ATOM 2998 C CA . GLU B 1 46 ? -24.812 -4.73 -3.717 1 47.12 46 GLU B CA 1
ATOM 2999 C C . GLU B 1 46 ? -24.547 -3.346 -4.309 1 47.12 46 GLU B C 1
ATOM 3001 O O . GLU B 1 46 ? -23.391 -2.975 -4.535 1 47.12 46 GLU B O 1
ATOM 3006 N N . SER B 1 47 ? -25.625 -2.664 -4.742 1 47.25 47 SER B N 1
ATOM 3007 C CA . SER B 1 47 ? -25.484 -1.305 -5.258 1 47.25 47 SER B CA 1
ATOM 3008 C C . SER B 1 47 ? -24.797 -0.397 -4.246 1 47.25 47 SER B C 1
ATOM 3010 O O . SER B 1 47 ? -24 0.467 -4.625 1 47.25 47 SER B O 1
ATOM 3012 N N . ASN B 1 48 ? -25.016 -0.678 -2.992 1 51.34 48 ASN B N 1
ATOM 3013 C CA . ASN B 1 48 ? -24.5 0.195 -1.944 1 51.34 48 ASN B CA 1
ATOM 3014 C C . ASN B 1 48 ? -23 -0 -1.743 1 51.34 48 ASN B C 1
ATOM 3016 O O . ASN B 1 48 ? -22.266 0.96 -1.478 1 51.34 48 ASN B O 1
ATOM 3020 N N . SER B 1 49 ? -22.547 -1.266 -1.952 1 56.78 49 SER B N 1
ATOM 3021 C CA . SER B 1 49 ? -21.141 -1.571 -1.723 1 56.78 49 SER B CA 1
ATOM 3022 C C . SER B 1 49 ? -20.25 -0.921 -2.781 1 56.78 49 SER B C 1
ATOM 3024 O O . SER B 1 49 ? -19.172 -0.406 -2.465 1 56.78 49 SER B O 1
ATOM 3026 N N . LEU B 1 50 ? -20.781 -0.812 -3.986 1 59.75 50 LEU B N 1
ATOM 3027 C CA . LEU B 1 50 ? -20 -0.196 -5.043 1 59.75 50 LEU B CA 1
ATOM 3028 C C . LEU B 1 50 ? -19.969 1.32 -4.887 1 59.75 50 LEU B C 1
ATOM 3030 O O . LEU B 1 50 ? -19 1.973 -5.309 1 59.75 50 LEU B O 1
ATOM 3034 N N . VAL B 1 51 ? -20.875 1.789 -4.234 1 64.12 51 VAL B N 1
ATOM 3035 C CA . VAL B 1 51 ? -21 3.236 -4.105 1 64.12 51 VAL B CA 1
ATOM 3036 C C . VAL B 1 51 ? -19.844 3.787 -3.285 1 64.12 51 VAL B C 1
ATOM 3038 O O . VAL B 1 51 ? -19.266 4.828 -3.621 1 64.12 51 VAL B O 1
ATOM 3041 N N . ALA B 1 52 ? -19.281 2.953 -2.436 1 77.19 52 ALA B N 1
ATOM 3042 C CA . ALA B 1 52 ? -18.234 3.453 -1.539 1 77.19 52 ALA B CA 1
ATOM 3043 C C . ALA B 1 52 ? -16.891 3.529 -2.252 1 77.19 52 ALA B C 1
ATOM 3045 O O . ALA B 1 52 ? -16.031 4.316 -1.868 1 77.19 52 ALA B O 1
ATOM 3046 N N . CYS B 1 53 ? -16.766 2.857 -3.35 1 88.88 53 CYS B N 1
ATOM 3047 C CA . CYS B 1 53 ? -15.469 2.83 -4.039 1 88.88 53 CYS B CA 1
ATOM 3048 C C . CYS B 1 53 ? -15.609 3.334 -5.469 1 88.88 53 CYS B C 1
ATOM 3050 O O . CYS B 1 53 ? -14.766 3.037 -6.32 1 88.88 53 CYS B O 1
ATOM 3052 N N . GLU B 1 54 ? -16.594 4.125 -5.699 1 93 54 GLU B N 1
ATOM 3053 C CA . GLU B 1 54 ? -16.859 4.582 -7.059 1 93 54 GLU B CA 1
ATOM 3054 C C . GLU B 1 54 ? -15.945 5.75 -7.434 1 93 54 GLU B C 1
ATOM 3056 O O . GLU B 1 54 ? -15.773 6.684 -6.648 1 93 54 GLU B O 1
ATOM 3061 N N . ILE B 1 55 ? -15.398 5.664 -8.578 1 96.38 55 ILE B N 1
ATOM 3062 C CA . ILE B 1 55 ? -14.609 6.715 -9.211 1 96.38 55 ILE B CA 1
ATOM 3063 C C . ILE B 1 55 ? -15.305 7.184 -10.484 1 96.38 55 ILE B C 1
ATOM 3065 O O . ILE B 1 55 ? -15.797 6.363 -11.266 1 96.38 55 ILE B O 1
ATOM 3069 N N . ARG B 1 56 ? -15.469 8.453 -10.703 1 95.12 56 ARG B N 1
ATOM 3070 C CA . ARG B 1 56 ? -16.047 8.969 -11.938 1 95.12 56 ARG B CA 1
ATOM 3071 C C . ARG B 1 56 ? -15.047 8.867 -13.094 1 95.12 56 ARG B C 1
ATOM 3073 O O . ARG B 1 56 ? -13.875 9.219 -12.938 1 95.12 56 ARG B O 1
ATOM 3080 N N . TRP B 1 57 ? -15.508 8.477 -14.211 1 95.69 57 TRP B N 1
ATOM 3081 C CA . TRP B 1 57 ? -14.688 8.336 -15.406 1 95.69 57 TRP B CA 1
ATOM 3082 C C . TRP B 1 57 ? -13.992 9.648 -15.75 1 95.69 57 TRP B C 1
ATOM 3084 O O . TRP B 1 57 ? -12.812 9.656 -16.109 1 95.69 57 TRP B O 1
ATOM 3094 N N . GLU B 1 58 ? -14.672 10.758 -15.508 1 95.5 58 GLU B N 1
ATOM 3095 C CA . GLU B 1 58 ? -14.211 12.094 -15.906 1 95.5 58 GLU B CA 1
ATOM 3096 C C . GLU B 1 58 ? -13.039 12.555 -15.039 1 95.5 58 GLU B C 1
ATOM 3098 O O . GLU B 1 58 ? -12.328 13.484 -15.406 1 95.5 58 GLU B O 1
ATOM 3103 N N . ASP B 1 59 ? -12.883 11.891 -13.938 1 96 59 ASP B N 1
ATOM 3104 C CA . ASP B 1 59 ? -11.805 12.289 -13.023 1 96 59 ASP B CA 1
ATOM 3105 C C . ASP B 1 59 ? -10.508 11.57 -13.367 1 96 59 ASP B C 1
ATOM 3107 O O . ASP B 1 59 ? -9.461 11.852 -12.781 1 96 59 ASP B O 1
ATOM 3111 N N . LEU B 1 60 ? -10.586 10.68 -14.305 1 97.69 60 LEU B N 1
ATOM 3112 C CA . LEU B 1 60 ? -9.414 9.914 -14.711 1 97.69 60 LEU B CA 1
ATOM 3113 C C . LEU B 1 60 ? -8.727 10.562 -15.914 1 97.69 60 LEU B C 1
ATOM 3115 O O . LEU B 1 60 ? -9.398 10.984 -16.859 1 97.69 60 LEU B O 1
ATOM 3119 N N . HIS B 1 61 ? -7.438 10.68 -15.812 1 98.19 61 HIS B N 1
ATOM 3120 C CA . HIS B 1 61 ? -6.621 11.094 -16.953 1 98.19 61 HIS B CA 1
ATOM 3121 C C . HIS B 1 61 ? -5.789 9.938 -17.484 1 98.19 61 HIS B C 1
ATOM 3123 O O . HIS B 1 61 ? -4.902 9.43 -16.797 1 98.19 61 HIS B O 1
ATOM 3129 N N . PHE B 1 62 ? -5.977 9.586 -18.75 1 97.69 62 PHE B N 1
ATOM 3130 C CA . PHE B 1 62 ? -5.352 8.414 -19.344 1 97.69 62 PHE B CA 1
ATOM 3131 C C . PHE B 1 62 ? -4.012 8.766 -19.984 1 97.69 62 PHE B C 1
ATOM 3133 O O . PHE B 1 62 ? -3.883 9.812 -20.625 1 97.69 62 PHE B O 1
ATOM 3140 N N . GLY B 1 63 ? -3.059 7.926 -19.734 1 97.56 63 GLY B N 1
ATOM 3141 C CA . GLY B 1 63 ? -1.774 7.965 -20.422 1 97.56 63 GLY B CA 1
ATOM 3142 C C . GLY B 1 63 ? -1.555 6.781 -21.344 1 97.56 63 GLY B C 1
ATOM 3143 O O . GLY B 1 63 ? -2.447 6.41 -22.109 1 97.56 63 GLY B O 1
ATOM 3144 N N . ASP B 1 64 ? -0.376 6.168 -21.266 1 96.5 64 ASP B N 1
ATOM 3145 C CA . ASP B 1 64 ? 0.013 5.098 -22.172 1 96.5 64 ASP B CA 1
ATOM 3146 C C . ASP B 1 64 ? -0.631 3.773 -21.781 1 96.5 64 ASP B C 1
ATOM 3148 O O . ASP B 1 64 ? -0.873 3.529 -20.594 1 96.5 64 ASP B O 1
ATOM 3152 N N . GLU B 1 65 ? -0.821 2.93 -22.812 1 95.56 65 GLU B N 1
ATOM 3153 C CA . GLU B 1 65 ? -1.155 1.532 -22.562 1 95.56 65 GLU B CA 1
ATOM 3154 C C . GLU B 1 65 ? 0.038 0.774 -21.984 1 95.56 65 GLU B C 1
ATOM 3156 O O . GLU B 1 65 ? 1.143 0.843 -22.531 1 95.56 65 GLU B O 1
ATOM 3161 N N . ILE B 1 66 ? -0.215 0.086 -20.891 1 94 66 ILE B N 1
ATOM 3162 C CA . ILE B 1 66 ? 0.919 -0.573 -20.25 1 94 66 ILE B CA 1
ATOM 3163 C C . ILE B 1 66 ? 0.665 -2.076 -20.172 1 94 66 ILE B C 1
ATOM 3165 O O . ILE B 1 66 ? 1.537 -2.84 -19.75 1 94 66 ILE B O 1
ATOM 3169 N N . GLY B 1 67 ? -0.483 -2.463 -20.484 1 88.94 67 GLY B N 1
ATOM 3170 C CA . GLY B 1 67 ? -0.808 -3.881 -20.469 1 88.94 67 GLY B CA 1
ATOM 3171 C C . GLY B 1 67 ? -2.09 -4.207 -21.203 1 88.94 67 GLY B C 1
ATOM 3172 O O . GLY B 1 67 ? -2.967 -3.354 -21.344 1 88.94 67 GLY B O 1
ATOM 3173 N N . GLN B 1 68 ? -2.084 -5.469 -21.625 1 83.62 68 GLN B N 1
ATOM 3174 C CA . GLN B 1 68 ? -3.271 -5.953 -22.328 1 83.62 68 GLN B CA 1
ATOM 3175 C C . GLN B 1 68 ? -3.611 -7.379 -21.906 1 83.62 68 GLN B C 1
ATOM 3177 O O . GLN B 1 68 ? -2.725 -8.227 -21.797 1 83.62 68 GLN B O 1
ATOM 3182 N N . GLY B 1 69 ? -4.855 -7.477 -21.438 1 72.81 69 GLY B N 1
ATOM 3183 C CA . GLY B 1 69 ? -5.375 -8.812 -21.188 1 72.81 69 GLY B CA 1
ATOM 3184 C C . GLY B 1 69 ? -6.438 -9.234 -22.188 1 72.81 69 GLY B C 1
ATOM 3185 O O . GLY B 1 69 ? -6.641 -8.57 -23.203 1 72.81 69 GLY B O 1
ATOM 3186 N N . PHE B 1 70 ? -6.996 -10.43 -21.891 1 66.06 70 PHE B N 1
ATOM 3187 C CA . PHE B 1 70 ? -7.973 -10.992 -22.812 1 66.06 70 PHE B CA 1
ATOM 3188 C C . PHE B 1 70 ? -9.172 -10.062 -22.969 1 66.06 70 PHE B C 1
ATOM 3190 O O . PHE B 1 70 ? -9.656 -9.844 -24.078 1 66.06 70 PHE B O 1
ATOM 3197 N N . TYR B 1 71 ? -9.594 -9.516 -21.875 1 75.06 71 TYR B N 1
ATOM 3198 C CA . TYR B 1 71 ? -10.82 -8.734 -21.969 1 75.06 71 TYR B CA 1
ATOM 3199 C C . TYR B 1 71 ? -10.602 -7.328 -21.422 1 75.06 71 TYR B C 1
ATOM 3201 O O . TYR B 1 71 ? -11.562 -6.613 -21.125 1 75.06 71 TYR B O 1
ATOM 3209 N N . ALA B 1 72 ? -9.336 -6.957 -21.25 1 88.75 72 ALA B N 1
ATOM 3210 C CA . ALA B 1 72 ? -9.125 -5.641 -20.656 1 88.75 72 ALA B CA 1
ATOM 3211 C C . ALA B 1 72 ? -7.797 -5.039 -21.109 1 88.75 72 ALA B C 1
ATOM 3213 O O . ALA B 1 72 ? -6.883 -5.77 -21.516 1 88.75 72 ALA B O 1
ATOM 3214 N N . ILE B 1 73 ? -7.746 -3.779 -21.125 1 92.94 73 ILE B N 1
ATOM 3215 C CA . ILE B 1 73 ? -6.531 -3.01 -21.375 1 92.94 73 ILE B CA 1
ATOM 3216 C C . ILE B 1 73 ? -6.176 -2.191 -20.125 1 92.94 73 ILE B C 1
ATOM 3218 O O . ILE B 1 73 ? -7.051 -1.603 -19.5 1 92.94 73 ILE B O 1
ATOM 3222 N N . VAL B 1 74 ? -4.906 -2.197 -19.828 1 96.31 74 VAL B N 1
ATOM 3223 C CA . VAL B 1 74 ? -4.461 -1.424 -18.672 1 96.31 74 VAL B CA 1
ATOM 3224 C C . VAL B 1 74 ? -3.693 -0.191 -19.141 1 96.31 74 VAL B C 1
ATOM 3226 O O . VAL B 1 74 ? -2.775 -0.297 -19.953 1 96.31 74 VAL B O 1
ATOM 3229 N N . TYR B 1 75 ? -4.098 0.969 -18.609 1 97.5 75 TYR B N 1
ATOM 3230 C CA . TYR B 1 75 ? -3.453 2.244 -18.906 1 97.5 75 TYR B CA 1
ATOM 3231 C C . TYR B 1 75 ? -2.777 2.814 -17.672 1 97.5 75 TYR B C 1
ATOM 3233 O O . TYR B 1 75 ? -3.285 2.668 -16.547 1 97.5 75 TYR B O 1
ATOM 3241 N N . ARG B 1 76 ? -1.634 3.389 -17.938 1 97.94 76 ARG B N 1
ATOM 3242 C CA . ARG B 1 76 ? -1.165 4.336 -16.938 1 97.94 76 ARG B CA 1
ATOM 3243 C C . ARG B 1 76 ? -2.021 5.598 -16.938 1 97.94 76 ARG B C 1
ATOM 3245 O O . ARG B 1 76 ? -2.486 6.043 -17.984 1 97.94 76 ARG B O 1
ATOM 3252 N N . GLY B 1 77 ? -2.25 6.195 -15.703 1 98.19 77 GLY B N 1
ATOM 3253 C CA . GLY B 1 77 ? -3.051 7.41 -15.641 1 98.19 77 GLY B CA 1
ATOM 3254 C C . GLY B 1 77 ? -2.852 8.195 -14.359 1 98.19 77 GLY B C 1
ATOM 3255 O O . GLY B 1 77 ? -1.928 7.91 -13.594 1 98.19 77 GLY B O 1
ATOM 3256 N N . ILE B 1 78 ? -3.646 9.227 -14.258 1 98.12 78 ILE B N 1
ATOM 3257 C CA . ILE B 1 78 ? -3.654 10.086 -13.078 1 98.12 78 ILE B CA 1
ATOM 3258 C C . ILE B 1 78 ? -5.07 10.172 -12.516 1 98.12 78 ILE B C 1
ATOM 3260 O O . ILE B 1 78 ? -6.031 10.352 -13.266 1 98.12 78 ILE B O 1
ATOM 3264 N N . TRP B 1 79 ? -5.23 9.922 -11.25 1 97.88 79 TRP B N 1
ATOM 3265 C CA . TRP B 1 79 ? -6.465 10.164 -10.508 1 97.88 79 TRP B CA 1
ATOM 3266 C C . TRP B 1 79 ? -6.207 11.047 -9.289 1 97.88 79 TRP B C 1
ATOM 3268 O O . TRP B 1 79 ? -5.43 10.688 -8.406 1 97.88 79 TRP B O 1
ATOM 3278 N N . ASN B 1 80 ? -6.766 12.242 -9.25 1 96.12 80 ASN B N 1
ATOM 3279 C CA . ASN B 1 80 ? -6.582 13.195 -8.164 1 96.12 80 ASN B CA 1
ATOM 3280 C C . ASN B 1 80 ? -5.105 13.422 -7.859 1 96.12 80 ASN B C 1
ATOM 3282 O O . ASN B 1 80 ? -4.684 13.312 -6.707 1 96.12 80 ASN B O 1
ATOM 3286 N N . GLU B 1 81 ? -4.281 13.625 -8.891 1 95.94 81 GLU B N 1
ATOM 3287 C CA . GLU B 1 81 ? -2.875 14.008 -8.828 1 95.94 81 GLU B CA 1
ATOM 3288 C C . GLU B 1 81 ? -2.012 12.852 -8.336 1 95.94 81 GLU B C 1
ATOM 3290 O O . GLU B 1 81 ? -0.896 13.055 -7.855 1 95.94 81 GLU B O 1
ATOM 3295 N N . SER B 1 82 ? -2.572 11.648 -8.43 1 96.69 82 SER B N 1
ATOM 3296 C CA . SER B 1 82 ? -1.81 10.453 -8.102 1 96.69 82 SER B CA 1
ATOM 3297 C C . SER B 1 82 ? -1.67 9.531 -9.305 1 96.69 82 SER B C 1
ATOM 3299 O O . SER B 1 82 ? -2.615 9.367 -10.078 1 96.69 82 SER B O 1
ATOM 3301 N N . ASP B 1 83 ? -0.513 8.93 -9.422 1 97 83 ASP B N 1
ATOM 3302 C CA . ASP B 1 83 ? -0.311 7.926 -10.461 1 97 83 ASP B CA 1
ATOM 3303 C C . ASP B 1 83 ? -1.138 6.676 -10.188 1 97 83 ASP B C 1
ATOM 3305 O O . ASP B 1 83 ? -1.13 6.152 -9.07 1 97 83 ASP B O 1
ATOM 3309 N N . VAL B 1 84 ? -1.88 6.234 -11.25 1 98.5 84 VAL B N 1
ATOM 3310 C CA . VAL B 1 84 ? -2.711 5.047 -11.086 1 98.5 84 VAL B CA 1
ATOM 3311 C C . VAL B 1 84 ? -2.582 4.156 -12.32 1 98.5 84 VAL B C 1
ATOM 3313 O O . VAL B 1 84 ? -2.07 4.594 -13.359 1 98.5 84 VAL B O 1
ATOM 3316 N N . ALA B 1 85 ? -2.896 2.877 -12.164 1 98.38 85 ALA B N 1
ATOM 3317 C CA . ALA B 1 85 ? -3.188 1.979 -13.281 1 98.38 85 ALA B CA 1
ATOM 3318 C C . ALA B 1 85 ? -4.691 1.806 -13.461 1 98.38 85 ALA B C 1
ATOM 3320 O O . ALA B 1 85 ? -5.422 1.58 -12.492 1 98.38 85 ALA B O 1
ATOM 3321 N N . ILE B 1 86 ? -5.125 1.951 -14.711 1 98.12 86 ILE B N 1
ATOM 3322 C CA . ILE B 1 86 ? -6.547 1.874 -15.039 1 98.12 86 ILE B CA 1
ATOM 3323 C C . ILE B 1 86 ? -6.801 0.671 -15.945 1 98.12 86 ILE B C 1
ATOM 3325 O O . ILE B 1 86 ? -6.426 0.682 -17.125 1 98.12 86 ILE B O 1
ATOM 3329 N N . LYS B 1 87 ? -7.379 -0.356 -15.406 1 96.19 87 LYS B N 1
ATOM 3330 C CA . LYS B 1 87 ? -7.797 -1.519 -16.188 1 96.19 87 LYS B CA 1
ATOM 3331 C C . LYS B 1 87 ? -9.188 -1.312 -16.781 1 96.19 87 LYS B C 1
ATOM 3333 O O . LYS B 1 87 ? -10.18 -1.305 -16.047 1 96.19 87 LYS B O 1
ATOM 3338 N N . VAL B 1 88 ? -9.258 -1.164 -18.094 1 95.06 88 VAL B N 1
ATOM 3339 C CA . VAL B 1 88 ? -10.508 -0.888 -18.797 1 95.06 88 VAL B CA 1
ATOM 3340 C C . VAL B 1 88 ? -11.023 -2.164 -19.453 1 95.06 88 VAL B C 1
ATOM 3342 O O . VAL B 1 88 ? -10.297 -2.805 -20.219 1 95.06 88 VAL B O 1
ATOM 3345 N N . TYR B 1 89 ? -12.203 -2.514 -19.141 1 89.88 89 TYR B N 1
ATOM 3346 C CA . TYR B 1 89 ? -12.797 -3.713 -19.719 1 89.88 89 TYR B CA 1
ATOM 3347 C C . TYR B 1 89 ? -13.422 -3.414 -21.078 1 89.88 89 TYR B C 1
ATOM 3349 O O . TYR B 1 89 ? -14.07 -2.377 -21.25 1 89.88 89 TYR B O 1
ATOM 3357 N N . LEU B 1 90 ? -12.883 -4.285 -22 1 77.69 90 LEU B N 1
ATOM 3358 C CA . LEU B 1 90 ? -13.312 -4.125 -23.391 1 77.69 90 LEU B CA 1
ATOM 3359 C C . LEU B 1 90 ? -14.602 -4.895 -23.656 1 77.69 90 LEU B C 1
ATOM 3361 O O . LEU B 1 90 ? -14.844 -5.934 -23.031 1 77.69 90 LEU B O 1
ATOM 3365 N N . GLY B 1 91 ? -15.516 -4.488 -24.422 1 63.59 91 GLY B N 1
ATOM 3366 C CA . GLY B 1 91 ? -16.656 -5.207 -24.969 1 63.59 91 GLY B CA 1
ATOM 3367 C C . GLY B 1 91 ? -17.891 -4.332 -25.125 1 63.59 91 GLY B C 1
ATOM 3368 O O . GLY B 1 91 ? -17.984 -3.271 -24.5 1 63.59 91 GLY B O 1
ATOM 3369 N N . ASN B 1 92 ? -18.344 -4.262 -26.328 1 55.53 92 ASN B N 1
ATOM 3370 C CA . ASN B 1 92 ? -19.656 -3.662 -26.578 1 55.53 92 ASN B CA 1
ATOM 3371 C C . ASN B 1 92 ? -20.578 -3.783 -25.375 1 55.53 92 ASN B C 1
ATOM 3373 O O . ASN B 1 92 ? -20.156 -4.25 -24.312 1 55.53 92 ASN B O 1
ATOM 3377 N N . GLU B 1 93 ? -21.797 -4.309 -25.672 1 48.81 93 GLU B N 1
ATOM 3378 C CA . GLU B 1 93 ? -22.875 -4.535 -24.703 1 48.81 93 GLU B CA 1
ATOM 3379 C C . GLU B 1 93 ? -22.391 -5.355 -23.516 1 48.81 93 GLU B C 1
ATOM 3381 O O . GLU B 1 93 ? -21.781 -6.418 -23.688 1 48.81 93 GLU B O 1
ATOM 3386 N N . CYS B 1 94 ? -21.781 -4.66 -22.391 1 53.5 94 CYS B N 1
ATOM 3387 C CA . CYS B 1 94 ? -21.609 -5.379 -21.141 1 53.5 94 CYS B CA 1
ATOM 3388 C C . CYS B 1 94 ? -22.328 -6.719 -21.172 1 53.5 94 CYS B C 1
ATOM 3390 O O . CYS B 1 94 ? -23.5 -6.801 -20.812 1 53.5 94 CYS B O 1
ATOM 3392 N N . SER B 1 95 ? -21.781 -7.609 -22.062 1 63.97 95 SER B N 1
ATOM 3393 C CA . SER B 1 95 ? -22.422 -8.922 -21.922 1 63.97 95 SER B CA 1
ATOM 3394 C C . SER B 1 95 ? -22.516 -9.336 -20.453 1 63.97 95 SER B C 1
ATOM 3396 O O . SER B 1 95 ? -21.719 -8.883 -19.625 1 63.97 95 SER B O 1
ATOM 3398 N N . GLU B 1 96 ? -23.5 -9.828 -20.141 1 73.31 96 GLU B N 1
ATOM 3399 C CA . GLU B 1 96 ? -23.828 -10.273 -18.781 1 73.31 96 GLU B CA 1
ATOM 3400 C C . GLU B 1 96 ? -22.641 -11 -18.141 1 73.31 96 GLU B C 1
ATOM 3402 O O . GLU B 1 96 ? -22.391 -10.844 -16.953 1 73.31 96 GLU B O 1
ATOM 3407 N N . GLY B 1 97 ? -21.812 -11.602 -19.078 1 76.12 97 GLY B N 1
ATOM 3408 C CA . GLY B 1 97 ? -20.672 -12.352 -18.547 1 76.12 97 GLY B CA 1
ATOM 3409 C C . GLY B 1 97 ? -19.531 -11.461 -18.094 1 76.12 97 GLY B C 1
ATOM 3410 O O . GLY B 1 97 ? -18.984 -11.648 -17.016 1 76.12 97 GLY B O 1
ATOM 3411 N N . THR B 1 98 ? -19.25 -10.5 -18.859 1 78.31 98 THR B N 1
ATOM 3412 C CA . THR B 1 98 ? -18.172 -9.57 -18.531 1 78.31 98 THR B CA 1
ATOM 3413 C C . THR B 1 98 ? -18.5 -8.766 -17.281 1 78.31 98 THR B C 1
ATOM 3415 O O . THR B 1 98 ? -17.641 -8.547 -16.438 1 78.31 98 THR B O 1
ATOM 3418 N N . LEU B 1 99 ? -19.688 -8.383 -17.203 1 84.69 99 LEU B N 1
ATOM 3419 C CA . LEU B 1 99 ? -20.141 -7.602 -16.062 1 84.69 99 LEU B CA 1
ATOM 3420 C C . LEU B 1 99 ? -20.062 -8.422 -14.781 1 84.69 99 LEU B C 1
ATOM 3422 O O . LEU B 1 99 ? -19.656 -7.906 -13.734 1 84.69 99 LEU B O 1
ATOM 3426 N N . GLN B 1 100 ? -20.438 -9.609 -14.914 1 84.5 100 GLN B N 1
ATOM 3427 C CA . GLN B 1 100 ? -20.391 -10.484 -13.75 1 84.5 100 GLN B CA 1
ATOM 3428 C C . GLN B 1 100 ? -18.938 -10.695 -13.289 1 84.5 100 GLN B C 1
ATOM 3430 O O . GLN B 1 100 ? -18.656 -10.664 -12.094 1 84.5 100 GLN B O 1
ATOM 3435 N N . ASP B 1 101 ? -18.109 -10.891 -14.242 1 83.62 101 ASP B N 1
ATOM 3436 C CA . ASP B 1 101 ? -16.703 -11.07 -13.922 1 83.62 101 ASP B CA 1
ATOM 3437 C C . ASP B 1 101 ? -16.109 -9.812 -13.297 1 83.62 101 ASP B C 1
ATOM 3439 O O . ASP B 1 101 ? -15.352 -9.891 -12.328 1 83.62 101 ASP B O 1
ATOM 3443 N N . TYR B 1 102 ? -16.484 -8.727 -13.82 1 89.75 102 TYR B N 1
ATOM 3444 C CA . TYR B 1 102 ? -16.062 -7.422 -13.312 1 89.75 102 TYR B CA 1
ATOM 3445 C C . TYR B 1 102 ? -16.5 -7.234 -11.867 1 89.75 102 TYR B C 1
ATOM 3447 O O . TYR B 1 102 ? -15.695 -6.867 -11.008 1 89.75 102 TYR B O 1
ATOM 3455 N N . LYS B 1 103 ? -17.656 -7.551 -11.609 1 90.38 103 LYS B N 1
ATOM 3456 C CA . LYS B 1 103 ? -18.219 -7.379 -10.266 1 90.38 103 LYS B CA 1
ATOM 3457 C C . LYS B 1 103 ? -17.547 -8.32 -9.273 1 90.38 103 LYS B C 1
ATOM 3459 O O . LYS B 1 103 ? -17.25 -7.93 -8.141 1 90.38 103 LYS B O 1
ATOM 3464 N N . LYS B 1 104 ? -17.344 -9.516 -9.719 1 89.56 104 LYS B N 1
ATOM 3465 C CA . LYS B 1 104 ? -16.703 -10.5 -8.852 1 89.56 104 LYS B CA 1
ATOM 3466 C C . LYS B 1 104 ? -15.281 -10.078 -8.492 1 89.56 104 LYS B C 1
ATOM 3468 O O . LYS B 1 104 ? -14.859 -10.211 -7.344 1 89.56 104 LYS B O 1
ATOM 3473 N N . GLU B 1 105 ? -14.578 -9.625 -9.461 1 92.19 105 GLU B N 1
ATOM 3474 C CA . GLU B 1 105 ? -13.203 -9.18 -9.227 1 92.19 105 GLU B CA 1
ATOM 3475 C C . GLU B 1 105 ? -13.164 -8.031 -8.219 1 92.19 105 GLU B C 1
ATOM 3477 O O . GLU B 1 105 ? -12.352 -8.039 -7.297 1 92.19 105 GLU B O 1
ATOM 3482 N N . ILE B 1 106 ? -14.047 -7.102 -8.336 1 93.5 106 ILE B N 1
ATOM 3483 C CA . ILE B 1 106 ? -14.125 -5.961 -7.434 1 93.5 106 ILE B CA 1
ATOM 3484 C C . ILE B 1 106 ? -14.477 -6.438 -6.027 1 93.5 106 ILE B C 1
ATOM 3486 O O . ILE B 1 106 ? -13.891 -5.984 -5.043 1 93.5 106 ILE B O 1
ATOM 3490 N N . ASP B 1 107 ? -15.406 -7.355 -5.992 1 92.88 107 ASP B N 1
ATOM 3491 C CA . ASP B 1 107 ? -15.852 -7.875 -4.699 1 92.88 107 ASP B CA 1
ATOM 3492 C C . ASP B 1 107 ? -14.688 -8.508 -3.938 1 92.88 107 ASP B C 1
ATOM 3494 O O . ASP B 1 107 ? -14.617 -8.406 -2.711 1 92.88 107 ASP B O 1
ATOM 3498 N N . ILE B 1 108 ? -13.828 -9.102 -4.648 1 93.62 108 ILE B N 1
ATOM 3499 C CA . ILE B 1 108 ? -12.656 -9.711 -4.031 1 93.62 108 ILE B CA 1
ATOM 3500 C C . ILE B 1 108 ? -11.648 -8.625 -3.648 1 93.62 108 ILE B C 1
ATOM 3502 O O . ILE B 1 108 ? -11.203 -8.562 -2.502 1 93.62 108 ILE B O 1
ATOM 3506 N N . MET B 1 109 ? -11.367 -7.734 -4.516 1 95.25 109 MET B N 1
ATOM 3507 C CA . MET B 1 109 ? -10.305 -6.758 -4.328 1 95.25 109 MET B CA 1
ATOM 3508 C C . MET B 1 109 ? -10.641 -5.789 -3.201 1 95.25 109 MET B C 1
ATOM 3510 O O . MET B 1 109 ? -9.758 -5.359 -2.457 1 95.25 109 MET B O 1
ATOM 3514 N N . LYS B 1 110 ? -11.867 -5.453 -3.096 1 92.81 110 LYS B N 1
ATOM 3515 C CA . LYS B 1 110 ? -12.281 -4.469 -2.1 1 92.81 110 LYS B CA 1
ATOM 3516 C C . LYS B 1 110 ? -12.023 -4.98 -0.683 1 92.81 110 LYS B C 1
ATOM 3518 O O . LYS B 1 110 ? -11.93 -4.191 0.26 1 92.81 110 LYS B O 1
ATOM 3523 N N . ARG B 1 111 ? -11.836 -6.23 -0.555 1 92.19 111 ARG B N 1
ATOM 3524 C CA . ARG B 1 111 ? -11.68 -6.84 0.762 1 92.19 111 ARG B CA 1
ATOM 3525 C C . ARG B 1 111 ? -10.203 -7.059 1.085 1 92.19 111 ARG B C 1
ATOM 3527 O O . ARG B 1 111 ? -9.852 -7.41 2.215 1 92.19 111 ARG B O 1
ATOM 3534 N N . LEU B 1 112 ? -9.414 -6.91 0.176 1 95.44 112 LEU B N 1
ATOM 3535 C CA . LEU B 1 112 ? -8.008 -7.273 0.344 1 95.44 112 LEU B CA 1
ATOM 3536 C C . LEU B 1 112 ? -7.188 -6.078 0.813 1 95.44 112 LEU B C 1
ATOM 3538 O O . LEU B 1 112 ? -7.25 -5.004 0.216 1 95.44 112 LEU B O 1
ATOM 3542 N N . ARG B 1 113 ? -6.465 -6.293 1.921 1 95.75 113 ARG B N 1
ATOM 3543 C CA . ARG B 1 113 ? -5.633 -5.262 2.533 1 95.75 113 ARG B CA 1
ATOM 3544 C C . ARG B 1 113 ? -4.301 -5.84 2.998 1 95.75 113 ARG B C 1
ATOM 3546 O O . ARG B 1 113 ? -4.18 -6.297 4.137 1 95.75 113 ARG B O 1
ATOM 3553 N N . HIS B 1 114 ? -3.322 -5.762 2.203 1 97.88 114 HIS B N 1
ATOM 3554 C CA . HIS B 1 11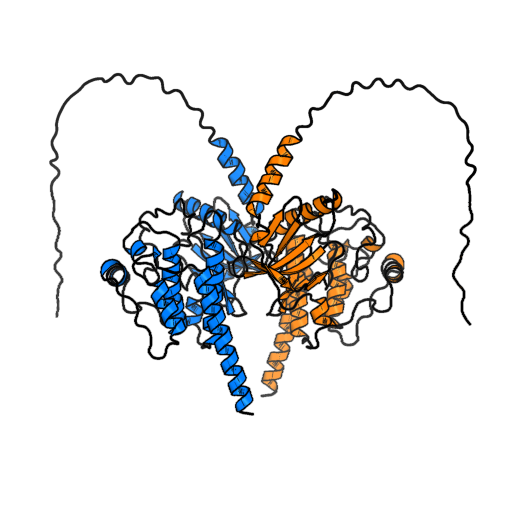4 ? -2.018 -6.332 2.518 1 97.88 114 HIS B CA 1
ATOM 3555 C C . HIS B 1 114 ? -0.918 -5.68 1.682 1 97.88 114 HIS B C 1
ATOM 3557 O O . HIS B 1 114 ? -1.119 -5.395 0.499 1 97.88 114 HIS B O 1
ATOM 3563 N N . PRO B 1 115 ? 0.295 -5.555 2.266 1 97.56 115 PRO B N 1
ATOM 3564 C CA . PRO B 1 115 ? 1.384 -4.887 1.55 1 97.56 115 PRO B CA 1
ATOM 3565 C C . PRO B 1 115 ? 1.803 -5.633 0.284 1 97.56 115 PRO B C 1
ATOM 3567 O O . PRO B 1 115 ? 2.377 -5.031 -0.628 1 97.56 115 PRO B O 1
ATOM 3570 N N . ASN B 1 116 ? 1.572 -6.922 0.23 1 98.62 116 ASN B N 1
ATOM 3571 C CA . ASN B 1 116 ? 1.98 -7.715 -0.924 1 98.62 116 ASN B CA 1
ATOM 3572 C C . ASN B 1 116 ? 0.789 -8.07 -1.809 1 98.62 116 ASN B C 1
ATOM 3574 O O . ASN B 1 116 ? 0.834 -9.055 -2.553 1 98.62 116 ASN B O 1
ATOM 3578 N N . VAL B 1 117 ? -0.266 -7.367 -1.678 1 98.62 117 VAL B N 1
ATOM 3579 C CA . VAL B 1 117 ? -1.419 -7.457 -2.568 1 98.62 117 VAL B CA 1
ATOM 3580 C C . VAL B 1 117 ? -1.667 -6.102 -3.227 1 98.62 117 VAL B C 1
ATOM 3582 O O . VAL B 1 117 ? -1.582 -5.059 -2.572 1 98.62 117 VAL B O 1
ATOM 3585 N N . LEU B 1 118 ? -1.945 -6.152 -4.508 1 98.5 118 LEU B N 1
ATOM 3586 C CA . LEU B 1 118 ? -2.17 -4.938 -5.285 1 98.5 118 LEU B CA 1
ATOM 3587 C C . LEU B 1 118 ? -3.256 -4.078 -4.648 1 98.5 118 LEU B C 1
ATOM 3589 O O . LEU B 1 118 ? -4.34 -4.574 -4.324 1 98.5 118 LEU B O 1
ATOM 3593 N N . LEU B 1 119 ? -2.93 -2.812 -4.48 1 98.38 119 LEU B N 1
ATOM 3594 C CA . LEU B 1 119 ? -3.84 -1.896 -3.801 1 98.38 119 LEU B CA 1
ATOM 3595 C C . LEU B 1 119 ? -4.973 -1.472 -4.727 1 98.38 119 LEU B C 1
ATOM 3597 O O . LEU B 1 119 ? -4.734 -0.831 -5.754 1 98.38 119 LEU B O 1
ATOM 3601 N N . PHE B 1 120 ? -6.184 -1.894 -4.379 1 97.88 120 PHE B N 1
ATOM 3602 C CA . PHE B 1 120 ? -7.406 -1.419 -5.016 1 97.88 120 PHE B CA 1
ATOM 3603 C C . PHE B 1 120 ? -7.742 -0.004 -4.562 1 97.88 120 PHE B C 1
ATOM 3605 O O . PHE B 1 120 ? -7.812 0.267 -3.359 1 97.88 120 PHE B O 1
ATOM 3612 N N . MET B 1 121 ? -7.902 0.915 -5.531 1 97.88 121 MET B N 1
ATOM 3613 C CA . MET B 1 121 ? -8.164 2.301 -5.152 1 97.88 121 MET B CA 1
ATOM 3614 C C . MET B 1 121 ? -9.602 2.689 -5.465 1 97.88 121 MET B C 1
ATOM 3616 O O . MET B 1 121 ? -10.133 3.639 -4.887 1 97.88 121 MET B O 1
ATOM 3620 N N . GLY B 1 122 ? -10.25 1.996 -6.414 1 97.19 122 GLY B N 1
ATOM 3621 C CA . GLY B 1 122 ? -11.633 2.25 -6.77 1 97.19 122 GLY B CA 1
ATOM 3622 C C . GLY B 1 122 ? -12.023 1.667 -8.117 1 97.19 122 GLY B C 1
ATOM 3623 O O . GLY B 1 122 ? -11.242 0.946 -8.734 1 97.19 122 GLY B O 1
ATOM 3624 N N . ALA B 1 123 ? -13.359 1.923 -8.516 1 96.88 123 ALA B N 1
ATOM 3625 C CA . ALA B 1 123 ? -13.875 1.363 -9.758 1 96.88 123 ALA B CA 1
ATOM 3626 C C . ALA B 1 123 ? -14.82 2.344 -10.453 1 96.88 123 ALA B C 1
ATOM 3628 O O . ALA B 1 123 ? -15.469 3.164 -9.789 1 96.88 123 ALA B O 1
ATOM 3629 N N . VAL B 1 124 ? -14.781 2.266 -11.758 1 95.81 124 VAL B N 1
ATOM 3630 C CA . VAL B 1 124 ? -15.75 2.975 -12.586 1 95.81 124 VAL B CA 1
ATOM 3631 C C . VAL B 1 124 ? -16.859 2.016 -13.016 1 95.81 124 VAL B C 1
ATOM 3633 O O . VAL B 1 124 ? -16.594 0.955 -13.578 1 95.81 124 VAL B O 1
ATOM 3636 N N . TYR B 1 125 ? -18.047 2.402 -12.688 1 91 125 TYR B N 1
ATOM 3637 C CA . TYR B 1 125 ? -19.188 1.584 -13.07 1 91 125 TYR B CA 1
ATOM 3638 C C . TYR B 1 125 ? -20.266 2.43 -13.742 1 91 125 TYR B C 1
ATOM 3640 O O . TYR B 1 125 ? -21.078 3.066 -13.062 1 91 125 TYR B O 1
ATOM 3648 N N . THR B 1 126 ? -20.156 2.463 -15.023 1 86.62 126 THR B N 1
ATOM 3649 C CA . THR B 1 126 ? -21.219 3.047 -15.836 1 86.62 126 THR B CA 1
ATOM 3650 C C . THR B 1 126 ? -21.672 2.072 -16.922 1 86.62 126 THR B C 1
ATOM 3652 O O . THR B 1 126 ? -21.031 1.041 -17.141 1 86.62 126 THR B O 1
ATOM 3655 N N . GLN B 1 127 ? -22.781 2.381 -17.5 1 80.62 127 GLN B N 1
ATOM 3656 C CA . GLN B 1 127 ? -23.297 1.528 -18.562 1 80.62 127 GLN B CA 1
ATOM 3657 C C . GLN B 1 127 ? -22.297 1.387 -19.703 1 80.62 127 GLN B C 1
ATOM 3659 O O . GLN B 1 127 ? -22.219 0.333 -20.344 1 80.62 127 GLN B O 1
ATOM 3664 N N . GLU B 1 128 ? -21.5 2.371 -19.859 1 83.81 128 GLU B N 1
ATOM 3665 C CA . GLU B 1 128 ? -20.625 2.408 -21.031 1 83.81 128 GLU B CA 1
ATOM 3666 C C . GLU B 1 128 ? -19.188 2.018 -20.656 1 83.81 128 GLU B C 1
ATOM 3668 O O . GLU B 1 128 ? -18.406 1.602 -21.516 1 83.81 128 GLU B O 1
ATOM 3673 N N . ARG B 1 129 ? -18.938 2.225 -19.453 1 90.19 129 ARG B N 1
ATOM 3674 C CA . ARG B 1 129 ? -17.531 2.104 -19.078 1 90.19 129 ARG B CA 1
ATOM 3675 C C . ARG B 1 129 ? -17.375 1.318 -17.781 1 90.19 129 ARG B C 1
ATOM 3677 O O . ARG B 1 129 ? -18 1.644 -16.781 1 90.19 129 ARG B O 1
ATOM 3684 N N . LEU B 1 130 ? -16.578 0.259 -17.844 1 93.06 130 LEU B N 1
ATOM 3685 C CA . LEU B 1 130 ? -16.156 -0.484 -16.672 1 93.06 130 LEU B CA 1
ATOM 3686 C C . LEU B 1 130 ? -14.641 -0.419 -16.5 1 93.06 130 LEU B C 1
ATOM 3688 O O . LEU B 1 130 ? -13.898 -0.7 -17.453 1 93.06 130 LEU B O 1
ATOM 3692 N N . ALA B 1 131 ? -14.203 0.006 -15.32 1 96.19 131 ALA B N 1
ATOM 3693 C CA . ALA B 1 131 ? -12.766 0.067 -15.078 1 96.19 131 ALA B CA 1
ATOM 3694 C C . ALA B 1 131 ? -12.438 -0.204 -13.617 1 96.19 131 ALA B C 1
ATOM 3696 O O . ALA B 1 131 ? -13.258 0.053 -12.734 1 96.19 131 ALA B O 1
ATOM 3697 N N . ILE B 1 132 ? -11.328 -0.789 -13.398 1 96.88 132 ILE B N 1
ATOM 3698 C CA . ILE B 1 132 ? -10.742 -0.922 -12.062 1 96.88 132 ILE B CA 1
ATOM 3699 C C . ILE B 1 132 ? -9.5 -0.039 -11.953 1 96.88 132 ILE B C 1
ATOM 3701 O O . ILE B 1 132 ? -8.641 -0.048 -12.844 1 96.88 132 ILE B O 1
ATOM 3705 N N . VAL B 1 133 ? -9.43 0.767 -10.898 1 98.25 133 VAL B N 1
ATOM 3706 C CA . VAL B 1 133 ? -8.305 1.666 -10.656 1 98.25 133 VAL B CA 1
ATOM 3707 C C . VAL B 1 133 ? -7.461 1.141 -9.5 1 98.25 133 VAL B C 1
ATOM 3709 O O . VAL B 1 133 ? -7.98 0.871 -8.414 1 98.25 133 VAL B O 1
ATOM 3712 N N . THR B 1 134 ? -6.16 0.981 -9.727 1 98.5 134 THR B N 1
ATOM 3713 C CA . THR B 1 134 ? -5.23 0.489 -8.719 1 98.5 134 THR B CA 1
ATOM 3714 C C . THR B 1 134 ? -4.008 1.399 -8.617 1 98.5 134 THR B C 1
ATOM 3716 O O . THR B 1 134 ? -3.852 2.324 -9.422 1 98.5 134 THR B O 1
ATOM 3719 N N . GLU B 1 135 ? -3.229 1.186 -7.543 1 98.56 135 GLU B N 1
ATOM 3720 C CA . GLU B 1 135 ? -1.909 1.809 -7.516 1 98.56 135 GLU B CA 1
ATOM 3721 C C . GLU B 1 135 ? -1.109 1.462 -8.766 1 98.56 135 GLU B C 1
ATOM 3723 O O . GLU B 1 135 ? -1.324 0.412 -9.375 1 98.56 135 GLU B O 1
ATOM 3728 N N . PHE B 1 136 ? -0.251 2.396 -9.133 1 97.94 136 PHE B N 1
ATOM 3729 C CA . PHE B 1 136 ? 0.647 2.176 -10.258 1 97.94 136 PHE B CA 1
ATOM 3730 C C . PHE B 1 136 ? 2.008 1.684 -9.781 1 97.94 136 PHE B C 1
ATOM 3732 O O . PHE B 1 136 ? 2.629 2.305 -8.914 1 97.94 136 PHE B O 1
ATOM 3739 N N . LEU B 1 137 ? 2.416 0.591 -10.297 1 97.5 137 LEU B N 1
ATOM 3740 C CA . LEU B 1 137 ? 3.732 0.039 -10.008 1 97.5 137 LEU B CA 1
ATOM 3741 C C . LEU B 1 137 ? 4.66 0.179 -11.203 1 97.5 137 LEU B C 1
ATOM 3743 O O . LEU B 1 137 ? 4.477 -0.495 -12.219 1 97.5 137 LEU B O 1
ATOM 3747 N N . PRO B 1 138 ? 5.66 0.936 -11.078 1 94.62 138 PRO B N 1
ATOM 3748 C CA . PRO B 1 138 ? 6.391 1.444 -12.242 1 94.62 138 PRO B CA 1
ATOM 3749 C C . PRO B 1 138 ? 7.23 0.369 -12.93 1 94.62 138 PRO B C 1
ATOM 3751 O O . PRO B 1 138 ? 7.582 0.512 -14.102 1 94.62 138 PRO B O 1
ATOM 3754 N N . ARG B 1 139 ? 7.566 -0.731 -12.258 1 95.12 139 ARG B N 1
ATOM 3755 C CA . ARG B 1 139 ? 8.43 -1.722 -12.898 1 95.12 139 ARG B CA 1
ATOM 3756 C C . ARG B 1 139 ? 7.605 -2.736 -13.68 1 95.12 139 ARG B C 1
ATOM 3758 O O . ARG B 1 139 ? 8.164 -3.613 -14.352 1 95.12 139 ARG B O 1
ATOM 3765 N N . GLY B 1 140 ? 6.332 -2.637 -13.547 1 94.62 140 GLY B N 1
ATOM 3766 C CA . GLY B 1 140 ? 5.473 -3.541 -14.289 1 94.62 140 GLY B CA 1
ATOM 3767 C C . GLY B 1 140 ? 5.418 -4.938 -13.695 1 94.62 140 GLY B C 1
ATOM 3768 O O . GLY B 1 140 ? 5.516 -5.105 -12.477 1 94.62 140 GLY B O 1
ATOM 3769 N N . SER B 1 141 ? 5.195 -5.914 -14.562 1 95.31 141 SER B N 1
ATOM 3770 C CA . SER B 1 141 ? 5.02 -7.281 -14.086 1 95.31 141 SER B CA 1
ATOM 3771 C C . SER B 1 141 ? 6.367 -7.934 -13.781 1 95.31 141 SER B C 1
ATOM 3773 O O . SER B 1 141 ? 7.398 -7.527 -14.32 1 95.31 141 SER B O 1
ATOM 3775 N N . LEU B 1 142 ? 6.277 -8.914 -12.93 1 97.25 142 LEU B N 1
ATOM 3776 C CA . LEU B 1 142 ? 7.465 -9.727 -12.672 1 97.25 142 LEU B CA 1
ATOM 3777 C C . LEU B 1 142 ? 7.965 -10.383 -13.945 1 97.25 142 LEU B C 1
ATOM 3779 O O . LEU B 1 142 ? 9.18 -10.492 -14.164 1 97.25 142 LEU B O 1
ATOM 3783 N N . PHE B 1 143 ? 7.102 -10.766 -14.828 1 95.25 143 PHE B N 1
ATOM 3784 C CA . PHE B 1 143 ? 7.469 -11.367 -16.109 1 95.25 143 PHE B CA 1
ATOM 3785 C C . PHE B 1 143 ? 8.328 -10.414 -16.922 1 95.25 143 PHE B C 1
ATOM 3787 O O . PHE B 1 143 ? 9.398 -10.797 -17.406 1 95.25 143 PHE B O 1
ATOM 3794 N N . ARG B 1 144 ? 7.852 -9.219 -17.031 1 93.44 144 ARG B N 1
ATOM 3795 C CA . ARG B 1 144 ? 8.602 -8.227 -17.781 1 93.44 144 ARG B CA 1
ATOM 3796 C C . ARG B 1 144 ? 9.961 -7.957 -17.141 1 93.44 144 ARG B C 1
ATOM 3798 O O . ARG B 1 144 ? 10.977 -7.859 -17.828 1 93.44 144 ARG B O 1
ATOM 3805 N N . THR B 1 145 ? 9.961 -7.855 -15.859 1 94.62 145 THR B N 1
ATOM 3806 C CA . THR B 1 145 ? 11.18 -7.574 -15.102 1 94.62 145 THR B CA 1
ATOM 3807 C C . THR B 1 145 ? 12.211 -8.68 -15.312 1 94.62 145 THR B C 1
ATOM 3809 O O . THR B 1 145 ? 13.406 -8.398 -15.422 1 94.62 145 THR B O 1
ATOM 3812 N N . LEU B 1 146 ? 11.75 -9.867 -15.43 1 94.88 146 LEU B N 1
ATOM 3813 C CA . LEU B 1 146 ? 12.648 -11.016 -15.531 1 94.88 146 LEU B CA 1
ATOM 3814 C C . LEU B 1 146 ? 13.102 -11.227 -16.969 1 94.88 146 LEU B C 1
ATOM 3816 O O . LEU B 1 146 ? 14.25 -11.594 -17.219 1 94.88 146 LEU B O 1
ATOM 3820 N N . HIS B 1 147 ? 12.211 -10.93 -17.922 1 93.56 147 HIS B N 1
ATOM 3821 C CA . HIS B 1 147 ? 12.469 -11.453 -19.25 1 93.56 147 HIS B CA 1
ATOM 3822 C C . HIS B 1 147 ? 12.641 -10.32 -20.266 1 93.56 147 HIS B C 1
ATOM 3824 O O . HIS B 1 147 ? 13.133 -10.547 -21.375 1 93.56 147 HIS B O 1
ATOM 3830 N N . LYS B 1 148 ? 12.219 -9.164 -19.922 1 90.12 148 LYS B N 1
ATOM 3831 C CA . LYS B 1 148 ? 12.266 -8.078 -20.891 1 90.12 148 LYS B CA 1
ATOM 3832 C C . LYS B 1 148 ? 13.227 -6.98 -20.453 1 90.12 148 LYS B C 1
ATOM 3834 O O . LYS B 1 148 ? 13.68 -6.176 -21.266 1 90.12 148 LYS B O 1
ATOM 3839 N N . ASN B 1 149 ? 13.391 -6.926 -19.156 1 82 149 ASN B N 1
ATOM 3840 C CA . ASN B 1 149 ? 14.297 -5.914 -18.625 1 82 149 ASN B CA 1
ATOM 3841 C C . ASN B 1 149 ? 15.742 -6.406 -18.641 1 82 149 ASN B C 1
ATOM 3843 O O . ASN B 1 149 ? 16 -7.59 -18.422 1 82 149 ASN B O 1
ATOM 3847 N N . ASN B 1 150 ? 16.656 -5.609 -18.953 1 76.56 150 ASN B N 1
ATOM 3848 C CA . ASN B 1 150 ? 18.062 -5.961 -19.125 1 76.56 150 ASN B CA 1
ATOM 3849 C C . ASN B 1 150 ? 18.828 -5.898 -17.797 1 76.56 150 ASN B C 1
ATOM 3851 O O . ASN B 1 150 ? 20.016 -6.23 -17.734 1 76.56 150 ASN B O 1
ATOM 3855 N N . GLN B 1 151 ? 18.203 -5.555 -16.812 1 78.94 151 GLN B N 1
ATOM 3856 C CA . GLN B 1 151 ? 18.906 -5.496 -15.539 1 78.94 151 GLN B CA 1
ATOM 3857 C C . GLN B 1 151 ? 18.875 -6.844 -14.82 1 78.94 151 GLN B C 1
ATOM 3859 O O . GLN B 1 151 ? 17.797 -7.387 -14.57 1 78.94 151 GLN B O 1
ATOM 3864 N N . ALA B 1 152 ? 20.062 -7.348 -14.727 1 82.56 152 ALA B N 1
ATOM 3865 C CA . ALA B 1 152 ? 20.156 -8.602 -13.984 1 82.56 152 ALA B CA 1
ATOM 3866 C C . ALA B 1 152 ? 19.828 -8.391 -12.516 1 82.56 152 ALA B C 1
ATOM 3868 O O . ALA B 1 152 ? 20.281 -7.422 -11.898 1 82.56 152 ALA B O 1
ATOM 3869 N N . LEU B 1 153 ? 18.922 -9.25 -11.992 1 91.25 153 LEU B N 1
ATOM 3870 C CA . LEU B 1 153 ? 18.609 -9.242 -10.57 1 91.25 153 LEU B CA 1
ATOM 3871 C C . LEU B 1 153 ? 19.516 -10.203 -9.805 1 91.25 153 LEU B C 1
ATOM 3873 O O . LEU B 1 153 ? 19.719 -11.336 -10.234 1 91.25 153 LEU B O 1
ATOM 3877 N N . ASP B 1 154 ? 20.094 -9.68 -8.742 1 92.5 154 ASP B N 1
ATOM 3878 C CA . ASP B 1 154 ? 20.906 -10.586 -7.941 1 92.5 154 ASP B CA 1
ATOM 3879 C C . ASP B 1 154 ? 20.031 -11.594 -7.199 1 92.5 154 ASP B C 1
ATOM 3881 O O . ASP B 1 154 ? 18.812 -11.422 -7.109 1 92.5 154 ASP B O 1
ATOM 3885 N N . ILE B 1 155 ? 20.688 -12.656 -6.734 1 93 155 ILE B N 1
ATOM 3886 C CA . ILE B 1 155 ? 19.984 -13.789 -6.145 1 93 155 ILE B CA 1
ATOM 3887 C C . ILE B 1 155 ? 19.25 -13.344 -4.887 1 93 155 ILE B C 1
ATOM 3889 O O . ILE B 1 155 ? 18.156 -13.836 -4.598 1 93 155 ILE B O 1
ATOM 3893 N N . ARG B 1 156 ? 19.797 -12.461 -4.141 1 94.12 156 ARG B N 1
ATOM 3894 C CA . ARG B 1 156 ? 19.141 -11.977 -2.924 1 94.12 156 ARG B CA 1
ATOM 3895 C C . ARG B 1 156 ? 17.828 -11.289 -3.242 1 94.12 156 ARG B C 1
ATOM 3897 O O . ARG B 1 156 ? 16.812 -11.539 -2.576 1 94.12 156 ARG B O 1
ATOM 3904 N N . ARG B 1 157 ? 17.875 -10.477 -4.211 1 95.5 157 ARG B N 1
ATOM 3905 C CA . ARG B 1 157 ? 16.672 -9.781 -4.648 1 95.5 157 ARG B CA 1
ATOM 3906 C C . ARG B 1 157 ? 15.625 -10.773 -5.145 1 95.5 157 ARG B C 1
ATOM 3908 O O . ARG B 1 157 ? 14.445 -10.664 -4.797 1 95.5 157 ARG B O 1
ATOM 3915 N N . ARG B 1 158 ? 16.047 -11.719 -5.895 1 96.94 158 ARG B N 1
ATOM 3916 C CA . ARG B 1 158 ? 15.133 -12.711 -6.43 1 96.94 158 ARG B CA 1
ATOM 3917 C C . ARG B 1 158 ? 14.484 -13.516 -5.309 1 96.94 158 ARG B C 1
ATOM 3919 O O . ARG B 1 158 ? 13.289 -13.812 -5.367 1 96.94 158 ARG B O 1
ATOM 3926 N N . LEU B 1 159 ? 15.242 -13.852 -4.309 1 97.75 159 LEU B N 1
ATOM 3927 C CA . LEU B 1 159 ? 14.703 -14.586 -3.164 1 97.75 159 LEU B CA 1
ATOM 3928 C C . LEU B 1 159 ? 13.711 -13.727 -2.389 1 97.75 159 LEU B C 1
ATOM 3930 O O . LEU B 1 159 ? 12.672 -14.219 -1.95 1 97.75 159 LEU B O 1
ATOM 3934 N N . ARG B 1 160 ? 14.008 -12.484 -2.264 1 97.56 160 ARG B N 1
ATOM 3935 C CA . ARG B 1 160 ? 13.094 -11.57 -1.583 1 97.56 160 ARG B CA 1
ATOM 3936 C C . ARG B 1 160 ? 11.789 -11.422 -2.361 1 97.56 160 ARG B C 1
ATOM 3938 O O . ARG B 1 160 ? 10.711 -11.336 -1.768 1 97.56 160 ARG B O 1
ATOM 3945 N N . MET B 1 161 ? 11.938 -11.359 -3.631 1 98.38 161 MET B N 1
ATOM 3946 C CA . MET B 1 161 ? 10.75 -11.281 -4.48 1 98.38 161 MET B CA 1
ATOM 3947 C C . MET B 1 161 ? 9.883 -12.523 -4.305 1 98.38 161 MET B C 1
ATOM 3949 O O . MET B 1 161 ? 8.656 -12.422 -4.203 1 98.38 161 MET B O 1
ATOM 3953 N N . ALA B 1 162 ? 10.539 -13.664 -4.277 1 98.81 162 ALA B N 1
ATOM 3954 C CA . ALA B 1 162 ? 9.812 -14.906 -4.043 1 98.81 162 ALA B CA 1
ATOM 3955 C C . ALA B 1 162 ? 9.094 -14.875 -2.699 1 98.81 162 ALA B C 1
ATOM 3957 O O . ALA B 1 162 ? 7.949 -15.328 -2.588 1 98.81 162 ALA B O 1
ATOM 3958 N N . LEU B 1 163 ? 9.75 -14.375 -1.713 1 98.75 163 LEU B N 1
ATOM 3959 C CA . LEU B 1 163 ? 9.164 -14.25 -0.383 1 98.75 163 LEU B CA 1
ATOM 3960 C C . LEU B 1 163 ? 7.957 -13.32 -0.405 1 98.75 163 LEU B C 1
ATOM 3962 O O . LEU B 1 163 ? 6.938 -13.602 0.224 1 98.75 163 LEU B O 1
ATOM 3966 N N . ASP B 1 164 ? 8.047 -12.219 -1.107 1 98.69 164 ASP B N 1
ATOM 3967 C CA . ASP B 1 164 ? 6.922 -11.305 -1.254 1 98.69 164 ASP B CA 1
ATOM 3968 C C . ASP B 1 164 ? 5.695 -12.016 -1.823 1 98.69 164 ASP B C 1
ATOM 3970 O O . ASP B 1 164 ? 4.582 -11.836 -1.326 1 98.69 164 ASP B O 1
ATOM 3974 N N . VAL B 1 165 ? 5.914 -12.812 -2.84 1 98.88 165 VAL B N 1
ATOM 3975 C CA . VAL B 1 165 ? 4.824 -13.555 -3.465 1 98.88 165 VAL B CA 1
ATOM 3976 C C . VAL B 1 165 ? 4.188 -14.492 -2.445 1 98.88 165 VAL B C 1
ATOM 3978 O O . VAL B 1 165 ? 2.961 -14.547 -2.322 1 98.88 165 VAL B O 1
ATOM 3981 N N . ALA B 1 166 ? 5.027 -15.188 -1.748 1 98.94 166 ALA B N 1
ATOM 3982 C CA . ALA B 1 166 ? 4.535 -16.141 -0.753 1 98.94 166 ALA B CA 1
ATOM 3983 C C . ALA B 1 166 ? 3.707 -15.43 0.316 1 98.94 166 ALA B C 1
ATOM 3985 O O . ALA B 1 166 ? 2.664 -15.938 0.736 1 98.94 166 ALA B O 1
ATOM 3986 N N . ARG B 1 167 ? 4.113 -14.32 0.754 1 98.75 167 ARG B N 1
ATOM 3987 C CA . ARG B 1 167 ? 3.396 -13.562 1.774 1 98.75 167 ARG B CA 1
ATOM 3988 C C . ARG B 1 167 ? 2.031 -13.117 1.267 1 98.75 167 ARG B C 1
ATOM 3990 O O . ARG B 1 167 ? 1.029 -13.242 1.975 1 98.75 167 ARG B O 1
ATOM 3997 N N . GLY B 1 168 ? 1.982 -12.586 0.078 1 98.81 168 GLY B N 1
ATOM 3998 C CA . GLY B 1 168 ? 0.705 -12.227 -0.517 1 98.81 168 GLY B CA 1
ATOM 3999 C C . GLY B 1 168 ? -0.25 -13.398 -0.632 1 98.81 168 GLY B C 1
ATOM 4000 O O . GLY B 1 168 ? -1.427 -13.289 -0.283 1 98.81 168 GLY B O 1
ATOM 4001 N N . MET B 1 169 ? 0.287 -14.469 -1.039 1 98.81 169 MET B N 1
ATOM 4002 C CA . MET B 1 169 ? -0.544 -15.656 -1.224 1 98.81 169 MET B CA 1
ATOM 4003 C C . MET B 1 169 ? -0.987 -16.219 0.12 1 98.81 169 MET B C 1
ATOM 4005 O O . MET B 1 169 ? -2.104 -16.734 0.248 1 98.81 169 MET B O 1
ATOM 4009 N N . ASN B 1 170 ? -0.09 -16.234 1.089 1 98.75 170 ASN B N 1
ATOM 4010 C CA . ASN B 1 170 ? -0.477 -16.656 2.432 1 98.75 170 ASN B CA 1
ATOM 4011 C C . ASN B 1 170 ? -1.659 -15.852 2.955 1 98.75 170 ASN B C 1
ATOM 4013 O O . ASN B 1 170 ? -2.588 -16.406 3.543 1 98.75 170 ASN B O 1
ATOM 4017 N N . TYR B 1 171 ? -1.623 -14.602 2.756 1 98.06 171 TYR B N 1
ATOM 4018 C CA . TYR B 1 171 ? -2.717 -13.719 3.146 1 98.06 171 TYR B CA 1
ATOM 4019 C C . TYR B 1 171 ? -4.023 -14.156 2.494 1 98.06 171 TYR B C 1
ATOM 4021 O O . TYR B 1 171 ? -5.051 -14.273 3.168 1 98.06 171 TYR B O 1
ATOM 4029 N N . LEU B 1 172 ? -4.004 -14.414 1.211 1 97.88 172 LEU B N 1
ATOM 4030 C CA . LEU B 1 172 ? -5.203 -14.852 0.498 1 97.88 172 LEU B CA 1
ATOM 4031 C C . LEU B 1 172 ? -5.719 -16.172 1.062 1 97.88 172 LEU B C 1
ATOM 4033 O O . LEU B 1 172 ? -6.918 -16.312 1.326 1 97.88 172 LEU B O 1
ATOM 4037 N N . HIS B 1 173 ? -4.812 -17.062 1.263 1 97.44 173 HIS B N 1
ATOM 4038 C CA . HIS B 1 173 ? -5.188 -18.422 1.661 1 97.44 173 HIS B CA 1
ATOM 4039 C C . HIS B 1 173 ? -5.672 -18.453 3.107 1 97.44 173 HIS B C 1
ATOM 4041 O O . HIS B 1 173 ? -6.324 -19.406 3.525 1 97.44 173 HIS B O 1
ATOM 4047 N N . ARG B 1 174 ? -5.355 -17.438 3.875 1 95.5 174 ARG B N 1
ATOM 4048 C CA . ARG B 1 174 ? -5.73 -17.422 5.285 1 95.5 174 ARG B CA 1
ATOM 4049 C C . ARG B 1 174 ? -6.992 -16.594 5.504 1 95.5 174 ARG B C 1
ATOM 4051 O O . ARG B 1 174 ? -7.465 -16.453 6.637 1 95.5 174 ARG B O 1
ATOM 4058 N N . ARG B 1 175 ? -7.484 -16.047 4.434 1 93.44 175 ARG B N 1
ATOM 4059 C CA . ARG B 1 175 ? -8.789 -15.406 4.551 1 93.44 175 ARG B CA 1
ATOM 4060 C C . ARG B 1 175 ? -9.867 -16.422 4.934 1 93.44 175 ARG B C 1
ATOM 4062 O O . ARG B 1 175 ? -9.648 -17.625 4.84 1 93.44 175 ARG B O 1
ATOM 4069 N N . ASN B 1 176 ? -11 -15.836 5.43 1 88.56 176 ASN B N 1
ATOM 4070 C CA . ASN B 1 176 ? -12.156 -16.672 5.754 1 88.56 176 ASN B CA 1
ATOM 4071 C C . ASN B 1 176 ? -13.406 -16.203 5.016 1 88.56 176 ASN B C 1
ATOM 4073 O O . ASN B 1 176 ? -13.992 -15.18 5.375 1 88.56 176 ASN B O 1
ATOM 4077 N N . PRO B 1 177 ? -13.859 -16.984 4.039 1 91 177 PRO B N 1
ATOM 4078 C CA . PRO B 1 177 ? -13.211 -18.188 3.496 1 91 177 PRO B CA 1
ATOM 4079 C C . PRO B 1 177 ? -11.938 -17.875 2.725 1 91 177 PRO B C 1
ATOM 4081 O O . PRO B 1 177 ? -11.734 -16.734 2.295 1 91 177 PRO B O 1
ATOM 4084 N N . PRO B 1 178 ? -11.094 -18.938 2.516 1 94.06 178 PRO B N 1
ATOM 4085 C CA . PRO B 1 178 ? -9.867 -18.734 1.731 1 94.06 178 PRO B CA 1
ATOM 4086 C C . PRO B 1 178 ? -10.156 -18.281 0.301 1 94.06 178 PRO B C 1
ATOM 4088 O O . PRO B 1 178 ? -11.164 -18.688 -0.289 1 94.06 178 PRO B O 1
ATOM 4091 N N . ILE B 1 179 ? -9.297 -17.516 -0.153 1 95.44 179 ILE B N 1
ATOM 4092 C CA . ILE B 1 179 ? -9.359 -17.078 -1.547 1 95.44 179 ILE B CA 1
ATOM 4093 C C . ILE B 1 179 ? -8.305 -17.844 -2.359 1 95.44 179 ILE B C 1
ATOM 4095 O O . ILE B 1 179 ? -7.113 -17.781 -2.047 1 95.44 179 ILE B O 1
ATOM 4099 N N . VAL B 1 180 ? -8.773 -18.547 -3.326 1 96 180 VAL B N 1
ATOM 4100 C CA . VAL B 1 180 ? -7.891 -19.219 -4.281 1 96 180 VAL B CA 1
ATOM 4101 C C . VAL B 1 180 ? -7.66 -18.312 -5.488 1 96 180 VAL B C 1
ATOM 4103 O O . VAL B 1 180 ? -8.617 -17.844 -6.117 1 96 180 VAL B O 1
ATOM 4106 N N . HIS B 1 181 ? -6.441 -18.016 -5.848 1 95.56 181 HIS B N 1
ATOM 4107 C CA . HIS B 1 181 ? -6.133 -17.062 -6.91 1 95.56 181 HIS B CA 1
ATOM 4108 C C . HIS B 1 181 ? -6.512 -17.625 -8.281 1 95.56 181 HIS B C 1
ATOM 4110 O O . HIS B 1 181 ? -7.184 -16.953 -9.062 1 95.56 181 HIS B O 1
ATOM 4116 N N . ARG B 1 182 ? -5.992 -18.828 -8.617 1 93.12 182 ARG B N 1
ATOM 4117 C CA . ARG B 1 182 ? -6.375 -19.656 -9.758 1 93.12 182 ARG B CA 1
ATOM 4118 C C . ARG B 1 182 ? -5.629 -19.219 -11.023 1 93.12 182 ARG B C 1
ATOM 4120 O O . ARG B 1 182 ? -5.688 -19.906 -12.047 1 93.12 182 ARG B O 1
ATOM 4127 N N . ASP B 1 183 ? -4.914 -18.156 -11.031 1 91.88 183 ASP B N 1
ATOM 4128 C CA . ASP B 1 183 ? -4.125 -17.719 -12.18 1 91.88 183 ASP B CA 1
ATOM 4129 C C . ASP B 1 183 ? -2.807 -17.094 -11.734 1 91.88 183 ASP B C 1
ATOM 4131 O O . ASP B 1 183 ? -2.441 -16 -12.195 1 91.88 183 ASP B O 1
ATOM 4135 N N . LEU B 1 184 ? -2.203 -17.734 -10.766 1 96.38 184 LEU B N 1
ATOM 4136 C CA . LEU B 1 184 ? -0.924 -17.234 -10.266 1 96.38 184 LEU B CA 1
ATOM 4137 C C . LEU B 1 184 ? 0.193 -17.516 -11.273 1 96.38 184 LEU B C 1
ATOM 4139 O O . LEU B 1 184 ? 0.465 -18.672 -11.602 1 96.38 184 LEU B O 1
ATOM 4143 N N . LYS B 1 185 ? 0.748 -16.438 -11.828 1 96.06 185 LYS B N 1
ATOM 4144 C CA . LYS B 1 185 ? 1.859 -16.438 -12.773 1 96.06 185 LYS B CA 1
ATOM 4145 C C . LYS B 1 185 ? 2.641 -15.133 -12.711 1 96.06 185 LYS B C 1
ATOM 4147 O O . LYS B 1 185 ? 2.176 -14.156 -12.117 1 96.06 185 LYS B O 1
ATOM 4152 N N . SER B 1 186 ? 3.809 -15.109 -13.273 1 96.81 186 SER B N 1
ATOM 4153 C CA . SER B 1 186 ? 4.703 -13.961 -13.141 1 96.81 186 SER B CA 1
ATOM 4154 C C . SER B 1 186 ? 4.113 -12.727 -13.805 1 96.81 186 SER B C 1
ATOM 4156 O O . SER B 1 186 ? 4.391 -11.602 -13.383 1 96.81 186 SER B O 1
ATOM 4158 N N . SER B 1 187 ? 3.184 -12.852 -14.805 1 94.5 187 SER B N 1
ATOM 4159 C CA . SER B 1 187 ? 2.576 -11.711 -15.477 1 94.5 187 SER B CA 1
ATOM 4160 C C . SER B 1 187 ? 1.497 -11.062 -14.609 1 94.5 187 SER B C 1
ATOM 4162 O O . SER B 1 187 ? 1.074 -9.938 -14.875 1 94.5 187 SER B O 1
ATOM 4164 N N . ASN B 1 188 ? 1.038 -11.82 -13.578 1 94.62 188 ASN B N 1
ATOM 4165 C CA . ASN B 1 188 ? 0.018 -11.305 -12.672 1 94.62 188 ASN B CA 1
ATOM 4166 C C . ASN B 1 188 ? 0.625 -10.852 -11.344 1 94.62 188 ASN B C 1
ATOM 4168 O O . ASN B 1 188 ? -0.092 -10.656 -10.359 1 94.62 188 ASN B O 1
ATOM 4172 N N . LEU B 1 189 ? 1.943 -10.805 -11.305 1 98.25 189 LEU B N 1
ATOM 4173 C CA . LEU B 1 189 ? 2.727 -10.25 -10.203 1 98.25 189 LEU B CA 1
ATOM 4174 C C . LEU B 1 189 ? 3.387 -8.938 -10.617 1 98.25 189 LEU B C 1
ATOM 4176 O O . LEU B 1 189 ? 4.109 -8.891 -11.617 1 98.25 189 LEU B O 1
ATOM 4180 N N . LEU B 1 190 ? 3.08 -7.906 -9.812 1 98.19 190 LEU B N 1
ATOM 4181 C CA . LEU B 1 190 ? 3.572 -6.582 -10.172 1 98.19 190 LEU B CA 1
ATOM 4182 C C . LEU B 1 190 ? 4.699 -6.148 -9.234 1 98.19 190 LEU B C 1
ATOM 4184 O O . LEU B 1 190 ? 4.707 -6.512 -8.062 1 98.19 190 LEU B O 1
ATOM 4188 N N . VAL B 1 191 ? 5.598 -5.348 -9.805 1 97.62 191 VAL B N 1
ATOM 4189 C CA . VAL B 1 191 ? 6.809 -4.969 -9.086 1 97.62 191 VAL B CA 1
ATOM 4190 C C . VAL B 1 191 ? 6.852 -3.455 -8.898 1 97.62 191 VAL B C 1
ATOM 4192 O O . VAL B 1 191 ? 6.695 -2.699 -9.859 1 97.62 191 VAL B O 1
ATOM 4195 N N . ASP B 1 192 ? 7.055 -3.029 -7.664 1 96.25 192 ASP B N 1
ATOM 4196 C CA . ASP B 1 192 ? 7.117 -1.591 -7.422 1 96.25 192 ASP B CA 1
ATOM 4197 C C . ASP B 1 192 ? 8.531 -1.06 -7.609 1 96.25 192 ASP B C 1
ATOM 4199 O O . ASP B 1 192 ? 9.43 -1.802 -8.016 1 96.25 192 ASP B O 1
ATOM 4203 N N . LYS B 1 193 ? 8.727 0.193 -7.398 1 92.69 193 LYS B N 1
ATOM 4204 C CA . LYS B 1 193 ? 10 0.865 -7.633 1 92.69 193 LYS B CA 1
ATOM 4205 C C . LYS B 1 193 ? 11.102 0.29 -6.742 1 92.69 193 LYS B C 1
ATOM 4207 O O . LYS B 1 193 ? 12.281 0.346 -7.09 1 92.69 193 LYS B O 1
ATOM 4212 N N . ASN B 1 194 ? 10.695 -0.344 -5.652 1 91.94 194 ASN B N 1
ATOM 4213 C CA . ASN B 1 194 ? 11.648 -0.867 -4.684 1 91.94 194 ASN B CA 1
ATOM 4214 C C . ASN B 1 194 ? 11.766 -2.387 -4.77 1 91.94 194 ASN B C 1
ATOM 4216 O O . ASN B 1 194 ? 12.195 -3.037 -3.818 1 91.94 194 ASN B O 1
ATOM 4220 N N . TRP B 1 195 ? 11.273 -2.945 -5.75 1 95.19 195 TRP B N 1
ATOM 4221 C CA . TRP B 1 195 ? 11.414 -4.348 -6.113 1 95.19 195 TRP B CA 1
ATOM 4222 C C . TRP B 1 195 ? 10.5 -5.23 -5.27 1 95.19 195 TRP B C 1
ATOM 4224 O O . TRP B 1 195 ? 10.641 -6.457 -5.27 1 95.19 195 TRP B O 1
ATOM 4234 N N . THR B 1 196 ? 9.609 -4.59 -4.516 1 97.12 196 THR B N 1
ATOM 4235 C CA . THR B 1 196 ? 8.578 -5.352 -3.812 1 97.12 196 THR B CA 1
ATOM 4236 C C . THR B 1 196 ? 7.562 -5.926 -4.797 1 97.12 196 THR B C 1
ATOM 4238 O O . THR B 1 196 ? 7.141 -5.242 -5.73 1 97.12 196 THR B O 1
ATOM 4241 N N . VAL B 1 197 ? 7.223 -7.203 -4.57 1 98.69 197 VAL B N 1
ATOM 4242 C CA . VAL B 1 197 ? 6.273 -7.852 -5.465 1 98.69 197 VAL B CA 1
ATOM 4243 C C . VAL B 1 197 ? 4.887 -7.859 -4.828 1 98.69 197 VAL B C 1
ATOM 4245 O O . VAL B 1 197 ? 4.746 -8.133 -3.633 1 98.69 197 VAL B O 1
ATOM 4248 N N . LYS B 1 198 ? 3.887 -7.516 -5.637 1 98.75 198 LYS B N 1
ATOM 4249 C CA . LYS B 1 198 ? 2.492 -7.535 -5.199 1 98.75 198 LYS B CA 1
ATOM 4250 C C . LYS B 1 198 ? 1.648 -8.43 -6.102 1 98.75 198 LYS B C 1
ATOM 4252 O O . LYS B 1 198 ? 1.799 -8.406 -7.324 1 98.75 198 LYS B O 1
ATOM 4257 N N . VAL B 1 199 ? 0.822 -9.25 -5.469 1 98.62 199 VAL B N 1
ATOM 4258 C CA . VAL B 1 199 ? -0.087 -10.133 -6.188 1 98.62 199 VAL B CA 1
ATOM 4259 C C . VAL B 1 199 ? -1.226 -9.328 -6.801 1 98.62 199 VAL B C 1
ATOM 4261 O O . VAL B 1 199 ? -1.864 -8.523 -6.113 1 98.62 199 VAL B O 1
ATOM 4264 N N . GLY B 1 200 ? -1.381 -9.445 -8.07 1 96 200 GLY B N 1
ATOM 4265 C CA . GLY B 1 200 ? -2.461 -8.766 -8.766 1 96 200 GLY B CA 1
ATOM 4266 C C . GLY B 1 200 ? -3.295 -9.703 -9.625 1 96 200 GLY B C 1
ATOM 4267 O O . GLY B 1 200 ? -3.146 -10.922 -9.547 1 96 200 GLY B O 1
ATOM 4268 N N . ASP B 1 201 ? -4.258 -9.117 -10.32 1 90.31 201 ASP B N 1
ATOM 4269 C CA . ASP B 1 201 ? -5.188 -9.75 -11.25 1 90.31 201 ASP B CA 1
ATOM 4270 C C . ASP B 1 201 ? -6.016 -10.828 -10.555 1 90.31 201 ASP B C 1
ATOM 4272 O O . ASP B 1 201 ? -5.645 -12 -10.547 1 90.31 201 ASP B O 1
ATOM 4276 N N . PHE B 1 202 ? -7.133 -10.547 -10.109 1 92.56 202 PHE B N 1
ATOM 4277 C CA . PHE B 1 202 ? -8.008 -11.445 -9.367 1 92.56 202 PHE B CA 1
ATOM 4278 C C . PHE B 1 202 ? -9.211 -11.844 -10.219 1 92.56 202 PHE B C 1
ATOM 4280 O O . PHE B 1 202 ? -10.258 -12.219 -9.68 1 92.56 202 PHE B O 1
ATOM 4287 N N . GLY B 1 203 ? -9.078 -11.742 -11.484 1 86.88 203 GLY B N 1
ATOM 4288 C CA . GLY B 1 203 ? -10.164 -12.023 -12.414 1 86.88 203 GLY B CA 1
ATOM 4289 C C . GLY B 1 203 ? -10.695 -13.438 -12.305 1 86.88 203 GLY B C 1
ATOM 4290 O O . GLY B 1 203 ? -11.898 -13.672 -12.445 1 86.88 203 GLY B O 1
ATOM 4291 N N . LEU B 1 204 ? -9.859 -14.414 -12.039 1 77.69 204 LEU B N 1
ATOM 4292 C CA . LEU B 1 204 ? -10.266 -15.812 -11.977 1 77.69 204 LEU B CA 1
ATOM 4293 C C . LEU B 1 204 ? -10.375 -16.281 -10.523 1 77.69 204 LEU B C 1
ATOM 4295 O O . LEU B 1 204 ? -10.758 -17.422 -10.266 1 77.69 204 LEU B O 1
ATOM 4299 N N . SER B 1 205 ? -10.086 -15.414 -9.617 1 80.62 205 SER B N 1
ATOM 4300 C CA . SER B 1 205 ? -10.062 -15.805 -8.203 1 80.62 205 SER B CA 1
ATOM 4301 C C . SER B 1 205 ? -11.453 -16.203 -7.719 1 80.62 205 SER B C 1
ATOM 4303 O O . SER B 1 205 ? -12.461 -15.719 -8.234 1 80.62 205 SER B O 1
ATOM 4305 N N . ARG B 1 206 ? -11.461 -17.141 -6.797 1 80 206 ARG B N 1
ATOM 4306 C CA . ARG B 1 206 ? -12.703 -17.625 -6.211 1 80 206 ARG B CA 1
ATOM 4307 C C . ARG B 1 206 ? -12.531 -17.906 -4.719 1 80 206 ARG B C 1
ATOM 4309 O O . ARG B 1 206 ? -11.43 -18.188 -4.258 1 80 206 ARG B O 1
ATOM 4316 N N . LEU B 1 207 ? -13.75 -17.781 -4.086 1 76.12 207 LEU B N 1
ATOM 4317 C CA . LEU B 1 207 ? -13.805 -18.312 -2.729 1 76.12 207 LEU B CA 1
ATOM 4318 C C . LEU B 1 207 ? -13.812 -19.844 -2.744 1 76.12 207 LEU B C 1
ATOM 4320 O O . LEU B 1 207 ? -14.445 -20.453 -3.609 1 76.12 207 LEU B O 1
ATOM 4324 N N . LYS B 1 208 ? -13.062 -20.453 -1.938 1 74.44 208 LYS B N 1
ATOM 4325 C CA . LYS B 1 208 ? -12.836 -21.906 -1.944 1 74.44 208 LYS B CA 1
ATOM 4326 C C . LYS B 1 208 ? -14.164 -22.656 -1.965 1 74.44 208 LYS B C 1
ATOM 4328 O O . LYS B 1 208 ? -14.266 -23.719 -2.58 1 74.44 208 LYS B O 1
ATOM 4333 N N . ASN B 1 209 ? -15.094 -22.297 -1.298 1 58.47 209 ASN B N 1
ATOM 4334 C CA . ASN B 1 209 ? -16.328 -23.062 -1.323 1 58.47 209 ASN B CA 1
ATOM 4335 C C . ASN B 1 209 ? -16.938 -23.109 -2.725 1 58.47 209 ASN B C 1
ATOM 4337 O O . ASN B 1 209 ? -17.797 -23.953 -3.012 1 58.47 209 ASN B O 1
ATOM 4341 N N . SER B 1 210 ? -16.5 -22.328 -3.598 1 52.25 210 SER B N 1
ATOM 4342 C CA . SER B 1 210 ? -17.016 -22.234 -4.957 1 52.25 210 SER B CA 1
ATOM 4343 C C . SER B 1 210 ? -16.016 -22.75 -5.977 1 52.25 210 SER B C 1
ATOM 4345 O O . SER B 1 210 ? -16.203 -22.578 -7.184 1 52.25 210 SER B O 1
ATOM 4347 N N . THR B 1 211 ? -15.047 -23.312 -5.598 1 51.38 211 THR B N 1
ATOM 4348 C CA . THR B 1 211 ? -13.906 -23.516 -6.488 1 51.38 211 THR B CA 1
ATOM 4349 C C . THR B 1 211 ? -14.164 -24.703 -7.43 1 51.38 211 THR B C 1
ATOM 4351 O O . THR B 1 211 ? -13.25 -25.156 -8.109 1 51.38 211 THR B O 1
ATOM 4354 N N . PHE B 1 212 ? -15.406 -25.344 -7.355 1 42.81 212 PHE B N 1
ATOM 4355 C CA . PHE B 1 212 ? -15.445 -26.359 -8.383 1 42.81 212 PHE B CA 1
ATOM 4356 C C . PHE B 1 212 ? -15.32 -25.75 -9.773 1 42.81 212 PHE B C 1
ATOM 4358 O O . PHE B 1 212 ? -16.203 -25.016 -10.211 1 42.81 212 PHE B O 1
ATOM 4365 N N . LEU B 1 213 ? -14.18 -25.344 -10 1 44.59 213 LEU B N 1
ATOM 4366 C CA . LEU B 1 213 ? -13.789 -24.594 -11.188 1 44.59 213 LEU B CA 1
ATOM 4367 C C . LEU B 1 213 ? -14.219 -25.312 -12.461 1 44.59 213 LEU B C 1
ATOM 4369 O O . LEU B 1 213 ? -13.977 -26.516 -12.602 1 44.59 213 LEU B O 1
ATOM 4373 N N . THR B 1 214 ? -15.461 -25.047 -12.852 1 39.38 214 THR B N 1
ATOM 4374 C CA . THR B 1 214 ? -15.648 -25.422 -14.25 1 39.38 214 THR B CA 1
ATOM 4375 C C . THR B 1 214 ? -14.398 -25.109 -15.062 1 39.38 214 THR B C 1
ATOM 4377 O O . THR B 1 214 ? -13.648 -24.188 -14.719 1 39.38 214 THR B O 1
ATOM 4380 N N . ALA B 1 215 ? -14.07 -25.953 -15.992 1 38.66 215 ALA B N 1
ATOM 4381 C CA . ALA B 1 215 ? -13.008 -25.922 -16.984 1 38.66 215 ALA B CA 1
ATOM 4382 C C . ALA B 1 215 ? -12.75 -24.5 -17.484 1 38.66 215 ALA B C 1
ATOM 4384 O O . ALA B 1 215 ? -13.68 -23.812 -17.891 1 38.66 215 ALA B O 1
ATOM 4385 N N . ARG B 1 216 ? -11.883 -23.828 -16.938 1 42.28 216 ARG B N 1
ATOM 4386 C CA . ARG B 1 216 ? -11.398 -22.594 -17.562 1 42.28 216 ARG B CA 1
ATOM 4387 C C . ARG B 1 216 ? -11.406 -22.719 -19.078 1 42.28 216 ARG B C 1
ATOM 4389 O O . ARG B 1 216 ? -10.977 -23.734 -19.625 1 42.28 216 ARG B O 1
ATOM 4396 N N . SER B 1 217 ? -12.219 -22.109 -19.609 1 38 217 SER B N 1
ATOM 4397 C CA . SER B 1 217 ? -12.258 -21.922 -21.047 1 38 217 SER B CA 1
ATOM 4398 C C . SER B 1 217 ? -10.891 -21.484 -21.578 1 38 217 SER B C 1
ATOM 4400 O O . SER B 1 217 ? -10.383 -20.422 -21.219 1 38 217 SER B O 1
ATOM 4402 N N . GLY B 1 218 ? -10.195 -22.297 -22.047 1 42.53 218 GLY B N 1
ATOM 4403 C CA . GLY B 1 218 ? -9.117 -22.109 -22.984 1 42.53 218 GLY B CA 1
ATOM 4404 C C . GLY B 1 218 ? -8.336 -20.828 -22.781 1 42.53 218 GLY B C 1
ATOM 4405 O O . GLY B 1 218 ? -7.438 -20.5 -23.562 1 42.53 218 GLY B O 1
ATOM 4406 N N . ARG B 1 219 ? -8.617 -19.953 -21.719 1 47.41 219 ARG B N 1
ATOM 4407 C CA . ARG B 1 219 ? -8.125 -18.578 -21.781 1 47.41 219 ARG B CA 1
ATOM 4408 C C . ARG B 1 219 ? -6.949 -18.375 -20.828 1 47.41 219 ARG B C 1
ATOM 4410 O O . ARG B 1 219 ? -6.312 -17.312 -20.844 1 47.41 219 ARG B O 1
ATOM 4417 N N . GLY B 1 220 ? -6.262 -19.469 -20.156 1 56.97 220 GLY B N 1
ATOM 4418 C CA . GLY B 1 220 ? -5.16 -19.25 -19.234 1 56.97 220 GLY B CA 1
ATOM 4419 C C . GLY B 1 220 ? -3.809 -19.625 -19.812 1 56.97 220 GLY B C 1
ATOM 4420 O O . GLY B 1 220 ? -3.713 -20.016 -20.969 1 56.97 220 GLY B O 1
ATOM 4421 N N . THR B 1 221 ? -2.73 -19.109 -19.203 1 76 221 THR B N 1
ATOM 4422 C CA . THR B 1 221 ? -1.354 -19.469 -19.516 1 76 221 THR B CA 1
ATOM 4423 C C . THR B 1 221 ? -0.953 -20.766 -18.812 1 76 221 THR B C 1
ATOM 4425 O O . THR B 1 221 ? -0.605 -20.75 -17.625 1 76 221 THR B O 1
ATOM 4428 N N . PRO B 1 222 ? -1.11 -21.984 -19.516 1 89.56 222 PRO B N 1
ATOM 4429 C CA . PRO B 1 222 ? -0.944 -23.297 -18.891 1 89.56 222 PRO B CA 1
ATOM 4430 C C . PRO B 1 222 ? 0.43 -23.469 -18.25 1 89.56 222 PRO B C 1
ATOM 4432 O O . PRO B 1 222 ? 0.588 -24.281 -17.328 1 89.56 222 PRO B O 1
ATOM 4435 N N . GLN B 1 223 ? 1.376 -22.672 -18.625 1 94.12 223 GLN B N 1
ATOM 4436 C CA . GLN B 1 223 ? 2.779 -22.891 -18.281 1 94.12 223 GLN B CA 1
ATOM 4437 C C . GLN B 1 223 ? 2.992 -22.844 -16.766 1 94.12 223 GLN B C 1
ATOM 4439 O O . GLN B 1 223 ? 3.943 -23.438 -16.25 1 94.12 223 GLN B O 1
ATOM 4444 N N . TRP B 1 224 ? 2.1 -22.266 -16.078 1 96.62 224 TRP B N 1
ATOM 4445 C CA . TRP B 1 224 ? 2.291 -22.094 -14.641 1 96.62 224 TRP B CA 1
ATOM 4446 C C . TRP B 1 224 ? 1.269 -22.906 -13.859 1 96.62 224 TRP B C 1
ATOM 4448 O O . TRP B 1 224 ? 1.285 -22.906 -12.625 1 96.62 224 TRP B O 1
ATOM 4458 N N . MET B 1 225 ? 0.427 -23.672 -14.508 1 94.75 225 MET B N 1
ATOM 4459 C CA . MET B 1 225 ? -0.758 -24.234 -13.875 1 94.75 225 MET B CA 1
ATOM 4460 C C . MET B 1 225 ? -0.458 -25.625 -13.312 1 94.75 225 MET B C 1
ATOM 4462 O O . MET B 1 225 ? 0.361 -26.359 -13.867 1 94.75 225 MET B O 1
ATOM 4466 N N . ALA B 1 226 ? -1.208 -25.984 -12.32 1 96.88 226 ALA B N 1
ATOM 4467 C CA . ALA B 1 226 ? -1.119 -27.297 -11.688 1 96.88 226 ALA B CA 1
ATOM 4468 C C . ALA B 1 226 ? -1.745 -28.375 -12.578 1 96.88 226 ALA B C 1
ATOM 4470 O O . ALA B 1 226 ? -2.686 -28.094 -13.328 1 96.88 226 ALA B O 1
ATOM 4471 N N . PRO B 1 227 ? -1.244 -29.609 -12.43 1 96.5 227 PRO B N 1
ATOM 4472 C CA . PRO B 1 227 ? -1.747 -30.703 -13.266 1 96.5 227 PRO B CA 1
ATOM 4473 C C . PRO B 1 227 ? -3.248 -30.922 -13.102 1 96.5 227 PRO B C 1
ATOM 4475 O O . PRO B 1 227 ? -3.955 -31.156 -14.094 1 96.5 227 PRO B O 1
ATOM 4478 N N . GLU B 1 228 ? -3.766 -30.891 -11.867 1 95.69 228 GLU B N 1
ATOM 4479 C CA . GLU B 1 228 ? -5.191 -31.141 -11.664 1 95.69 228 GLU B CA 1
ATOM 4480 C C . GLU B 1 228 ? -6.031 -30.062 -12.336 1 95.69 228 GLU B C 1
ATOM 4482 O O . GLU B 1 228 ? -7.148 -30.328 -12.789 1 95.69 228 GLU B O 1
ATOM 4487 N N . VAL B 1 229 ? -5.535 -28.812 -12.391 1 93 229 VAL B N 1
ATOM 4488 C CA . VAL B 1 229 ? -6.227 -27.734 -13.086 1 93 229 VAL B CA 1
ATOM 4489 C C . VAL B 1 229 ? -6.188 -27.984 -14.594 1 93 229 VAL B C 1
ATOM 4491 O O . VAL B 1 229 ? -7.203 -27.844 -15.281 1 93 229 VAL B O 1
ATOM 4494 N N . LEU B 1 230 ? -5.066 -28.422 -15.109 1 91.81 230 LEU B N 1
ATOM 4495 C CA . LEU B 1 230 ? -4.898 -28.703 -16.531 1 91.81 230 LEU B CA 1
ATOM 4496 C C . LEU B 1 230 ? -5.797 -29.844 -16.969 1 91.81 230 LEU B C 1
ATOM 4498 O O . LEU B 1 230 ? -6.266 -29.875 -18.109 1 91.81 230 LEU B O 1
ATOM 4502 N N . ARG B 1 231 ? -6.059 -30.719 -16.062 1 92.25 231 ARG B N 1
ATOM 4503 C CA . ARG B 1 231 ? -6.906 -31.875 -16.344 1 92.25 231 ARG B CA 1
ATOM 4504 C C . ARG B 1 231 ? -8.375 -31.562 -16.078 1 92.25 231 ARG B C 1
ATOM 4506 O O . ARG B 1 231 ? -9.219 -32.438 -16.094 1 92.25 231 ARG B O 1
ATOM 4513 N N . ASN B 1 232 ? -8.594 -30.344 -15.641 1 88.81 232 ASN B N 1
ATOM 4514 C CA . ASN B 1 232 ? -9.945 -29.906 -15.32 1 88.81 232 ASN B CA 1
ATOM 4515 C C . ASN B 1 232 ? -10.539 -30.688 -14.156 1 88.81 232 ASN B C 1
ATOM 4517 O O . ASN B 1 232 ? -11.719 -31.031 -14.164 1 88.81 232 ASN B O 1
ATOM 4521 N N . GLU B 1 233 ? -9.758 -31.016 -13.234 1 90.62 233 GLU B N 1
ATOM 4522 C CA . GLU B 1 233 ? -10.18 -31.672 -12 1 90.62 233 GLU B CA 1
ATOM 4523 C C . GLU B 1 233 ? -10.461 -30.656 -10.898 1 90.62 233 GLU B C 1
ATOM 4525 O O . GLU B 1 233 ? -10.016 -29.5 -10.977 1 90.62 233 GLU B O 1
ATOM 4530 N N . PRO B 1 234 ? -11.273 -31.094 -9.898 1 88.44 234 PRO B N 1
ATOM 4531 C CA . PRO B 1 234 ? -11.445 -30.203 -8.742 1 88.44 234 PRO B CA 1
ATOM 4532 C C . PRO B 1 234 ? -10.109 -29.797 -8.109 1 88.44 234 PRO B C 1
ATOM 4534 O O . PRO B 1 234 ? -9.195 -30.609 -8.023 1 88.44 234 PRO B O 1
ATOM 4537 N N . SER B 1 235 ? -10.016 -28.531 -7.852 1 91.44 235 SER B N 1
ATOM 4538 C CA . SER B 1 235 ? -8.781 -28 -7.27 1 91.44 235 SER B CA 1
ATOM 4539 C C . SER B 1 235 ? -9.086 -27.078 -6.094 1 91.44 235 SER B C 1
ATOM 4541 O O . SER B 1 235 ? -10.219 -26.641 -5.914 1 91.44 235 SER B O 1
ATOM 4543 N N . ASN B 1 236 ? -8.156 -26.938 -5.176 1 93.69 236 ASN B N 1
ATOM 4544 C CA . ASN B 1 236 ? -8.227 -26 -4.051 1 93.69 236 ASN B CA 1
ATOM 4545 C C . ASN B 1 236 ? -7.02 -25.078 -4.012 1 93.69 236 ASN B C 1
ATOM 4547 O O . ASN B 1 236 ? -6.352 -24.875 -5.027 1 93.69 236 ASN B O 1
ATOM 4551 N N . GLU B 1 237 ? -6.723 -24.5 -2.877 1 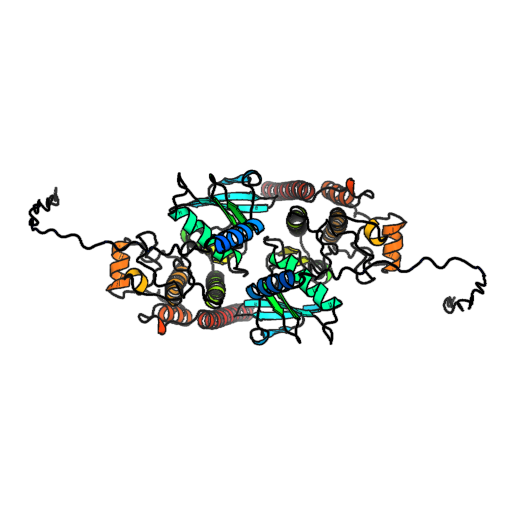96 237 GLU B N 1
ATOM 4552 C CA . GLU B 1 237 ? -5.691 -23.484 -2.758 1 96 237 GLU B CA 1
ATOM 4553 C C . GLU B 1 237 ? -4.309 -24.047 -3.059 1 96 237 GLU B C 1
ATOM 4555 O O . GLU B 1 237 ? -3.375 -23.297 -3.361 1 96 237 GLU B O 1
ATOM 4560 N N . LYS B 1 238 ? -4.164 -25.359 -3.094 1 97.75 238 LYS B N 1
ATOM 4561 C CA . LYS B 1 238 ? -2.871 -26 -3.33 1 97.75 238 LYS B CA 1
ATOM 4562 C C . LYS B 1 238 ? -2.449 -25.859 -4.793 1 97.75 238 LYS B C 1
ATOM 4564 O O . LYS B 1 238 ? -1.271 -26.016 -5.121 1 97.75 238 LYS B O 1
ATOM 4569 N N . SER B 1 239 ? -3.396 -25.609 -5.703 1 97 239 SER B N 1
ATOM 4570 C CA . SER B 1 239 ? -3.039 -25.328 -7.094 1 97 239 SER B CA 1
ATOM 4571 C C . SER B 1 239 ? -2.189 -24.062 -7.203 1 97 239 SER B C 1
ATOM 4573 O O . SER B 1 239 ? -1.291 -23.984 -8.047 1 97 239 SER B O 1
ATOM 4575 N N . ASP B 1 240 ? -2.477 -23.094 -6.316 1 98.12 240 ASP B N 1
ATOM 4576 C CA . ASP B 1 240 ? -1.665 -21.875 -6.262 1 98.12 240 ASP B CA 1
ATOM 4577 C C . ASP B 1 240 ? -0.24 -22.188 -5.812 1 98.12 240 ASP B C 1
ATOM 4579 O O . ASP B 1 240 ? 0.712 -21.547 -6.262 1 98.12 240 ASP B O 1
ATOM 4583 N N . VAL B 1 241 ? -0.117 -23.141 -4.961 1 98.88 241 VAL B N 1
ATOM 4584 C CA . VAL B 1 241 ? 1.19 -23.531 -4.438 1 98.88 241 VAL B CA 1
ATOM 4585 C C . VAL B 1 241 ? 2.041 -24.125 -5.562 1 98.88 241 VAL B C 1
ATOM 4587 O O . VAL B 1 241 ? 3.234 -23.828 -5.664 1 98.88 241 VAL B O 1
ATOM 4590 N N . PHE B 1 242 ? 1.424 -24.922 -6.387 1 98.69 242 PHE B N 1
ATOM 4591 C CA . PHE B 1 242 ? 2.119 -25.453 -7.551 1 98.69 242 PHE B CA 1
ATOM 4592 C C . PHE B 1 242 ? 2.629 -24.312 -8.438 1 98.69 242 PHE B C 1
ATOM 4594 O O . PHE B 1 242 ? 3.801 -24.297 -8.82 1 98.69 242 PHE B O 1
ATOM 4601 N N . SER B 1 243 ? 1.729 -23.391 -8.734 1 98.44 243 SER B N 1
ATOM 4602 C CA . SER B 1 243 ? 2.082 -22.25 -9.57 1 98.44 243 SER B CA 1
ATOM 4603 C C . SER B 1 243 ? 3.238 -21.453 -8.961 1 98.44 243 SER B C 1
ATOM 4605 O O . SER B 1 243 ? 4.133 -21 -9.68 1 98.44 243 SER B O 1
ATOM 4607 N N . TYR B 1 244 ? 3.227 -21.375 -7.66 1 98.88 244 TYR B N 1
ATOM 4608 C CA . TYR B 1 244 ? 4.32 -20.688 -6.969 1 98.88 244 TYR B CA 1
ATOM 4609 C C . TYR B 1 244 ? 5.641 -21.406 -7.211 1 98.88 244 TYR B C 1
ATOM 4611 O O . TYR B 1 244 ? 6.672 -20.766 -7.43 1 98.88 244 TYR B O 1
ATOM 4619 N N . GLY B 1 245 ? 5.613 -22.688 -7.105 1 98.88 245 GLY B N 1
ATOM 4620 C CA . GLY B 1 245 ? 6.82 -23.438 -7.406 1 98.88 245 GLY B CA 1
ATOM 4621 C C . GLY B 1 245 ? 7.387 -23.125 -8.781 1 98.88 245 GLY B C 1
ATOM 4622 O O . GLY B 1 245 ? 8.602 -23.016 -8.945 1 98.88 245 GLY B O 1
ATOM 4623 N N . VAL B 1 246 ? 6.539 -22.984 -9.742 1 98.69 246 VAL B N 1
ATOM 4624 C CA . VAL B 1 246 ? 6.969 -22.656 -11.102 1 98.69 246 VAL B CA 1
ATOM 4625 C C . VAL B 1 246 ? 7.566 -21.25 -11.133 1 98.69 246 VAL B C 1
ATOM 4627 O O . VAL B 1 246 ? 8.594 -21.031 -11.773 1 98.69 246 VAL B O 1
ATOM 4630 N N . ILE B 1 247 ? 6.965 -20.344 -10.438 1 98.75 247 ILE B N 1
ATOM 4631 C CA . ILE B 1 247 ? 7.465 -18.969 -10.367 1 98.75 247 ILE B CA 1
ATOM 4632 C C . ILE B 1 247 ? 8.836 -18.953 -9.688 1 98.75 247 ILE B C 1
ATOM 4634 O O . ILE B 1 247 ? 9.734 -18.234 -10.117 1 98.75 247 ILE B O 1
ATOM 4638 N N . LEU B 1 248 ? 8.938 -19.719 -8.57 1 98.81 248 LEU B N 1
ATOM 4639 C CA . LEU B 1 248 ? 10.227 -19.812 -7.895 1 98.81 248 LEU B CA 1
ATOM 4640 C C . LEU B 1 248 ? 11.297 -20.344 -8.844 1 98.81 248 LEU B C 1
ATOM 4642 O O . LEU B 1 248 ? 12.414 -19.812 -8.891 1 98.81 248 LEU B O 1
ATOM 4646 N N . TRP B 1 249 ? 10.977 -21.328 -9.648 1 98.56 249 TRP B N 1
ATOM 4647 C CA . TRP B 1 249 ? 11.867 -21.844 -10.688 1 98.56 249 TRP B CA 1
ATOM 4648 C C . TRP B 1 249 ? 12.227 -20.75 -11.68 1 98.56 249 TRP B C 1
ATOM 4650 O O . TRP B 1 249 ? 13.398 -20.578 -12.031 1 98.56 249 TRP B O 1
ATOM 4660 N N . GLU B 1 250 ? 11.242 -20.031 -12.078 1 97.69 250 GLU B N 1
ATOM 4661 C CA . GLU B 1 250 ? 11.406 -18.922 -13.016 1 97.69 250 GLU B CA 1
ATOM 4662 C C . GLU B 1 250 ? 12.367 -17.875 -12.461 1 97.69 250 GLU B C 1
ATOM 4664 O O . GLU B 1 250 ? 13.258 -17.391 -13.164 1 97.69 250 GLU B O 1
ATOM 4669 N N . LEU B 1 251 ? 12.234 -17.562 -11.219 1 97.81 251 LEU B N 1
ATOM 4670 C CA . LEU B 1 251 ? 13.078 -16.594 -10.547 1 97.81 251 LEU B CA 1
ATOM 4671 C C . LEU B 1 251 ? 14.516 -17.094 -10.445 1 97.81 251 LEU B C 1
ATOM 4673 O O . LEU B 1 251 ? 15.461 -16.297 -10.562 1 97.81 251 LEU B O 1
ATOM 4677 N N . MET B 1 252 ? 14.695 -18.344 -10.25 1 96.75 252 MET B N 1
ATOM 4678 C CA . MET B 1 252 ? 16.031 -18.906 -10.062 1 96.75 252 MET B CA 1
ATOM 4679 C C . MET B 1 252 ? 16.75 -19.078 -11.398 1 96.75 252 MET B C 1
ATOM 4681 O O . MET B 1 252 ? 17.969 -18.938 -11.477 1 96.75 252 MET B O 1
ATOM 4685 N N . THR B 1 253 ? 15.977 -19.281 -12.422 1 95.38 253 THR B N 1
ATOM 4686 C CA . THR B 1 253 ? 16.594 -19.625 -13.695 1 95.38 253 THR B CA 1
ATOM 4687 C C . THR B 1 253 ? 16.562 -18.422 -14.641 1 95.38 253 THR B C 1
ATOM 4689 O O . THR B 1 253 ? 17.281 -18.391 -15.648 1 95.38 253 THR B O 1
ATOM 4692 N N . GLU B 1 254 ? 15.633 -17.484 -14.328 1 94.81 254 GLU B N 1
ATOM 4693 C CA . GLU B 1 254 ? 15.367 -16.375 -15.234 1 94.81 254 GLU B CA 1
ATOM 4694 C C . GLU B 1 254 ? 15.023 -16.875 -16.641 1 94.81 254 GLU B C 1
ATOM 4696 O O . GLU B 1 254 ? 15.477 -16.297 -17.625 1 94.81 254 GLU B O 1
ATOM 4701 N N . SER B 1 255 ? 14.281 -17.969 -16.656 1 94.81 255 SER B N 1
ATOM 4702 C CA . SER B 1 255 ? 13.797 -18.578 -17.891 1 94.81 255 SER B CA 1
ATOM 4703 C C . SER B 1 255 ? 12.273 -18.688 -17.891 1 94.81 255 SER B C 1
ATOM 4705 O O . SER B 1 255 ? 11.656 -18.766 -16.828 1 94.81 255 SER B O 1
ATOM 4707 N N . ILE B 1 256 ? 11.742 -18.672 -19.125 1 95.69 256 ILE B N 1
ATOM 4708 C CA . ILE B 1 256 ? 10.305 -18.859 -19.266 1 95.69 256 ILE B CA 1
ATOM 4709 C C . ILE B 1 256 ? 9.961 -20.344 -19.172 1 95.69 256 ILE B C 1
ATOM 4711 O O . ILE B 1 256 ? 10.555 -21.172 -19.859 1 95.69 256 ILE B O 1
ATOM 4715 N N . PRO B 1 257 ? 9.07 -20.734 -18.297 1 97.38 257 PRO B N 1
ATOM 4716 C CA . PRO B 1 257 ? 8.711 -22.156 -18.203 1 97.38 257 PRO B CA 1
ATOM 4717 C C . PRO B 1 257 ? 8.133 -22.703 -19.5 1 97.38 257 PRO B C 1
ATOM 4719 O O . PRO B 1 257 ? 7.297 -22.062 -20.141 1 97.38 257 PRO B O 1
ATOM 4722 N N . TRP B 1 258 ? 8.703 -23.828 -19.906 1 96.5 258 TRP B N 1
ATOM 4723 C CA . TRP B 1 258 ? 8.227 -24.594 -21.047 1 96.5 258 TRP B CA 1
ATOM 4724 C C . TRP B 1 258 ? 8.242 -23.75 -22.312 1 96.5 258 TRP B C 1
ATOM 4726 O O . TRP B 1 258 ? 7.316 -23.828 -23.125 1 96.5 258 TRP B O 1
ATOM 4736 N N . ASN B 1 259 ? 9.203 -22.922 -22.391 1 92.94 259 ASN B N 1
ATOM 4737 C CA . ASN B 1 259 ? 9.297 -21.922 -23.453 1 92.94 259 ASN B CA 1
ATOM 4738 C C . ASN B 1 259 ? 9.297 -22.594 -24.828 1 92.94 259 ASN B C 1
ATOM 4740 O O . ASN B 1 259 ? 8.93 -21.969 -25.828 1 92.94 259 ASN B O 1
ATOM 4744 N N . ASN B 1 260 ? 9.57 -23.859 -25 1 93 260 ASN B N 1
ATOM 4745 C CA . ASN B 1 260 ? 9.672 -24.547 -26.281 1 93 260 ASN B CA 1
ATOM 4746 C C . ASN B 1 260 ? 8.414 -25.359 -26.578 1 93 260 ASN B C 1
ATOM 4748 O O . ASN B 1 260 ? 8.367 -26.078 -27.578 1 93 260 ASN B O 1
ATOM 4752 N N . LEU B 1 261 ? 7.418 -25.203 -25.75 1 93.12 261 LEU B N 1
ATOM 4753 C CA . LEU B 1 261 ? 6.184 -25.953 -25.922 1 93.12 261 LEU B CA 1
ATOM 4754 C C . LEU B 1 261 ? 5 -25.031 -26.141 1 93.12 261 LEU B C 1
ATOM 4756 O O . LEU B 1 261 ? 4.961 -23.922 -25.578 1 93.12 261 LEU B O 1
ATOM 4760 N N . ASN B 1 262 ? 4.125 -25.453 -26.938 1 89 262 ASN B N 1
ATOM 4761 C CA . ASN B 1 262 ? 2.867 -24.719 -27.031 1 89 262 ASN B CA 1
ATOM 4762 C C . ASN B 1 262 ? 1.896 -25.125 -25.938 1 89 262 ASN B C 1
ATOM 4764 O O . ASN B 1 262 ? 2.184 -26.031 -25.141 1 89 262 ASN B O 1
ATOM 4768 N N . ALA B 1 263 ? 0.78 -24.547 -25.875 1 89.25 263 ALA B N 1
ATOM 4769 C CA . ALA B 1 263 ? -0.179 -24.703 -24.797 1 89.25 263 ALA B CA 1
ATOM 4770 C C . ALA B 1 263 ? -0.643 -26.141 -24.672 1 89.25 263 ALA B C 1
ATOM 4772 O O . ALA B 1 263 ? -0.678 -26.703 -23.562 1 89.25 263 ALA B O 1
ATOM 4773 N N . LEU B 1 264 ? -1.043 -26.688 -25.766 1 89.25 264 LEU B N 1
ATOM 4774 C CA . LEU B 1 264 ? -1.548 -28.062 -25.766 1 89.25 264 LEU B CA 1
ATOM 4775 C C . LEU B 1 264 ? -0.472 -29.031 -25.297 1 89.25 264 LEU B C 1
ATOM 4777 O O . LEU B 1 264 ? -0.759 -29.984 -24.562 1 89.25 264 LEU B O 1
ATOM 4781 N N . GLN B 1 265 ? 0.734 -28.812 -25.734 1 92.31 265 GLN B N 1
ATOM 4782 C CA . GLN B 1 265 ? 1.852 -29.656 -25.328 1 92.31 265 GLN B CA 1
ATOM 4783 C C . GLN B 1 265 ? 2.096 -29.562 -23.828 1 92.31 265 GLN B C 1
ATOM 4785 O O . GLN B 1 265 ? 2.404 -30.562 -23.172 1 92.31 265 GLN B O 1
ATOM 4790 N N . VAL B 1 266 ? 1.978 -28.359 -23.266 1 94.25 266 VAL B N 1
ATOM 4791 C CA . VAL B 1 266 ? 2.148 -28.172 -21.828 1 94.25 266 VAL B CA 1
ATOM 4792 C C . VAL B 1 266 ? 1.074 -28.953 -21.078 1 94.25 266 VAL B C 1
ATOM 4794 O O . VAL B 1 266 ? 1.368 -29.625 -20.078 1 94.25 266 VAL B O 1
ATOM 4797 N N . VAL B 1 267 ? -0.148 -28.891 -21.516 1 93.38 267 VAL B N 1
ATOM 4798 C CA . VAL B 1 267 ? -1.229 -29.656 -20.891 1 93.38 267 VAL B CA 1
ATOM 4799 C C . VAL B 1 267 ? -0.871 -31.156 -20.891 1 93.38 267 VAL B C 1
ATOM 4801 O O . VAL B 1 267 ? -1.071 -31.844 -19.891 1 93.38 267 VAL B O 1
ATOM 4804 N N . GLY B 1 268 ? -0.362 -31.594 -22 1 94.31 268 GLY B N 1
ATOM 4805 C CA . GLY B 1 268 ? 0.021 -33 -22.109 1 94.31 268 GLY B CA 1
ATOM 4806 C C . GLY B 1 268 ? 1.128 -33.375 -21.156 1 94.31 268 GLY B C 1
ATOM 4807 O O . GLY B 1 268 ? 0.964 -34.312 -20.359 1 94.31 268 GLY B O 1
ATOM 4808 N N . VAL B 1 269 ? 2.244 -32.625 -21.203 1 96.44 269 VAL B N 1
ATOM 4809 C CA . VAL B 1 269 ? 3.459 -33.031 -20.5 1 96.44 269 VAL B CA 1
ATOM 4810 C C . VAL B 1 269 ? 3.277 -32.812 -19 1 96.44 269 VAL B C 1
ATOM 4812 O O . VAL B 1 269 ? 3.711 -33.625 -18.188 1 96.44 269 VAL B O 1
ATOM 4815 N N . VAL B 1 270 ? 2.621 -31.734 -18.547 1 97 270 VAL B N 1
ATOM 4816 C CA . VAL B 1 270 ? 2.453 -31.438 -17.125 1 97 270 VAL B CA 1
ATOM 4817 C C . VAL B 1 270 ? 1.209 -32.125 -16.594 1 97 270 VAL B C 1
ATOM 4819 O O . VAL B 1 270 ? 1.246 -32.75 -15.516 1 97 270 VAL B O 1
ATOM 4822 N N . GLY B 1 271 ? 0.157 -32.094 -17.266 1 95.5 271 GLY B N 1
ATOM 4823 C CA . GLY B 1 271 ? -1.129 -32.625 -16.812 1 95.5 271 GLY B CA 1
ATOM 4824 C C . GLY B 1 271 ? -1.207 -34.125 -16.828 1 95.5 271 GLY B C 1
ATOM 4825 O O . GLY B 1 271 ? -1.664 -34.75 -15.852 1 95.5 271 GLY B O 1
ATOM 4826 N N . PHE B 1 272 ? -0.691 -34.688 -17.875 1 95.19 272 PHE B N 1
ATOM 4827 C CA . PHE B 1 272 ? -1.021 -36.094 -18.062 1 95.19 272 PHE B CA 1
ATOM 4828 C C . PHE B 1 272 ? 0.229 -36.969 -17.969 1 95.19 272 PHE B C 1
ATOM 4830 O O . PHE B 1 272 ? 0.148 -38.125 -17.594 1 95.19 272 PHE B O 1
ATOM 4837 N N . MET B 1 273 ? 1.395 -36.438 -18.297 1 97.25 273 MET B N 1
ATOM 4838 C CA . MET B 1 273 ? 2.615 -37.219 -18.25 1 97.25 273 MET B CA 1
ATOM 4839 C C . MET B 1 273 ? 3.383 -37 -16.953 1 97.25 273 MET B C 1
ATOM 4841 O O . MET B 1 273 ? 4.453 -37.562 -16.75 1 97.25 273 MET B O 1
ATOM 4845 N N . ASP B 1 274 ? 2.906 -36.031 -16.094 1 96.62 274 ASP B N 1
ATOM 4846 C CA . ASP B 1 274 ? 3.441 -35.719 -14.781 1 96.62 274 ASP B CA 1
ATOM 4847 C C . ASP B 1 274 ? 4.891 -35.25 -14.875 1 96.62 274 ASP B C 1
ATOM 4849 O O . ASP B 1 274 ? 5.711 -35.562 -14.008 1 96.62 274 ASP B O 1
ATOM 4853 N N . ARG B 1 275 ? 5.234 -34.594 -15.961 1 97.5 275 ARG B N 1
ATOM 4854 C CA . ARG B 1 275 ? 6.57 -34 -16.109 1 97.5 275 ARG B CA 1
ATOM 4855 C C . ARG B 1 275 ? 6.688 -32.688 -15.352 1 97.5 275 ARG B C 1
ATOM 4857 O O . ARG B 1 275 ? 5.699 -31.969 -15.195 1 97.5 275 ARG B O 1
ATOM 4864 N N . ARG B 1 276 ? 7.875 -32.469 -14.867 1 98.25 276 ARG B N 1
ATOM 4865 C CA . ARG B 1 276 ? 8.227 -31.203 -14.242 1 98.25 276 ARG B CA 1
ATOM 4866 C C . ARG B 1 276 ? 9.422 -30.562 -14.953 1 98.25 276 ARG B C 1
ATOM 4868 O O . ARG B 1 276 ? 10.125 -31.234 -15.719 1 98.25 276 ARG B O 1
ATOM 4875 N N . LEU B 1 277 ? 9.602 -29.266 -14.742 1 98.25 277 LEU B N 1
ATOM 4876 C CA . LEU B 1 277 ? 10.758 -28.547 -15.281 1 98.25 277 LEU B CA 1
ATOM 4877 C C . LEU B 1 277 ? 12.055 -29.062 -14.664 1 98.25 277 LEU B C 1
ATOM 4879 O O . LEU B 1 277 ? 12.094 -29.391 -13.469 1 98.25 277 LEU B O 1
ATOM 4883 N N . ASP B 1 278 ? 13.148 -29 -15.453 1 97.19 278 ASP B N 1
ATOM 4884 C CA . ASP B 1 278 ? 14.461 -29.391 -14.945 1 97.19 278 ASP B CA 1
ATOM 4885 C C . ASP B 1 278 ? 15.016 -28.344 -13.992 1 97.19 278 ASP B C 1
ATOM 4887 O O . ASP B 1 278 ? 14.938 -27.141 -14.273 1 97.19 278 ASP B O 1
ATOM 4891 N N . LEU B 1 279 ? 15.523 -28.797 -12.875 1 97.31 279 LEU B N 1
ATOM 4892 C CA . LEU B 1 279 ? 16.219 -27.891 -11.969 1 97.31 279 LEU B CA 1
ATOM 4893 C C . LEU B 1 279 ? 17.656 -27.688 -12.391 1 97.31 279 LEU B C 1
ATOM 4895 O O . LEU B 1 279 ? 18.328 -28.641 -12.812 1 97.31 279 LEU B O 1
ATOM 4899 N N . PRO B 1 280 ? 18.047 -26.453 -12.383 1 92.94 280 PRO B N 1
ATOM 4900 C CA . PRO B 1 280 ? 19.438 -26.219 -12.789 1 92.94 280 PRO B CA 1
ATOM 4901 C C . PRO B 1 280 ? 20.438 -26.859 -11.836 1 92.94 280 PRO B C 1
ATOM 4903 O O . PRO B 1 280 ? 20.172 -26.984 -10.641 1 92.94 280 PRO B O 1
ATOM 4906 N N . GLN B 1 281 ? 21.594 -27.047 -12.414 1 92.31 281 GLN B N 1
ATOM 4907 C CA . GLN B 1 281 ? 22.703 -27.547 -11.586 1 92.31 281 GLN B CA 1
ATOM 4908 C C . GLN B 1 281 ? 23.234 -26.453 -10.664 1 92.31 281 GLN B C 1
ATOM 4910 O O . GLN B 1 281 ? 23.344 -25.297 -11.062 1 92.31 281 GLN B O 1
ATOM 4915 N N . GLY B 1 282 ? 23.531 -26.734 -9.453 1 92 282 GLY B N 1
ATOM 4916 C CA . GLY B 1 282 ? 24.125 -25.781 -8.539 1 92 282 GLY B CA 1
ATOM 4917 C C . GLY B 1 282 ? 23.109 -24.984 -7.754 1 92 282 GLY B C 1
ATOM 4918 O O . GLY B 1 282 ? 23.484 -24.109 -6.965 1 92 282 GLY B O 1
ATOM 4919 N N . LEU B 1 283 ? 21.906 -25.281 -8 1 94.56 283 LEU B N 1
ATOM 4920 C CA . LEU B 1 283 ? 20.859 -24.609 -7.23 1 94.56 283 LEU B CA 1
ATOM 4921 C C . LEU B 1 283 ? 20.984 -24.938 -5.746 1 94.56 283 LEU B C 1
ATOM 4923 O O . LEU B 1 283 ? 21.266 -26.094 -5.383 1 94.56 283 LEU B O 1
ATOM 4927 N N . ASP B 1 284 ? 20.828 -23.922 -4.914 1 94.75 284 ASP B N 1
ATOM 4928 C CA . ASP B 1 284 ? 20.797 -24.172 -3.475 1 94.75 284 ASP B CA 1
ATOM 4929 C C . ASP B 1 284 ? 19.828 -25.312 -3.129 1 94.75 284 ASP B C 1
ATOM 4931 O O . ASP B 1 284 ? 18.672 -25.281 -3.539 1 94.75 284 ASP B O 1
ATOM 4935 N N . PRO B 1 285 ? 20.297 -26.25 -2.402 1 96 285 PRO B N 1
ATOM 4936 C CA . PRO B 1 285 ? 19.469 -27.422 -2.105 1 96 285 PRO B CA 1
ATOM 4937 C C . PRO B 1 285 ? 18.156 -27.062 -1.405 1 96 285 PRO B C 1
ATOM 4939 O O . PRO B 1 285 ? 17.141 -27.734 -1.611 1 96 285 PRO B O 1
ATOM 4942 N N . GLN B 1 286 ? 18.203 -26.109 -0.582 1 96.62 286 GLN B N 1
ATOM 4943 C CA . GLN B 1 286 ? 16.984 -25.703 0.112 1 96.62 286 GLN B CA 1
ATOM 4944 C C . GLN B 1 286 ? 15.945 -25.156 -0.868 1 96.62 286 GLN B C 1
ATOM 4946 O O . GLN B 1 286 ? 14.75 -25.406 -0.707 1 96.62 286 GLN B O 1
ATOM 4951 N N . ILE B 1 287 ? 16.406 -24.5 -1.835 1 97.81 287 ILE B N 1
ATOM 4952 C CA . ILE B 1 287 ? 15.508 -23.969 -2.861 1 97.81 287 ILE B CA 1
ATOM 4953 C C . ILE B 1 287 ? 14.938 -25.125 -3.684 1 97.81 287 ILE B C 1
ATOM 4955 O O . ILE B 1 287 ? 13.742 -25.156 -3.975 1 97.81 287 ILE B O 1
ATOM 4959 N N . GLU B 1 288 ? 15.828 -26.047 -4.027 1 98.06 288 GLU B N 1
ATOM 4960 C CA . GLU B 1 288 ? 15.398 -27.234 -4.762 1 98.06 288 GLU B CA 1
ATOM 4961 C C . GLU B 1 288 ? 14.305 -27.984 -4.016 1 98.06 288 GLU B C 1
ATOM 4963 O O . GLU B 1 288 ? 13.305 -28.391 -4.613 1 98.06 288 GLU B O 1
ATOM 4968 N N . TYR B 1 289 ? 14.469 -28.078 -2.748 1 98 289 TYR B N 1
ATOM 4969 C CA . TYR B 1 289 ? 13.508 -28.797 -1.922 1 98 289 TYR B CA 1
ATOM 4970 C C . TYR B 1 289 ? 12.164 -28.078 -1.901 1 98 289 TYR B C 1
ATOM 4972 O O . TYR B 1 289 ? 11.109 -28.719 -1.969 1 98 289 TYR B O 1
ATOM 4980 N N . ILE B 1 290 ? 12.234 -26.797 -1.785 1 98.69 290 ILE B N 1
ATOM 4981 C CA . ILE B 1 290 ? 10.992 -26.031 -1.765 1 98.69 290 ILE B CA 1
ATOM 4982 C C . ILE B 1 290 ? 10.25 -26.203 -3.088 1 98.69 290 ILE B C 1
ATOM 4984 O O . ILE B 1 290 ? 9.047 -26.469 -3.1 1 98.69 290 ILE B O 1
ATOM 4988 N N . ILE B 1 291 ? 10.938 -26.141 -4.203 1 98.81 291 ILE B N 1
ATOM 4989 C CA . ILE B 1 291 ? 10.336 -26.266 -5.523 1 98.81 291 ILE B CA 1
ATOM 4990 C C . ILE B 1 291 ? 9.719 -27.656 -5.668 1 98.81 291 ILE B C 1
ATOM 4992 O O . ILE B 1 291 ? 8.562 -27.797 -6.074 1 98.81 291 ILE B O 1
ATOM 4996 N N . GLN B 1 292 ? 10.438 -28.641 -5.289 1 98.56 292 GLN B N 1
ATOM 4997 C CA . GLN B 1 292 ? 9.977 -30.016 -5.418 1 98.56 292 GLN B CA 1
ATOM 4998 C C . GLN B 1 292 ? 8.742 -30.266 -4.559 1 98.56 292 GLN B C 1
ATOM 5000 O O . GLN B 1 292 ? 7.801 -30.938 -4.988 1 98.56 292 GLN B O 1
ATOM 5005 N N . ASP B 1 293 ? 8.766 -29.703 -3.373 1 98.81 293 ASP B N 1
ATOM 5006 C CA . ASP B 1 293 ? 7.613 -29.859 -2.492 1 98.81 293 ASP B CA 1
ATOM 5007 C C . ASP B 1 293 ? 6.379 -29.188 -3.088 1 98.81 293 ASP B C 1
ATOM 5009 O O . ASP B 1 293 ? 5.273 -29.719 -2.996 1 98.81 293 ASP B O 1
ATOM 5013 N N . CYS B 1 294 ? 6.574 -28.078 -3.701 1 98.88 294 CYS B N 1
ATOM 5014 C CA . CYS B 1 294 ? 5.465 -27.359 -4.332 1 98.88 294 CYS B CA 1
ATOM 5015 C C . CYS B 1 294 ? 4.906 -28.156 -5.504 1 98.88 294 CYS B C 1
ATOM 5017 O O . CYS B 1 294 ? 3.719 -28.062 -5.82 1 98.88 294 CYS B O 1
ATOM 5019 N N . TRP B 1 295 ? 5.711 -28.969 -6.141 1 98.69 295 TRP B N 1
ATOM 5020 C CA . TRP B 1 295 ? 5.359 -29.641 -7.391 1 98.69 295 TRP B CA 1
ATOM 5021 C C . TRP B 1 295 ? 4.898 -31.078 -7.129 1 98.69 295 TRP B C 1
ATOM 5023 O O . TRP B 1 295 ? 4.773 -31.875 -8.062 1 98.69 295 TRP B O 1
ATOM 5033 N N . GLN B 1 296 ? 4.684 -31.391 -5.867 1 98.56 296 GLN B N 1
ATOM 5034 C CA . GLN B 1 296 ? 4.164 -32.719 -5.566 1 98.56 296 GLN B CA 1
ATOM 5035 C C . GLN B 1 296 ? 2.916 -33.031 -6.391 1 98.56 296 GLN B C 1
ATOM 5037 O O . GLN B 1 296 ? 2.064 -32.156 -6.578 1 98.56 296 GLN B O 1
ATOM 5042 N N . ARG B 1 297 ? 2.779 -34.25 -6.824 1 96.56 297 ARG B N 1
ATOM 5043 C CA . ARG B 1 297 ? 1.654 -34.688 -7.648 1 96.56 297 ARG B CA 1
ATOM 5044 C C . ARG B 1 297 ? 0.34 -34.594 -6.883 1 96.56 297 ARG B C 1
ATOM 5046 O O . ARG B 1 297 ? -0.652 -34.062 -7.41 1 96.56 297 ARG B O 1
ATOM 5053 N N . ASP B 1 298 ? 0.413 -35.094 -5.68 1 96.94 298 ASP B N 1
ATOM 5054 C CA . ASP B 1 298 ? -0.746 -35 -4.797 1 96.94 298 ASP B CA 1
ATOM 5055 C C . ASP B 1 298 ? -0.836 -33.625 -4.164 1 96.94 298 ASP B C 1
ATOM 5057 O O . ASP B 1 298 ? 0.024 -33.25 -3.367 1 96.94 298 ASP B O 1
ATOM 5061 N N . PRO B 1 299 ? -1.871 -32.906 -4.465 1 97.44 299 PRO B N 1
ATOM 5062 C CA . PRO B 1 299 ? -1.995 -31.547 -3.92 1 97.44 299 PRO B CA 1
ATOM 5063 C C . PRO B 1 299 ? -1.909 -31.516 -2.395 1 97.44 299 PRO B C 1
ATOM 5065 O O . PRO B 1 299 ? -1.384 -30.562 -1.821 1 97.44 299 PRO B O 1
ATOM 5068 N N . GLU B 1 300 ? -2.371 -32.5 -1.698 1 97.06 300 GLU B N 1
ATOM 5069 C CA . GLU B 1 300 ? -2.41 -32.5 -0.239 1 97.06 300 GLU B CA 1
ATOM 5070 C C . GLU B 1 300 ? -1.007 -32.594 0.35 1 97.06 300 GLU B C 1
ATOM 5072 O O . GLU B 1 300 ? -0.806 -32.344 1.537 1 97.06 300 GLU B O 1
ATOM 5077 N N . GLN B 1 301 ? -0.083 -33 -0.451 1 98.44 301 GLN B N 1
ATOM 5078 C CA . GLN B 1 301 ? 1.296 -33.125 0.01 1 98.44 301 GLN B CA 1
ATOM 5079 C C . GLN B 1 301 ? 2.072 -31.844 -0.217 1 98.44 301 GLN B C 1
ATOM 5081 O O . GLN B 1 301 ? 3.219 -31.719 0.216 1 98.44 301 GLN B O 1
ATOM 5086 N N . ARG B 1 302 ? 1.497 -30.906 -0.87 1 98.81 302 ARG B N 1
ATOM 5087 C CA . ARG B 1 302 ? 2.152 -29.625 -1.089 1 98.81 302 ARG B CA 1
ATOM 5088 C C . ARG B 1 302 ? 2.125 -28.766 0.177 1 98.81 302 ARG B C 1
ATOM 5090 O O . ARG B 1 302 ? 1.176 -28.844 0.96 1 98.81 302 ARG B O 1
ATOM 5097 N N . PRO B 1 303 ? 3.135 -27.969 0.401 1 98.81 303 PRO B N 1
ATOM 5098 C CA . PRO B 1 303 ? 3.186 -27.156 1.614 1 98.81 303 PRO B CA 1
ATOM 5099 C C . PRO B 1 303 ? 2.174 -26.016 1.599 1 98.81 303 PRO B C 1
ATOM 5101 O O . PRO B 1 303 ? 1.603 -25.703 0.55 1 98.81 303 PRO B O 1
ATOM 5104 N N . SER B 1 304 ? 1.911 -25.453 2.805 1 98.69 304 SER B N 1
ATOM 5105 C CA . SER B 1 304 ? 1.201 -24.188 2.885 1 98.69 304 SER B CA 1
ATOM 5106 C C . SER B 1 304 ? 2.139 -23.016 2.613 1 98.69 304 SER B C 1
ATOM 5108 O O . SER B 1 304 ? 3.359 -23.156 2.678 1 98.69 304 SER B O 1
ATOM 5110 N N . PHE B 1 305 ? 1.568 -21.938 2.305 1 98.81 305 PHE B N 1
ATOM 5111 C CA . PHE B 1 305 ? 2.416 -20.766 2.131 1 98.81 305 PHE B CA 1
ATOM 5112 C C . PHE B 1 305 ? 3.049 -20.344 3.455 1 98.81 305 PHE B C 1
ATOM 5114 O O . PHE B 1 305 ? 4.148 -19.797 3.479 1 98.81 305 PHE B O 1
ATOM 5121 N N . GLU B 1 306 ? 2.385 -20.625 4.562 1 98.31 306 GLU B N 1
ATOM 5122 C CA . GLU B 1 306 ? 3.008 -20.406 5.863 1 98.31 306 GLU B CA 1
ATOM 5123 C C . GLU B 1 306 ? 4.328 -21.156 5.98 1 98.31 306 GLU B C 1
ATOM 5125 O O . GLU B 1 306 ? 5.344 -20.594 6.383 1 98.31 306 GLU B O 1
ATOM 5130 N N . ASP B 1 307 ? 4.277 -22.406 5.574 1 98.5 307 ASP B N 1
ATOM 5131 C CA . ASP B 1 307 ? 5.477 -23.234 5.57 1 98.5 307 ASP B CA 1
ATOM 5132 C C . ASP B 1 307 ? 6.531 -22.672 4.625 1 98.5 307 ASP B C 1
ATOM 5134 O O . ASP B 1 307 ? 7.715 -22.609 4.969 1 98.5 307 ASP B O 1
ATOM 5138 N N . VAL B 1 308 ? 6.156 -22.266 3.479 1 98.81 308 VAL B N 1
ATOM 5139 C CA . VAL B 1 308 ? 7.059 -21.734 2.463 1 98.81 308 VAL B CA 1
ATOM 5140 C C . VAL B 1 308 ? 7.75 -20.484 2.99 1 98.81 308 VAL B C 1
ATOM 5142 O O . VAL B 1 308 ? 8.969 -20.328 2.842 1 98.81 308 VAL B O 1
ATOM 5145 N N . ILE B 1 309 ? 6.969 -19.609 3.631 1 98.75 309 ILE B N 1
ATOM 5146 C CA . ILE B 1 309 ? 7.512 -18.359 4.145 1 98.75 309 ILE B CA 1
ATOM 5147 C C . ILE B 1 309 ? 8.586 -18.641 5.188 1 98.75 309 ILE B C 1
ATOM 5149 O O . ILE B 1 309 ? 9.656 -18.031 5.172 1 98.75 309 ILE B O 1
ATOM 5153 N N . GLN B 1 310 ? 8.32 -19.531 6.066 1 98 310 GLN B N 1
ATOM 5154 C CA . GLN B 1 310 ? 9.281 -19.875 7.109 1 98 310 GLN B CA 1
ATOM 5155 C C . GLN B 1 310 ? 10.586 -20.391 6.508 1 98 310 GLN B C 1
ATOM 5157 O O . GLN B 1 310 ? 11.672 -19.969 6.91 1 98 310 GLN B O 1
ATOM 5162 N N . ARG B 1 311 ? 10.492 -21.219 5.531 1 98 311 ARG B N 1
ATOM 5163 C CA . ARG B 1 311 ? 11.672 -21.797 4.887 1 98 311 ARG B CA 1
ATOM 5164 C C . ARG B 1 311 ? 12.43 -20.734 4.094 1 98 311 ARG B C 1
ATOM 5166 O O . ARG B 1 311 ? 13.656 -20.672 4.156 1 98 311 ARG B O 1
ATOM 5173 N N . MET B 1 312 ? 11.703 -19.922 3.377 1 97.81 312 MET B N 1
ATOM 5174 C CA . MET B 1 312 ? 12.328 -18.859 2.58 1 97.81 312 MET B CA 1
ATOM 5175 C C . MET B 1 312 ? 13.031 -17.844 3.475 1 97.81 312 MET B C 1
ATOM 5177 O O . MET B 1 312 ? 14.125 -17.375 3.148 1 97.81 312 MET B O 1
ATOM 5181 N N . THR B 1 313 ? 12.359 -17.5 4.562 1 96.75 313 THR B N 1
ATOM 5182 C CA . THR B 1 313 ? 12.938 -16.531 5.5 1 96.75 313 THR B CA 1
ATOM 5183 C C . THR B 1 313 ? 14.25 -17.062 6.066 1 96.75 313 THR B C 1
ATOM 5185 O O . THR B 1 313 ? 15.234 -16.328 6.152 1 96.75 313 THR B O 1
ATOM 5188 N N . ALA B 1 314 ? 14.297 -18.312 6.441 1 95.06 314 ALA B N 1
ATOM 5189 C CA . ALA B 1 314 ? 15.516 -18.938 6.953 1 95.06 314 ALA B CA 1
ATOM 5190 C C . ALA B 1 314 ? 16.625 -18.938 5.902 1 95.06 314 ALA B C 1
ATOM 5192 O O . ALA B 1 314 ? 17.781 -18.688 6.223 1 95.06 314 ALA B O 1
ATOM 5193 N N . LEU B 1 315 ? 16.281 -19.172 4.719 1 95.19 315 LEU B N 1
ATOM 5194 C CA . LEU B 1 315 ? 17.219 -19.219 3.605 1 95.19 315 LEU B CA 1
ATOM 5195 C C . LEU B 1 315 ? 17.844 -17.844 3.379 1 95.19 315 LEU B C 1
ATOM 5197 O O . LEU B 1 315 ? 19.062 -17.734 3.197 1 95.19 315 LEU B O 1
ATOM 5201 N N . ILE B 1 316 ? 17.031 -16.828 3.404 1 94.88 316 ILE B N 1
ATOM 5202 C CA . ILE B 1 316 ? 17.5 -15.461 3.146 1 94.88 316 ILE B CA 1
ATOM 5203 C C . ILE B 1 316 ? 18.406 -15.008 4.289 1 94.88 316 ILE B C 1
ATOM 5205 O O . ILE B 1 316 ? 19.422 -14.359 4.055 1 94.88 316 ILE B O 1
ATOM 5209 N N . ALA B 1 317 ? 18.047 -15.375 5.477 1 90.75 317 ALA B N 1
ATOM 5210 C CA . ALA B 1 317 ? 18.859 -15.023 6.637 1 90.75 317 ALA B CA 1
ATOM 5211 C C . ALA B 1 317 ? 20.234 -15.695 6.57 1 90.75 317 ALA B C 1
ATOM 5213 O O . ALA B 1 317 ? 21.25 -15.078 6.918 1 90.75 317 ALA B O 1
ATOM 5214 N N . SER B 1 318 ? 20.266 -16.844 6.109 1 87.62 318 SER B N 1
ATOM 5215 C CA . SER B 1 318 ? 21.516 -17.594 6.008 1 87.62 318 SER B CA 1
ATOM 5216 C C . SER B 1 318 ? 22.406 -17.047 4.898 1 87.62 318 SER B C 1
ATOM 5218 O O . SER B 1 318 ? 23.625 -16.984 5.047 1 87.62 318 SER B O 1
ATOM 5220 N N . ALA B 1 319 ? 21.859 -16.641 3.84 1 82.5 319 ALA B N 1
ATOM 5221 C CA . ALA B 1 319 ? 22.625 -16.078 2.725 1 82.5 319 ALA B CA 1
ATOM 5222 C C . ALA B 1 319 ? 23.234 -14.727 3.109 1 82.5 319 ALA B C 1
ATOM 5224 O O . ALA B 1 319 ? 24.344 -14.406 2.688 1 82.5 319 ALA B O 1
ATOM 5225 N N . ALA B 1 320 ? 22.547 -13.969 3.83 1 75 320 ALA B N 1
ATOM 5226 C CA . ALA B 1 320 ? 23.047 -12.68 4.289 1 75 320 ALA B CA 1
ATOM 5227 C C . ALA B 1 320 ? 24.219 -12.852 5.262 1 75 320 ALA B C 1
ATOM 5229 O O . ALA B 1 320 ? 25.172 -12.07 5.242 1 75 320 ALA B O 1
ATOM 5230 N N . ALA B 1 321 ? 24.125 -13.891 6.008 1 71.25 321 ALA B N 1
ATOM 5231 C CA . ALA B 1 321 ? 25.172 -14.156 6.996 1 71.25 321 ALA B CA 1
ATOM 5232 C C . ALA B 1 321 ? 26.469 -14.57 6.316 1 71.25 321 ALA B C 1
ATOM 5234 O O . ALA B 1 321 ? 27.547 -14.18 6.754 1 71.25 321 ALA B O 1
ATOM 5235 N N . VAL B 1 322 ? 26.281 -15.211 5.227 1 66.06 322 VAL B N 1
ATOM 5236 C CA . VAL B 1 322 ? 27.453 -15.68 4.504 1 66.06 322 VAL B CA 1
ATOM 5237 C C . VAL B 1 322 ? 28.141 -14.516 3.799 1 66.06 322 VAL B C 1
ATOM 5239 O O . VAL B 1 322 ? 29.375 -14.43 3.762 1 66.06 322 VAL B O 1
ATOM 5242 N N . SER B 1 323 ? 27.406 -13.594 3.32 1 66.88 323 SER B N 1
ATOM 5243 C CA . SER B 1 323 ? 27.938 -12.43 2.627 1 66.88 323 SER B CA 1
ATOM 5244 C C . SER B 1 323 ? 28.641 -11.484 3.596 1 66.88 323 SER B C 1
ATOM 5246 O O . SER B 1 323 ? 29.688 -10.922 3.273 1 66.88 323 SER B O 1
ATOM 5248 N N . THR B 1 324 ? 28.062 -11.344 4.785 1 61.06 324 THR B N 1
ATOM 5249 C CA . THR B 1 324 ? 28.688 -10.492 5.789 1 61.06 324 THR B CA 1
ATOM 5250 C C . THR B 1 324 ? 29.984 -11.117 6.312 1 61.06 324 THR B C 1
ATOM 5252 O O . THR B 1 324 ? 30.953 -10.414 6.562 1 61.06 324 THR B O 1
ATOM 5255 N N . ARG B 1 325 ? 30.047 -12.398 6.418 1 57.09 325 ARG B N 1
ATOM 5256 C CA . ARG B 1 325 ? 31.234 -13.102 6.891 1 57.09 325 ARG B CA 1
ATOM 5257 C C . ARG B 1 325 ? 32.344 -13.031 5.859 1 57.09 325 ARG B C 1
ATOM 5259 O O . ARG B 1 325 ? 33.531 -12.891 6.219 1 57.09 325 ARG B O 1
ATOM 5266 N N . ARG B 1 326 ? 31.984 -13.117 4.605 1 56.53 326 ARG B N 1
ATOM 5267 C CA . ARG B 1 326 ? 33 -13.055 3.562 1 56.53 326 ARG B CA 1
ATOM 5268 C C . ARG B 1 326 ? 33.625 -11.656 3.484 1 56.53 326 ARG B C 1
ATOM 5270 O O . ARG B 1 326 ? 34.812 -11.508 3.193 1 56.53 326 ARG B O 1
ATOM 5277 N N . SER B 1 327 ? 32.812 -10.727 3.793 1 59 327 SER B N 1
ATOM 5278 C CA . SER B 1 327 ? 33.312 -9.367 3.744 1 59 327 SER B CA 1
ATOM 5279 C C . SER B 1 327 ? 34.219 -9.07 4.934 1 59 327 SER B C 1
ATOM 5281 O O . SER B 1 327 ? 35.188 -8.297 4.816 1 59 327 SER B O 1
ATOM 5283 N N . THR B 1 328 ? 33.969 -9.695 6.027 1 60.09 328 THR B N 1
ATOM 5284 C CA . THR B 1 328 ? 34.812 -9.469 7.195 1 60.09 328 THR B CA 1
ATOM 5285 C C . THR B 1 328 ? 36.125 -10.242 7.074 1 60.09 328 THR B C 1
ATOM 5287 O O . THR B 1 328 ? 37.125 -9.875 7.684 1 60.09 328 THR B O 1
ATOM 5290 N N . THR B 1 329 ? 36.094 -11.312 6.398 1 54.84 329 THR B N 1
ATOM 5291 C CA . THR B 1 329 ? 37.344 -12.07 6.297 1 54.84 329 THR B CA 1
ATOM 5292 C C . THR B 1 329 ? 38.25 -11.453 5.25 1 54.84 329 THR B C 1
ATOM 5294 O O . THR B 1 329 ? 39.469 -11.766 5.207 1 54.84 329 THR B O 1
ATOM 5297 N N . GLU B 1 330 ? 37.688 -10.828 4.344 1 48.5 330 GLU B N 1
ATOM 5298 C CA . GLU B 1 330 ? 38.562 -10.25 3.322 1 48.5 330 GLU B CA 1
ATOM 5299 C C . GLU B 1 330 ? 39.156 -8.93 3.789 1 48.5 330 GLU B C 1
ATOM 5301 O O . GLU B 1 330 ? 39.969 -8.336 3.092 1 48.5 330 GLU B O 1
ATOM 5306 N N . THR B 1 331 ? 38.719 -8.438 4.957 1 40.88 331 THR B N 1
ATOM 5307 C CA . THR B 1 331 ? 39.469 -7.309 5.465 1 40.88 331 THR B CA 1
ATOM 5308 C C . THR B 1 331 ? 40.531 -7.781 6.461 1 40.88 331 THR B C 1
ATOM 5310 O O . THR B 1 331 ? 40.25 -8.609 7.328 1 40.88 331 THR B O 1
#

Nearest PDB structures (foldseek):
  3ppz-assembly1_B  TM=9.586E-01  e=1.197E-33  Arabidopsis thaliana
  3ppz-assembly1_A  TM=9.530E-01  e=4.917E-32  Arabidopsis thaliana
  8xkp-assembly1_A  TM=8.953E-01  e=3.115E-23  Homo sapiens
  5ew8-assembly2_B  TM=8.516E-01  e=3.186E-19  Homo sapiens
  4l01-assembly3_A  TM=8.162E-01  e=5.054E-17  Homo sapiens